Protein AF-A0A7C4C307-F1 (afdb_monomer)

Foldseek 3Di:
DDKAKFKFQLAQQLLQQLLVQLVLVQQCVQDDLVCLQQWKWFDPDRIIIIIHDPPTFGDLVVLLVVLVVLVVVCCVQPVPDVQQCLVPQQVPPDVVSSVVLVVQLPVVPTSSVVGHPVVCVVVPPPDRPQDDDPQKTFDTPPSQAEADPDDDPVCVPPPSHDHPDRRIDGSSSSSSSSSSQSQFWQWAWADDPQKIKIKIKGKDQNGMDTSSLSVLNRVLSVVLSVLRSPDDNAHDADPLLVLCSSHLLRQLVNLVVNLVRQMKMWMWMWMPDPSHIHTPDIDIARCSLVSNLSNQLCVQPVCVSQQVSLCSNVCVQNSQLSNLVSCCRRVLNVVSVVVSLVSQVVCVVVVRPGDRDDPRSVVSNVVSSVVD

Nearest PDB structures (foldseek):
  7tra-assembly1_B  TM=5.850E-01  e=1.003E-10  Pyrococcus furiosus DSM 3638
  5dmu-assembly1_A  TM=3.427E-01  e=9.813E+00  Methanocella paludicola SANAE

Radius of gyration: 21.36 Å; Cα contacts (8 Å, |Δi|>4): 622; chains: 1; bounding box: 49×49×64 Å

Mean predicted aligned error: 10.07 Å

Secondary structure (DSSP, 8-state):
--EEEEE-----HHHHHHHHHHHHHHHHHTS-GGGGGG-EEEE-SSSEEEEEETT----HHHHHHHHHHHHHHHHHHH---TTT-TTGGGT-SSHHHHHHHHHHHHHS--HHHHSSGGGSTTS-S-------STTEEEEPTTTS--B-TT--TTTTT-TTS--SS-EEEEHHHHHHHHHHHHHH-EEEEEE-SS-EEEEEEEEE-SS-EEHHHHHHHHHHHHHHHHHHHTT--B----GGGHHHHHHTT--HHHHHHHHTT--EEEEEEEE--SSS-EEEEEEEEE-HHHHHHHHHHHHH-TTHHHHHHHHHHTHHHHHHHHHHHHHHHHHT-HHHHHHHHHHHHHHHHTT---PPPPHHHHHHHHHHHTT-

Sequence (372 aa):
MSMRKIYTPRHPLILENYIMYGIVSALSRGLKPDKQYRIKVTPKGEFYEISYPEELRIDCSSIYNDVVRAHDELIEIEKFPRRIGLLGSLGFQNEENIFKFISETTEVENINGIYSGESLELSERGSPCELHGKHVKTAQIPLAPTLGKYYSKHISDDVSLPKPRQYSICSLCLLLALEGLLKYSTIFLIRGERYTAWIFSQLKPNTTCTADNLNYLIVQNQLSKRAIARKNYMNEVPEIVVPLLVFYIADSHVAMELSKLTPELISYKLEGVGKAPAIRSYNTYNITSLLEFISTVKGVKPEFEYTIDALRRHVDKCVDALTFLSLSILAGNIDNFYDFLRLCSAYYGQGINIRIPNEEEIRAAIQWFYRG

pLDDT: mean 75.18, std 18.14, range [31.05, 97.56]

Structure (mmCIF, N/CA/C/O backbone):
data_AF-A0A7C4C307-F1
#
_entry.id   AF-A0A7C4C307-F1
#
loop_
_atom_site.group_PDB
_atom_site.id
_atom_site.type_symbol
_atom_site.label_atom_id
_atom_site.label_alt_id
_atom_site.label_comp_id
_atom_site.label_asym_id
_atom_site.label_entity_id
_atom_site.label_seq_id
_atom_site.pdbx_PDB_ins_code
_atom_site.Cartn_x
_atom_site.Cartn_y
_atom_site.Cartn_z
_atom_site.occupancy
_atom_site.B_iso_or_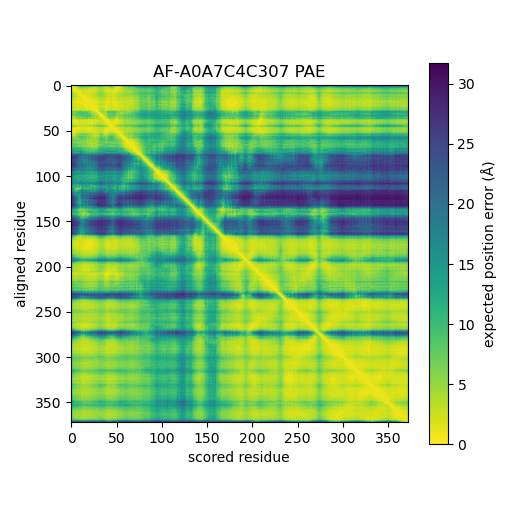equiv
_atom_site.auth_seq_id
_atom_site.auth_comp_id
_atom_site.auth_asym_id
_atom_site.auth_atom_id
_atom_site.pdbx_PDB_model_num
ATOM 1 N N . MET A 1 1 ? 16.818 22.119 -18.947 1.00 63.25 1 MET A N 1
ATO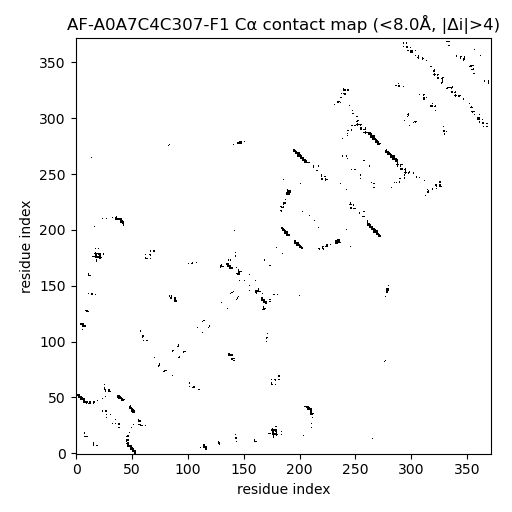M 2 C CA . MET A 1 1 ? 17.429 20.772 -18.911 1.00 63.25 1 MET A CA 1
ATOM 3 C C . MET A 1 1 ? 16.581 19.870 -19.779 1.00 63.25 1 MET A C 1
ATOM 5 O O . MET A 1 1 ? 15.363 19.969 -19.687 1.00 63.25 1 MET A O 1
ATOM 9 N N . SER A 1 2 ? 17.209 19.078 -20.643 1.00 81.75 2 SER A N 1
ATOM 10 C CA . SER A 1 2 ? 16.505 18.112 -21.487 1.00 81.75 2 SER A CA 1
ATOM 11 C C . SER A 1 2 ? 15.965 16.969 -20.624 1.00 81.75 2 SER A C 1
ATOM 13 O O . SER A 1 2 ? 16.632 16.525 -19.686 1.00 81.75 2 SER A O 1
ATOM 15 N N . MET A 1 3 ? 14.736 16.545 -20.906 1.00 85.44 3 MET A N 1
ATOM 16 C CA . MET A 1 3 ? 14.049 15.468 -20.199 1.00 85.44 3 MET A CA 1
ATOM 17 C C . MET A 1 3 ? 13.839 14.318 -21.174 1.00 85.44 3 MET A C 1
ATOM 19 O O . MET A 1 3 ? 13.297 14.521 -22.259 1.00 85.44 3 MET A O 1
ATOM 23 N N . ARG A 1 4 ? 14.226 13.112 -20.768 1.00 84.88 4 ARG A N 1
ATOM 24 C CA . ARG A 1 4 ? 13.885 11.877 -21.471 1.00 84.88 4 ARG A CA 1
ATOM 25 C C . ARG A 1 4 ? 12.580 11.314 -20.943 1.00 84.88 4 ARG A C 1
ATOM 27 O O . ARG A 1 4 ? 12.187 11.582 -19.806 1.00 84.88 4 ARG A O 1
ATOM 34 N N . LYS A 1 5 ? 11.920 10.531 -21.788 1.00 87.25 5 LYS A N 1
ATOM 35 C CA . LYS A 1 5 ? 10.704 9.797 -21.459 1.00 87.25 5 LYS A CA 1
ATOM 36 C C . LYS A 1 5 ? 10.914 8.327 -21.764 1.00 87.25 5 LYS A C 1
ATOM 38 O O . LYS A 1 5 ? 11.447 7.996 -22.819 1.00 87.25 5 LYS A O 1
ATOM 43 N N . ILE A 1 6 ? 10.457 7.484 -20.852 1.00 86.44 6 ILE A N 1
ATOM 44 C CA . ILE A 1 6 ? 10.299 6.049 -21.071 1.00 86.44 6 ILE A CA 1
ATOM 45 C C . ILE A 1 6 ? 8.880 5.641 -20.704 1.00 86.44 6 ILE A C 1
ATOM 47 O O . ILE A 1 6 ? 8.251 6.256 -19.840 1.00 86.44 6 ILE A O 1
ATOM 51 N N . TYR A 1 7 ? 8.390 4.602 -21.359 1.00 85.69 7 TYR A N 1
ATOM 52 C CA . TYR A 1 7 ? 7.062 4.053 -21.125 1.00 85.69 7 TYR A CA 1
ATOM 53 C C . TYR A 1 7 ? 7.180 2.625 -20.625 1.00 85.69 7 TYR A C 1
ATOM 55 O O . TYR A 1 7 ? 8.029 1.878 -21.097 1.00 85.69 7 TYR A O 1
ATOM 63 N N . THR A 1 8 ? 6.345 2.231 -19.673 1.00 86.38 8 THR A N 1
ATOM 64 C CA . THR A 1 8 ? 6.308 0.838 -19.221 1.00 86.38 8 THR A CA 1
ATOM 65 C C . THR A 1 8 ? 5.651 -0.068 -20.291 1.00 86.38 8 THR A C 1
ATOM 67 O O . THR A 1 8 ? 4.916 0.423 -21.154 1.00 86.38 8 THR A O 1
ATOM 70 N N . PRO A 1 9 ? 5.966 -1.379 -20.312 1.00 79.06 9 PRO A N 1
ATOM 71 C CA . PRO A 1 9 ? 5.705 -2.288 -21.445 1.00 79.06 9 PRO A CA 1
ATOM 72 C C . PRO A 1 9 ? 4.253 -2.771 -21.616 1.00 79.06 9 PRO A C 1
ATOM 74 O O . PRO A 1 9 ? 4.009 -3.595 -22.500 1.00 79.06 9 PRO A O 1
ATOM 77 N N . ARG A 1 10 ? 3.296 -2.294 -20.810 1.00 82.94 10 ARG A N 1
ATOM 78 C CA . ARG A 1 10 ? 1.872 -2.687 -20.832 1.00 82.94 10 ARG A CA 1
ATOM 79 C C . ARG A 1 10 ? 1.628 -4.157 -20.461 1.00 82.94 10 ARG A C 1
ATOM 81 O O . ARG A 1 10 ? 0.857 -4.865 -21.111 1.00 82.94 10 ARG A O 1
ATOM 88 N N . HIS A 1 11 ? 2.293 -4.639 -19.417 1.00 80.12 11 HIS A N 1
ATOM 89 C CA . HIS A 1 11 ? 1.959 -5.911 -18.774 1.00 80.12 11 HIS A CA 1
ATOM 90 C C . HIS A 1 11 ? 0.663 -5.801 -17.936 1.00 80.12 11 HIS A C 1
ATOM 92 O O . HIS A 1 11 ? 0.162 -4.699 -17.716 1.00 80.12 11 HIS A O 1
ATOM 98 N N . PRO A 1 12 ? 0.095 -6.921 -17.436 1.00 80.81 12 PRO A N 1
ATOM 99 C CA . PRO A 1 12 ? -1.012 -6.870 -16.483 1.00 80.81 12 PRO A CA 1
ATOM 100 C C . PRO A 1 12 ? -0.702 -5.964 -15.287 1.00 80.81 12 PRO A C 1
ATOM 102 O O . PRO A 1 12 ? 0.431 -5.944 -14.804 1.00 80.81 12 PRO A O 1
ATOM 105 N N . LEU A 1 13 ? -1.720 -5.267 -14.776 1.00 82.31 13 LEU A N 1
ATOM 106 C CA . LEU A 1 13 ? -1.575 -4.126 -13.863 1.00 82.31 13 LEU A CA 1
ATOM 107 C C . LEU A 1 13 ? -0.613 -4.358 -12.687 1.00 82.31 13 LEU A C 1
ATOM 109 O O . LEU A 1 13 ? 0.214 -3.503 -12.388 1.00 82.31 13 LEU A O 1
ATOM 113 N N . ILE A 1 14 ? -0.699 -5.516 -12.026 1.00 83.88 14 ILE A N 1
ATOM 114 C CA . ILE A 1 14 ? 0.164 -5.860 -10.883 1.00 83.88 14 ILE A CA 1
ATOM 115 C C . ILE A 1 14 ? 1.637 -5.890 -11.290 1.00 83.88 14 ILE A C 1
ATOM 117 O O . ILE A 1 14 ? 2.479 -5.310 -10.606 1.00 83.88 14 ILE A O 1
ATOM 121 N N . LEU A 1 15 ? 1.931 -6.565 -12.400 1.00 84.62 15 LEU A N 1
ATOM 122 C CA . LEU A 1 15 ? 3.276 -6.716 -12.934 1.00 84.62 15 LEU A CA 1
ATOM 123 C C . LEU A 1 15 ? 3.805 -5.374 -13.444 1.00 84.62 15 LEU A C 1
ATOM 125 O O . LEU A 1 15 ? 4.941 -5.003 -13.157 1.00 84.62 15 LEU A O 1
ATOM 129 N N . GLU A 1 16 ? 2.957 -4.628 -14.145 1.00 86.94 16 GLU A N 1
ATOM 130 C CA . GLU A 1 16 ? 3.286 -3.311 -14.679 1.00 86.94 16 GLU A CA 1
ATOM 131 C C . GLU A 1 16 ? 3.650 -2.317 -13.575 1.00 86.94 16 GLU A C 1
ATOM 133 O O . GLU A 1 16 ? 4.631 -1.580 -13.680 1.00 86.94 16 GLU A O 1
ATOM 138 N N . ASN A 1 17 ? 2.892 -2.333 -12.481 1.00 89.94 17 ASN A N 1
ATOM 139 C CA . ASN A 1 17 ? 3.129 -1.460 -11.345 1.00 89.94 17 ASN A CA 1
ATOM 140 C C . ASN A 1 17 ? 4.455 -1.790 -10.639 1.00 89.94 17 ASN A C 1
ATOM 142 O O . ASN A 1 17 ? 5.226 -0.888 -10.314 1.00 89.94 17 ASN A O 1
ATOM 146 N N . TYR A 1 18 ? 4.793 -3.076 -10.489 1.00 89.94 18 TYR A N 1
ATOM 147 C CA . TYR A 1 18 ? 6.110 -3.465 -9.984 1.00 89.94 18 TYR A CA 1
ATOM 148 C C . TYR A 1 18 ? 7.251 -3.057 -10.925 1.00 89.94 18 TYR A C 1
ATOM 150 O O . TYR A 1 18 ? 8.294 -2.609 -10.452 1.00 89.94 18 TYR A O 1
ATOM 158 N N . ILE A 1 19 ? 7.068 -3.153 -12.243 1.00 88.50 19 ILE A N 1
ATOM 159 C CA . ILE A 1 19 ? 8.080 -2.713 -13.216 1.00 88.50 19 ILE A CA 1
ATOM 160 C C . ILE A 1 19 ? 8.293 -1.205 -13.141 1.00 88.50 19 ILE A C 1
ATOM 162 O O . ILE A 1 19 ? 9.441 -0.762 -13.101 1.00 88.50 19 ILE A O 1
ATOM 166 N N . MET A 1 20 ? 7.213 -0.423 -13.060 1.00 92.00 20 MET A N 1
ATOM 167 C CA . MET A 1 20 ? 7.283 1.023 -12.839 1.00 92.00 20 MET A CA 1
ATOM 168 C C . MET A 1 20 ? 8.139 1.340 -11.610 1.00 92.00 20 MET A C 1
ATOM 170 O O . MET A 1 20 ? 9.079 2.133 -11.697 1.00 92.00 20 MET A O 1
ATOM 174 N N . TYR A 1 21 ? 7.889 0.653 -10.496 1.00 90.75 21 TYR A N 1
ATOM 175 C CA . TYR A 1 21 ? 8.672 0.822 -9.278 1.00 90.75 21 TYR A CA 1
ATOM 176 C C . TYR A 1 21 ? 10.136 0.404 -9.422 1.00 90.75 21 TYR A C 1
ATOM 178 O O . TYR A 1 21 ? 11.021 1.108 -8.932 1.00 90.75 21 TYR A O 1
ATOM 186 N N . GLY A 1 22 ? 10.416 -0.690 -10.132 1.00 88.25 22 GLY A N 1
ATOM 187 C CA . GLY A 1 22 ? 11.780 -1.102 -10.459 1.00 88.25 22 GLY A CA 1
ATOM 188 C C . GLY A 1 22 ? 12.536 -0.034 -11.249 1.00 88.25 22 GLY A C 1
ATOM 189 O O . GLY A 1 22 ? 13.675 0.296 -10.915 1.00 88.25 22 GLY A O 1
ATOM 190 N N . ILE A 1 23 ? 11.886 0.566 -12.249 1.00 87.88 23 ILE A N 1
ATOM 191 C CA . ILE A 1 23 ? 12.465 1.635 -13.072 1.00 87.88 23 ILE A CA 1
ATOM 192 C C . ILE A 1 23 ? 12.721 2.893 -12.237 1.00 87.88 23 ILE A C 1
ATOM 194 O O . ILE A 1 23 ? 13.815 3.457 -12.292 1.00 87.88 23 ILE A O 1
ATOM 198 N N . VAL A 1 24 ? 11.742 3.328 -11.436 1.00 89.75 24 VAL A N 1
ATOM 199 C CA . VAL A 1 24 ? 11.888 4.493 -10.547 1.00 89.75 24 VAL A CA 1
ATOM 200 C C . VAL A 1 24 ? 13.012 4.272 -9.540 1.00 89.75 24 VAL A C 1
ATOM 202 O O . VAL A 1 24 ? 13.833 5.171 -9.345 1.00 89.75 24 VAL A O 1
ATOM 205 N N . SER A 1 25 ? 13.088 3.079 -8.942 1.00 86.81 25 SER A N 1
ATOM 206 C CA . SER A 1 25 ? 14.174 2.690 -8.036 1.00 86.81 25 SER A CA 1
ATOM 207 C C . SER A 1 25 ? 15.527 2.829 -8.721 1.00 86.81 25 SER A C 1
ATOM 209 O O . SER A 1 25 ? 16.434 3.464 -8.188 1.00 86.81 25 SER A O 1
ATOM 211 N N . ALA A 1 26 ? 15.647 2.291 -9.935 1.00 83.12 26 ALA A N 1
ATOM 212 C CA . ALA A 1 26 ? 16.885 2.310 -10.694 1.00 83.12 26 ALA A CA 1
ATOM 213 C C . ALA A 1 26 ? 17.331 3.731 -11.067 1.00 83.12 26 ALA A C 1
ATOM 215 O O . ALA A 1 26 ? 18.491 4.088 -10.867 1.00 83.12 26 ALA A O 1
ATOM 216 N N . LEU A 1 27 ? 16.404 4.563 -11.549 1.00 84.56 27 LEU A N 1
ATOM 217 C CA . LEU A 1 27 ? 16.673 5.963 -11.890 1.00 84.56 27 LEU A CA 1
ATOM 218 C C . LEU A 1 27 ? 17.033 6.802 -10.657 1.00 84.56 27 LEU A C 1
ATOM 220 O O . LEU A 1 27 ? 17.924 7.650 -10.720 1.00 84.56 27 LEU A O 1
ATOM 224 N N . SER A 1 28 ? 16.375 6.553 -9.522 1.00 84.94 28 SER A N 1
ATOM 225 C CA . SER A 1 28 ? 16.577 7.324 -8.288 1.00 84.94 28 SER A CA 1
ATOM 226 C C . SER A 1 28 ? 17.970 7.143 -7.682 1.00 84.94 28 SER A C 1
ATOM 228 O O . SER A 1 28 ? 18.422 8.023 -6.955 1.00 84.94 28 SER A O 1
ATOM 230 N N . ARG A 1 29 ? 18.679 6.050 -8.000 1.00 79.19 29 ARG A N 1
ATOM 231 C CA . ARG A 1 29 ? 20.057 5.795 -7.534 1.00 79.19 29 ARG A CA 1
ATOM 232 C C . ARG A 1 29 ? 21.082 6.746 -8.142 1.00 79.19 29 ARG A C 1
ATOM 234 O O . ARG A 1 29 ? 22.066 7.081 -7.492 1.00 79.19 29 ARG A O 1
ATOM 241 N N . GLY A 1 30 ? 20.850 7.193 -9.376 1.00 71.19 30 GLY A N 1
ATOM 242 C CA . GLY A 1 30 ? 21.712 8.163 -10.056 1.00 71.19 30 GLY A CA 1
ATOM 243 C C . GLY A 1 30 ? 21.537 9.598 -9.549 1.00 71.19 30 GLY A C 1
ATOM 244 O O . GLY A 1 30 ? 22.243 10.501 -9.997 1.00 71.19 30 GLY A O 1
ATOM 245 N N . LEU A 1 31 ? 20.595 9.829 -8.629 1.00 74.69 31 LEU A N 1
ATOM 246 C CA . LEU A 1 31 ? 20.264 11.143 -8.098 1.00 74.69 31 LEU A CA 1
ATOM 247 C C . LEU A 1 31 ? 20.596 11.244 -6.613 1.00 74.69 31 LEU A C 1
ATOM 249 O O . LEU A 1 31 ? 20.374 10.327 -5.827 1.00 74.69 31 LEU A O 1
ATOM 253 N N . LYS A 1 32 ? 21.053 12.431 -6.208 1.00 75.62 32 LYS A N 1
ATOM 254 C CA . LYS A 1 32 ? 21.015 12.810 -4.796 1.00 75.62 32 LYS A CA 1
ATOM 255 C C . LYS A 1 32 ? 19.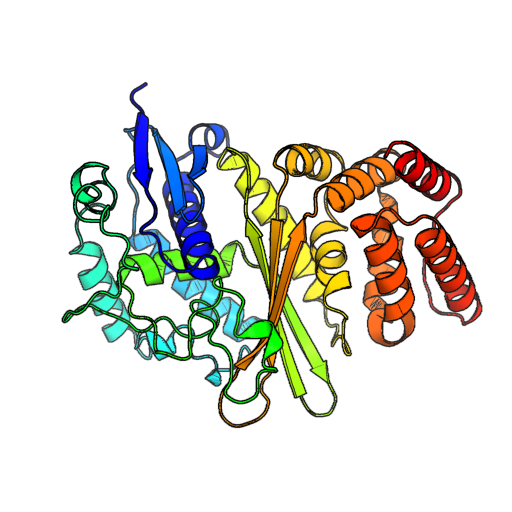548 12.871 -4.325 1.00 75.62 32 LYS A C 1
ATOM 257 O O . LYS A 1 32 ? 18.694 13.231 -5.143 1.00 75.62 32 LYS A O 1
ATOM 262 N N . PRO A 1 33 ? 19.246 12.572 -3.045 1.00 73.69 33 PRO A N 1
ATOM 263 C CA . PRO A 1 33 ? 17.873 12.575 -2.527 1.00 73.69 33 PRO A CA 1
ATOM 264 C C . PRO A 1 33 ? 17.112 13.871 -2.833 1.00 73.69 33 PRO A C 1
ATOM 266 O O . PRO A 1 33 ? 15.991 13.836 -3.325 1.00 73.69 33 PRO A O 1
ATOM 269 N N . ASP A 1 34 ? 17.782 15.019 -2.700 1.00 73.88 34 ASP A N 1
ATOM 270 C CA . ASP A 1 34 ? 17.238 16.350 -2.981 1.00 73.88 34 ASP A CA 1
ATOM 271 C C . ASP A 1 34 ? 16.906 16.596 -4.458 1.00 73.88 34 ASP A C 1
ATOM 273 O O . ASP A 1 34 ? 16.411 17.663 -4.781 1.00 73.88 34 ASP A O 1
ATOM 277 N N . LYS A 1 35 ? 17.177 15.660 -5.374 1.00 80.31 35 LYS A N 1
ATOM 278 C CA . LYS A 1 35 ? 16.910 15.798 -6.816 1.00 80.31 35 LYS A CA 1
ATOM 279 C C . LYS A 1 35 ? 15.909 14.782 -7.356 1.00 80.31 35 LYS A C 1
ATOM 281 O O . LYS A 1 35 ? 15.594 14.837 -8.546 1.00 80.31 35 LYS A O 1
ATOM 286 N N . GLN A 1 36 ? 15.384 13.887 -6.520 1.00 77.94 36 GLN A N 1
ATOM 287 C CA . GLN A 1 36 ? 14.444 12.839 -6.939 1.00 77.94 36 GLN A CA 1
ATOM 288 C C . GLN A 1 36 ? 13.114 13.401 -7.464 1.00 77.94 36 GLN A C 1
ATOM 290 O O . GLN A 1 36 ? 12.498 12.789 -8.335 1.00 77.94 36 GLN A O 1
ATOM 295 N N . TYR A 1 37 ? 12.739 14.626 -7.072 1.00 76.38 37 TYR A N 1
ATOM 296 C CA . TYR A 1 37 ? 11.591 15.363 -7.627 1.00 76.38 37 TYR A CA 1
ATOM 297 C C . TYR A 1 37 ? 11.628 15.529 -9.160 1.00 76.38 37 TYR A C 1
ATOM 299 O O . TYR A 1 37 ? 10.620 15.859 -9.788 1.00 76.38 37 TYR A O 1
ATOM 307 N N . ARG A 1 38 ? 12.802 15.346 -9.780 1.00 84.69 38 ARG A N 1
ATOM 308 C CA . ARG A 1 38 ? 12.997 15.457 -11.231 1.00 84.69 38 ARG A CA 1
ATOM 309 C C . ARG A 1 38 ? 12.502 14.240 -12.001 1.00 84.69 38 ARG A C 1
ATOM 311 O O . ARG A 1 38 ? 12.277 14.364 -13.199 1.00 84.69 38 ARG A O 1
ATOM 318 N N . ILE A 1 39 ? 12.335 13.094 -11.345 1.00 90.38 39 ILE A N 1
ATOM 319 C CA . ILE A 1 39 ? 11.705 11.922 -11.950 1.00 90.38 39 ILE A CA 1
ATOM 320 C C . ILE A 1 39 ? 10.202 12.050 -11.719 1.00 90.38 39 ILE A C 1
ATOM 322 O O . ILE A 1 39 ? 9.759 12.157 -10.575 1.00 90.38 39 ILE A O 1
ATOM 326 N N . LYS A 1 40 ? 9.418 12.046 -12.796 1.00 93.69 40 LYS A N 1
ATOM 327 C CA . LYS A 1 40 ? 7.956 12.130 -12.750 1.00 93.69 40 LYS A CA 1
ATOM 328 C C . LYS A 1 40 ? 7.346 10.884 -13.360 1.00 93.69 40 LYS A C 1
ATOM 330 O O . LYS A 1 40 ? 7.687 10.536 -14.484 1.00 93.69 40 LYS A O 1
ATOM 335 N N . VAL A 1 41 ? 6.417 10.268 -12.647 1.00 93.75 41 VAL A N 1
ATOM 336 C CA . VAL A 1 41 ? 5.610 9.144 -13.116 1.00 93.75 41 VAL A CA 1
ATOM 337 C C . VAL A 1 41 ? 4.218 9.667 -13.416 1.00 93.75 41 VAL A C 1
ATOM 339 O O . VAL A 1 41 ? 3.601 10.306 -12.572 1.00 93.75 41 VAL A O 1
ATOM 342 N N . THR A 1 42 ? 3.731 9.430 -14.627 1.00 94.06 42 THR A N 1
ATOM 343 C CA . THR A 1 42 ? 2.386 9.808 -15.064 1.00 94.06 42 THR A CA 1
ATOM 344 C C . THR A 1 42 ? 1.630 8.552 -15.479 1.00 94.06 42 THR A C 1
ATOM 346 O O . THR A 1 42 ? 2.047 7.912 -16.446 1.00 94.06 42 THR A O 1
ATOM 349 N N . PRO A 1 43 ? 0.530 8.192 -14.798 1.00 91.62 43 PRO A N 1
ATOM 350 C CA . PRO A 1 43 ? -0.310 7.082 -15.228 1.00 91.62 43 PRO A CA 1
ATOM 351 C C . PRO A 1 43 ? -0.977 7.404 -16.574 1.00 91.62 43 PRO A C 1
ATOM 353 O O . PRO A 1 43 ? -1.417 8.528 -16.828 1.00 91.62 43 PRO A O 1
ATOM 356 N N . LYS A 1 44 ? -1.030 6.409 -17.459 1.00 88.88 44 LYS A N 1
ATOM 357 C CA . LYS A 1 44 ? -1.592 6.467 -18.818 1.00 88.88 44 LYS A CA 1
ATOM 358 C C . LYS A 1 44 ? -2.620 5.345 -19.014 1.00 88.88 44 LYS A C 1
ATOM 360 O O . LYS A 1 44 ? -2.580 4.609 -19.995 1.00 88.88 44 LYS A O 1
ATOM 365 N N . GLY A 1 45 ? -3.529 5.195 -18.052 1.00 82.81 45 GLY A N 1
ATOM 366 C CA . GLY A 1 45 ? -4.460 4.068 -18.000 1.00 82.81 45 GLY A CA 1
ATOM 367 C C . GLY A 1 45 ? -3.768 2.826 -17.444 1.00 82.81 45 GLY A C 1
ATOM 368 O O . GLY A 1 45 ? -3.521 2.754 -16.244 1.00 82.81 45 GLY A O 1
ATOM 369 N N . GLU A 1 46 ? -3.442 1.868 -18.309 1.00 77.00 46 GLU A N 1
ATOM 370 C CA . GLU A 1 46 ? -2.877 0.565 -17.913 1.00 77.00 46 GLU A CA 1
ATOM 371 C C . GLU A 1 46 ? -1.344 0.544 -17.816 1.00 77.00 46 GLU A C 1
ATOM 373 O O . GLU A 1 46 ? -0.770 -0.469 -17.437 1.00 77.00 46 GLU A O 1
ATOM 378 N N . PHE A 1 47 ? -0.672 1.648 -18.153 1.00 86.75 47 PHE A N 1
ATOM 379 C CA . PHE A 1 47 ? 0.788 1.776 -18.135 1.00 86.75 47 PHE A CA 1
ATOM 380 C C . PHE A 1 47 ? 1.218 3.163 -17.647 1.00 86.75 47 PHE A C 1
ATOM 382 O O . PHE A 1 47 ? 0.383 4.025 -17.363 1.00 86.75 47 PHE A O 1
ATOM 389 N N . TYR A 1 48 ? 2.525 3.396 -17.558 1.00 91.56 48 TYR A N 1
ATOM 390 C CA . TYR A 1 48 ? 3.114 4.607 -16.999 1.00 91.56 48 TYR A CA 1
ATOM 391 C C . TYR A 1 48 ? 4.079 5.270 -17.982 1.00 91.56 48 TYR A C 1
ATOM 393 O O . TYR A 1 48 ? 4.881 4.612 -18.641 1.00 91.56 48 TYR A O 1
ATOM 401 N N . GLU A 1 49 ? 4.026 6.599 -18.039 1.00 92.94 49 GLU A N 1
ATOM 402 C CA . GLU A 1 49 ? 5.063 7.447 -18.628 1.00 92.94 49 GLU A CA 1
ATOM 403 C C . GLU A 1 49 ? 5.992 7.931 -17.509 1.00 92.94 49 GLU A C 1
ATOM 405 O O . GLU A 1 49 ? 5.537 8.547 -16.544 1.00 92.94 49 GLU A O 1
ATOM 410 N N . ILE A 1 50 ? 7.294 7.694 -17.644 1.00 92.62 50 ILE A N 1
ATOM 411 C CA . ILE A 1 50 ? 8.312 8.116 -16.681 1.00 92.62 50 ILE A CA 1
ATOM 412 C C . ILE A 1 50 ? 9.215 9.144 -17.360 1.00 92.62 50 ILE A C 1
ATOM 414 O O . ILE A 1 50 ? 9.946 8.832 -18.299 1.00 92.62 50 ILE A O 1
ATOM 418 N N . SER A 1 51 ? 9.157 10.388 -16.888 1.00 92.19 51 SER A N 1
ATOM 419 C CA . SER A 1 51 ? 10.003 11.492 -17.350 1.00 92.19 51 SER A CA 1
ATOM 420 C C . SER A 1 51 ? 11.169 11.709 -16.391 1.00 92.19 51 SER A C 1
ATOM 422 O O . SER A 1 51 ? 10.946 11.813 -15.187 1.00 92.19 51 SER A O 1
ATOM 424 N N . TYR A 1 52 ? 12.397 11.822 -16.896 1.00 89.38 52 TYR A N 1
ATOM 425 C CA . TYR A 1 52 ? 13.607 11.963 -16.074 1.00 89.38 52 TYR A CA 1
ATOM 426 C C . TYR A 1 52 ? 14.705 12.783 -16.783 1.00 89.38 52 TYR A C 1
ATOM 428 O O . TYR A 1 52 ? 14.666 12.924 -18.006 1.00 89.38 52 TYR A O 1
ATOM 436 N N . PRO A 1 53 ? 15.679 13.351 -16.046 1.00 87.25 53 PRO A N 1
ATOM 437 C CA . PRO A 1 53 ? 16.792 14.092 -16.641 1.00 87.25 53 PRO A CA 1
ATOM 438 C C . PRO A 1 53 ? 17.659 13.235 -17.571 1.00 87.25 53 PRO A C 1
ATOM 440 O O . PRO A 1 53 ? 18.015 12.107 -17.232 1.00 87.25 53 PRO A O 1
ATOM 443 N N . GLU A 1 54 ? 18.029 13.787 -18.726 1.00 82.19 54 GLU A N 1
ATOM 444 C CA . GLU A 1 54 ? 18.801 13.095 -19.767 1.00 82.19 54 GLU A CA 1
ATOM 445 C C . GLU A 1 54 ? 20.179 12.591 -19.304 1.00 82.19 54 GLU A C 1
ATOM 447 O O . GLU A 1 54 ? 20.670 11.577 -19.801 1.00 82.19 54 GLU A O 1
ATOM 452 N N . GLU A 1 55 ? 20.794 13.257 -18.329 1.00 81.06 55 GLU A N 1
ATOM 453 C CA . GLU A 1 55 ? 22.082 12.849 -17.770 1.00 81.06 55 GLU A CA 1
ATOM 454 C C . GLU A 1 55 ? 22.033 11.536 -16.968 1.00 81.06 55 GLU A C 1
ATOM 456 O O . GLU A 1 55 ? 23.083 10.952 -16.688 1.00 81.06 55 GLU A O 1
ATOM 461 N N . LEU A 1 56 ? 20.842 11.061 -16.590 1.00 77.50 56 LEU A N 1
ATOM 462 C CA . LEU A 1 56 ? 20.707 9.824 -15.831 1.00 77.50 56 LEU A CA 1
ATOM 463 C C . LEU A 1 56 ? 20.860 8.600 -16.722 1.00 77.50 56 LEU A C 1
ATOM 465 O O . LEU A 1 56 ? 20.265 8.477 -17.795 1.00 77.50 56 LEU A O 1
ATOM 469 N N . ARG A 1 57 ? 21.634 7.644 -16.214 1.00 70.19 57 ARG A N 1
ATOM 470 C CA . ARG A 1 57 ? 21.775 6.308 -16.783 1.00 70.19 57 ARG A CA 1
ATOM 471 C C . ARG A 1 57 ? 21.246 5.293 -15.787 1.00 70.19 57 ARG A C 1
ATOM 473 O O . ARG A 1 57 ? 21.473 5.431 -14.587 1.00 70.19 57 ARG A O 1
ATOM 480 N N . ILE A 1 58 ? 20.551 4.282 -16.295 1.00 67.81 58 ILE A N 1
ATOM 481 C CA . ILE A 1 58 ? 20.096 3.161 -15.479 1.00 67.81 58 ILE A CA 1
ATOM 482 C C . ILE A 1 58 ? 21.207 2.112 -15.442 1.00 67.81 58 ILE A C 1
ATOM 484 O O . ILE A 1 58 ? 21.651 1.644 -16.487 1.00 67.81 58 ILE A O 1
ATOM 488 N N . ASP A 1 59 ? 21.646 1.751 -14.238 1.00 69.31 59 ASP A N 1
ATOM 489 C CA . ASP A 1 59 ? 22.612 0.677 -14.011 1.00 69.31 59 ASP A CA 1
ATOM 490 C C . ASP A 1 59 ? 21.895 -0.618 -13.600 1.00 69.31 59 ASP A C 1
ATOM 492 O O . ASP A 1 59 ? 21.582 -0.826 -12.424 1.00 69.31 59 ASP A O 1
ATOM 496 N N . CYS A 1 60 ? 21.655 -1.501 -14.572 1.00 64.19 60 CYS A N 1
ATOM 497 C CA . CYS A 1 60 ? 21.011 -2.799 -14.358 1.00 64.19 60 CYS A CA 1
ATOM 498 C C . CYS A 1 60 ? 21.792 -3.717 -13.400 1.00 64.19 60 CYS A C 1
ATOM 500 O O . CYS A 1 60 ? 21.178 -4.509 -12.684 1.00 64.19 60 CYS A O 1
ATOM 502 N N . SER A 1 61 ? 23.122 -3.594 -13.336 1.00 66.50 61 SER A N 1
ATOM 503 C CA . SER A 1 61 ? 23.972 -4.455 -12.498 1.00 66.50 61 SER A CA 1
ATOM 504 C C . SER A 1 61 ? 23.722 -4.197 -11.013 1.00 66.50 61 SER A C 1
ATOM 506 O O . SER A 1 61 ? 23.633 -5.125 -10.211 1.00 66.50 61 SER A O 1
ATOM 508 N N . SER A 1 62 ? 23.526 -2.930 -10.640 1.00 70.44 62 SER A N 1
ATOM 509 C CA . SER A 1 62 ? 23.144 -2.574 -9.271 1.00 70.44 62 SER A CA 1
ATOM 510 C C . SER A 1 62 ? 21.747 -3.090 -8.895 1.00 70.44 62 SER A C 1
ATOM 512 O O . SER A 1 62 ? 21.521 -3.463 -7.748 1.00 70.44 62 SER A O 1
ATOM 514 N N . ILE A 1 63 ? 20.792 -3.131 -9.840 1.00 70.06 63 ILE A N 1
ATOM 515 C CA . ILE A 1 63 ? 19.427 -3.654 -9.596 1.00 70.06 63 ILE A CA 1
ATOM 516 C C . ILE A 1 63 ? 19.501 -5.135 -9.269 1.00 70.06 63 ILE A C 1
ATOM 518 O O . ILE A 1 63 ? 18.893 -5.592 -8.308 1.00 70.06 63 ILE A O 1
ATOM 522 N N . TYR A 1 64 ? 20.304 -5.858 -10.038 1.00 68.38 64 TYR A N 1
ATOM 523 C CA . TYR A 1 64 ? 20.535 -7.269 -9.821 1.00 68.38 64 TYR A CA 1
ATOM 524 C C . TYR A 1 64 ? 21.041 -7.581 -8.403 1.00 68.38 64 TYR A C 1
ATOM 526 O O . TYR A 1 64 ? 20.435 -8.385 -7.695 1.00 68.38 64 TYR A O 1
ATOM 534 N N . ASN A 1 65 ? 22.102 -6.901 -7.962 1.00 70.38 65 ASN A N 1
ATOM 535 C CA . ASN A 1 65 ? 22.692 -7.129 -6.638 1.00 70.38 65 ASN A CA 1
ATOM 536 C C . ASN A 1 65 ? 21.710 -6.847 -5.487 1.00 70.38 65 ASN A C 1
ATOM 538 O O . ASN A 1 65 ? 21.740 -7.538 -4.468 1.00 70.38 65 ASN A O 1
ATOM 542 N N . ASP A 1 66 ? 20.835 -5.853 -5.650 1.00 70.56 66 ASP A N 1
ATOM 543 C CA . ASP A 1 66 ? 19.787 -5.543 -4.675 1.00 70.56 66 ASP A CA 1
ATOM 544 C C . ASP A 1 66 ? 18.714 -6.636 -4.625 1.00 70.56 66 ASP A C 1
ATOM 546 O O . ASP A 1 66 ? 18.312 -7.039 -3.535 1.00 70.56 66 ASP A O 1
ATOM 550 N N . VAL A 1 67 ? 18.285 -7.152 -5.783 1.00 68.69 67 VAL A N 1
ATOM 551 C CA . VAL A 1 67 ? 17.300 -8.242 -5.864 1.00 68.69 67 VAL A CA 1
ATOM 552 C C . VAL A 1 67 ? 17.828 -9.514 -5.204 1.00 68.69 67 VAL A C 1
ATOM 554 O O . VAL A 1 67 ? 17.085 -10.157 -4.464 1.00 68.69 67 VAL A O 1
ATOM 557 N N . VAL A 1 68 ? 19.103 -9.859 -5.418 1.00 67.00 68 VAL A N 1
ATOM 558 C CA . VAL A 1 68 ? 19.739 -11.012 -4.757 1.00 67.00 68 VAL A CA 1
ATOM 559 C C . VAL A 1 68 ? 19.776 -10.815 -3.244 1.00 67.00 68 VAL A C 1
ATOM 561 O O . VAL A 1 68 ? 19.249 -11.645 -2.509 1.00 67.00 68 VAL A O 1
ATOM 564 N N . ARG A 1 69 ? 20.302 -9.678 -2.774 1.00 68.81 69 ARG A N 1
ATOM 565 C CA . ARG A 1 69 ? 20.404 -9.393 -1.336 1.00 68.81 69 ARG A CA 1
ATOM 566 C C . ARG A 1 69 ? 19.042 -9.402 -0.645 1.00 68.81 69 ARG A C 1
ATOM 568 O O . ARG A 1 69 ? 18.879 -10.030 0.395 1.00 68.81 69 ARG A O 1
ATOM 575 N N . ALA A 1 70 ? 18.054 -8.728 -1.228 1.00 65.00 70 ALA A N 1
ATOM 576 C CA . ALA A 1 70 ? 16.710 -8.668 -0.666 1.00 65.00 70 ALA A CA 1
ATOM 577 C C . ALA A 1 70 ? 16.002 -10.033 -0.709 1.00 65.00 70 ALA A C 1
ATOM 579 O O . ALA A 1 70 ? 15.164 -10.316 0.148 1.00 65.00 70 ALA A O 1
ATOM 580 N N . HIS A 1 71 ? 16.333 -10.900 -1.671 1.00 62.47 71 HIS A N 1
ATOM 581 C CA . HIS A 1 71 ? 15.842 -12.273 -1.667 1.00 62.47 71 HIS A CA 1
ATOM 582 C C . HIS A 1 71 ? 16.408 -13.086 -0.502 1.00 62.47 71 HIS A C 1
ATOM 584 O O . HIS A 1 71 ? 15.638 -13.759 0.187 1.00 62.47 71 HIS A O 1
ATOM 590 N N . ASP A 1 72 ? 17.717 -12.993 -0.269 1.00 63.22 72 ASP A N 1
ATOM 591 C CA . ASP A 1 72 ? 18.379 -13.674 0.844 1.00 63.22 72 ASP A CA 1
ATOM 592 C C . ASP A 1 72 ? 17.796 -13.201 2.186 1.00 63.22 72 ASP A C 1
ATOM 594 O O . ASP A 1 72 ? 17.390 -14.023 3.010 1.00 63.22 72 ASP A O 1
ATOM 598 N N . GLU A 1 73 ? 17.601 -11.888 2.352 1.00 59.06 73 GLU A N 1
ATOM 599 C CA . GLU A 1 73 ? 16.944 -11.306 3.530 1.00 59.06 73 GLU A CA 1
ATOM 600 C C . GLU A 1 73 ? 15.503 -11.824 3.724 1.00 59.06 73 GLU A C 1
ATOM 602 O O . GLU A 1 73 ? 15.105 -12.149 4.843 1.00 59.06 73 GLU A O 1
ATOM 607 N N . LEU A 1 74 ? 14.700 -11.958 2.659 1.00 55.22 74 LEU A N 1
ATOM 608 C CA . LEU A 1 74 ? 13.333 -12.498 2.762 1.00 55.22 74 LEU A CA 1
ATOM 609 C C . LEU A 1 74 ? 13.292 -13.994 3.096 1.00 55.22 74 LEU A C 1
ATOM 611 O O . LEU A 1 74 ? 12.384 -14.444 3.807 1.00 55.22 74 LEU A O 1
ATOM 615 N N . ILE A 1 75 ? 14.254 -14.776 2.599 1.00 57.78 75 ILE A N 1
ATOM 616 C CA . ILE A 1 75 ? 14.401 -16.186 2.980 1.00 57.78 75 ILE A CA 1
ATOM 617 C C . ILE A 1 75 ? 14.692 -16.289 4.480 1.00 57.78 75 ILE A C 1
ATOM 619 O O . ILE A 1 75 ? 14.077 -17.119 5.162 1.00 57.78 75 ILE A O 1
ATOM 623 N N . GLU A 1 76 ? 15.595 -15.448 4.986 1.00 50.81 76 GLU A N 1
ATOM 624 C CA . GLU A 1 76 ? 16.004 -15.443 6.391 1.00 50.81 76 GLU A CA 1
ATOM 625 C C . GLU A 1 76 ? 14.900 -14.945 7.335 1.00 50.81 76 GLU A C 1
ATOM 627 O O . GLU A 1 76 ? 14.668 -15.557 8.382 1.00 50.81 76 GLU A O 1
ATOM 632 N N . ILE A 1 77 ? 14.181 -13.878 6.966 1.00 47.16 77 ILE A N 1
ATOM 633 C CA . ILE A 1 77 ? 13.218 -13.205 7.853 1.00 47.16 77 ILE A CA 1
ATOM 634 C C . ILE A 1 77 ? 11.874 -13.949 7.943 1.00 47.16 77 ILE A C 1
ATOM 636 O O . ILE A 1 77 ? 11.278 -13.989 9.021 1.00 47.16 77 ILE A O 1
ATOM 640 N N . GLU A 1 78 ? 11.375 -14.570 6.866 1.00 48.50 78 GLU A N 1
ATOM 641 C CA . GLU A 1 78 ? 9.958 -14.988 6.823 1.00 48.50 78 GLU A CA 1
ATOM 642 C C . GLU A 1 78 ? 9.693 -16.495 6.693 1.00 48.50 78 GLU A C 1
ATOM 644 O O . GLU A 1 78 ? 8.531 -16.916 6.718 1.00 48.50 78 GLU A O 1
ATOM 649 N N . LYS A 1 79 ? 10.724 -17.347 6.552 1.00 47.28 79 LYS A N 1
ATOM 650 C CA . LYS A 1 79 ? 10.538 -18.710 6.000 1.00 47.28 79 LYS A CA 1
ATOM 651 C C . LYS A 1 79 ? 9.639 -18.660 4.755 1.00 47.28 79 LYS A C 1
ATOM 653 O O . LYS A 1 79 ? 8.758 -19.512 4.585 1.00 47.28 79 LYS A O 1
ATOM 658 N N . PHE A 1 80 ? 9.829 -17.633 3.922 1.00 49.47 80 PHE A N 1
ATOM 659 C CA . PHE A 1 80 ? 9.126 -17.484 2.658 1.00 49.47 80 PHE A CA 1
ATOM 660 C C . PHE A 1 80 ? 9.244 -18.824 1.921 1.00 49.47 80 PHE A C 1
ATOM 662 O O . PHE A 1 80 ? 10.353 -19.367 1.843 1.00 49.47 80 PHE A O 1
ATOM 669 N N . PRO A 1 81 ? 8.147 -19.467 1.484 1.00 45.47 81 PRO A N 1
ATOM 670 C CA . PRO A 1 81 ? 8.252 -20.842 1.044 1.00 45.47 81 PRO A CA 1
ATOM 671 C C . PRO A 1 81 ? 9.232 -20.922 -0.119 1.00 45.47 81 PRO A C 1
ATOM 673 O O . PRO A 1 81 ? 9.002 -20.317 -1.166 1.00 45.47 81 PRO A O 1
ATOM 676 N N . ARG A 1 82 ? 10.234 -21.803 0.001 1.00 45.84 82 ARG A N 1
ATOM 677 C CA . ARG A 1 82 ? 10.989 -22.331 -1.151 1.00 45.84 82 ARG A CA 1
ATOM 678 C C . ARG A 1 82 ? 10.053 -22.770 -2.298 1.00 45.84 82 ARG A C 1
ATOM 680 O O . ARG A 1 82 ? 10.471 -22.829 -3.444 1.00 45.84 82 ARG A O 1
ATOM 687 N N . ARG A 1 83 ? 8.774 -23.045 -1.988 1.00 40.91 83 ARG A N 1
ATOM 688 C CA . ARG A 1 83 ? 7.686 -23.404 -2.911 1.00 40.91 83 ARG A CA 1
ATOM 689 C C . ARG A 1 83 ? 7.061 -22.251 -3.711 1.00 40.91 83 ARG A C 1
ATOM 691 O O . ARG A 1 83 ? 6.416 -22.557 -4.704 1.00 40.91 83 ARG A O 1
ATOM 698 N N . ILE A 1 84 ? 7.201 -20.979 -3.312 1.00 45.59 84 ILE A N 1
ATOM 699 C CA . ILE A 1 84 ? 6.743 -19.842 -4.144 1.00 45.59 84 ILE A CA 1
ATOM 700 C C . ILE A 1 84 ? 7.762 -19.563 -5.259 1.00 45.59 84 ILE A C 1
ATOM 702 O O . ILE A 1 84 ? 7.411 -18.996 -6.282 1.00 45.59 84 ILE A O 1
ATOM 706 N N . GLY A 1 85 ? 9.008 -20.034 -5.115 1.00 47.78 85 GLY A N 1
ATOM 707 C CA . GLY A 1 85 ? 9.944 -20.103 -6.236 1.00 47.78 85 GLY A CA 1
ATOM 708 C C . GLY A 1 85 ? 10.259 -18.749 -6.875 1.00 47.78 85 GLY A C 1
ATOM 709 O O . GLY A 1 85 ? 10.600 -18.730 -8.052 1.00 47.78 85 GLY A O 1
ATOM 710 N N . LEU A 1 86 ? 10.182 -17.639 -6.125 1.00 50.62 86 LEU A N 1
ATOM 711 C CA . LEU A 1 86 ? 10.456 -16.283 -6.631 1.00 50.62 86 LEU A CA 1
ATOM 712 C C . LEU A 1 86 ? 11.732 -16.232 -7.489 1.00 50.62 86 LEU A C 1
ATOM 714 O O . LEU A 1 86 ? 11.679 -15.746 -8.611 1.00 50.62 86 LEU A O 1
ATOM 718 N N . LEU A 1 87 ? 12.830 -16.844 -7.023 1.00 44.94 87 LEU A N 1
ATOM 719 C CA . LEU A 1 87 ? 14.061 -17.021 -7.808 1.00 44.94 87 LEU A CA 1
ATOM 720 C C . LEU A 1 87 ? 14.220 -18.413 -8.452 1.00 44.94 87 LEU A C 1
ATOM 722 O O . LEU A 1 87 ? 14.949 -18.567 -9.432 1.00 44.94 87 LEU A O 1
ATOM 726 N N . GLY A 1 88 ? 13.507 -19.432 -7.962 1.00 43.72 88 GLY A N 1
ATOM 727 C CA . GLY A 1 88 ? 13.467 -20.758 -8.597 1.00 43.72 88 GLY A CA 1
ATOM 728 C C . GLY A 1 88 ? 12.875 -20.723 -10.013 1.00 43.72 88 GLY A C 1
ATOM 729 O O . GLY A 1 88 ? 13.294 -21.492 -10.873 1.00 43.72 88 GLY A O 1
ATOM 730 N N . SER A 1 89 ? 11.961 -19.782 -10.268 1.00 43.59 89 SER A N 1
ATOM 731 C CA . SER A 1 89 ? 11.347 -19.480 -11.568 1.00 43.59 89 SER A CA 1
ATOM 732 C C . SER A 1 89 ? 12.304 -18.844 -12.583 1.00 43.59 89 SER A C 1
ATOM 734 O O . SER A 1 89 ? 12.087 -18.940 -13.789 1.00 43.59 89 SER A O 1
ATOM 736 N N . LEU A 1 90 ? 13.391 -18.243 -12.097 1.00 43.22 90 LEU A N 1
ATOM 737 C CA . LEU A 1 90 ? 14.446 -17.626 -12.897 1.00 43.22 90 LEU A CA 1
ATOM 738 C C . LEU A 1 90 ? 15.618 -18.567 -13.192 1.00 43.22 90 LEU A C 1
ATOM 740 O O . LEU A 1 90 ? 16.455 -18.255 -14.039 1.00 43.22 90 LEU A O 1
ATOM 744 N N . GLY A 1 91 ? 15.672 -19.720 -12.519 1.00 41.88 91 GLY A N 1
ATOM 745 C CA . GLY A 1 91 ? 16.795 -20.652 -12.600 1.00 41.88 91 GLY A CA 1
ATOM 746 C C . GLY A 1 91 ? 17.981 -20.290 -11.700 1.00 41.88 91 GLY A C 1
ATOM 747 O O . GLY A 1 91 ? 19.033 -20.905 -11.834 1.00 41.88 91 GLY A O 1
ATOM 748 N N . PHE A 1 92 ? 17.842 -19.356 -10.753 1.00 47.75 92 PHE A N 1
ATOM 749 C CA . PHE A 1 92 ? 18.919 -18.934 -9.839 1.00 47.75 92 PHE A CA 1
ATOM 750 C C . PHE A 1 92 ? 19.177 -19.930 -8.701 1.00 47.75 92 PHE A C 1
ATOM 752 O O . PHE A 1 92 ? 19.150 -19.591 -7.522 1.00 47.75 92 PHE A O 1
ATOM 759 N N . GLN A 1 93 ? 19.384 -21.197 -9.047 1.00 46.00 93 GLN A N 1
ATOM 760 C CA . GLN A 1 93 ? 19.769 -22.223 -8.081 1.00 46.00 93 GLN A CA 1
ATOM 761 C C . GLN A 1 93 ? 21.282 -22.203 -7.789 1.00 46.00 93 GLN A C 1
ATOM 763 O O . GLN A 1 93 ? 21.711 -22.839 -6.831 1.00 46.00 93 GLN A O 1
ATOM 768 N N . ASN A 1 94 ? 22.082 -21.483 -8.592 1.00 45.78 94 ASN A N 1
ATOM 769 C CA . ASN A 1 94 ? 23.531 -21.324 -8.437 1.00 45.78 94 ASN A CA 1
ATOM 770 C C . ASN A 1 94 ? 24.053 -20.000 -9.056 1.00 45.78 94 ASN A C 1
ATOM 772 O O . ASN A 1 94 ? 23.377 -19.390 -9.887 1.00 45.78 94 ASN A O 1
ATOM 776 N N . GLU A 1 95 ? 25.265 -19.579 -8.665 1.00 42.47 95 GLU A N 1
ATOM 777 C CA . GLU A 1 95 ? 25.952 -18.362 -9.154 1.00 42.47 95 GLU A CA 1
ATOM 778 C C . GLU A 1 95 ? 26.171 -18.340 -10.679 1.00 42.47 95 GLU A C 1
ATOM 780 O O . GLU A 1 95 ? 26.195 -17.284 -11.302 1.00 42.47 95 GLU A O 1
ATOM 785 N N . GLU A 1 96 ? 26.285 -19.496 -11.324 1.00 47.69 96 GLU A N 1
ATOM 786 C CA . GLU A 1 96 ? 26.543 -19.577 -12.766 1.00 47.69 96 GLU A CA 1
ATOM 787 C C . GLU A 1 96 ? 25.319 -19.151 -13.601 1.00 47.69 96 GLU A C 1
ATOM 789 O O . GLU A 1 96 ? 25.436 -18.387 -14.563 1.00 47.69 96 GLU A O 1
ATOM 794 N N . ASN A 1 97 ? 24.112 -19.548 -13.180 1.00 53.03 97 ASN A N 1
ATOM 795 C CA . ASN A 1 97 ? 22.860 -19.084 -13.788 1.00 53.03 97 ASN A CA 1
ATOM 796 C C . ASN A 1 97 ? 22.596 -17.595 -13.515 1.00 53.03 97 ASN A C 1
ATOM 798 O O . ASN A 1 97 ? 21.932 -16.924 -14.306 1.00 53.03 97 ASN A O 1
ATOM 802 N N . ILE A 1 98 ? 23.137 -17.085 -12.408 1.00 50.66 98 ILE A N 1
ATOM 803 C CA . ILE A 1 98 ? 23.130 -15.670 -12.038 1.00 50.66 98 ILE A CA 1
ATOM 804 C C . ILE A 1 98 ? 23.974 -14.859 -13.026 1.00 50.66 98 ILE A C 1
ATOM 806 O O . ILE A 1 98 ? 23.449 -13.939 -13.652 1.00 50.66 98 ILE A O 1
ATOM 810 N N . PHE A 1 99 ? 25.238 -15.232 -13.243 1.00 53.25 99 PHE A N 1
ATOM 811 C CA . PHE A 1 99 ? 26.113 -14.531 -14.188 1.00 53.25 99 PHE A CA 1
ATOM 812 C C . PHE A 1 99 ? 25.571 -14.561 -15.616 1.00 53.25 99 PHE A C 1
ATOM 814 O O . PHE A 1 99 ? 25.597 -13.537 -16.295 1.00 53.25 99 PHE A O 1
ATOM 821 N N . LYS A 1 100 ? 25.004 -15.695 -16.040 1.00 59.25 100 LYS A N 1
ATOM 822 C CA . LYS A 1 100 ? 24.352 -15.821 -17.347 1.00 59.25 100 LYS A CA 1
ATOM 823 C C . LYS A 1 100 ? 23.131 -14.907 -17.490 1.00 59.25 100 LYS A C 1
ATOM 825 O O . LYS A 1 100 ? 22.916 -14.314 -18.540 1.00 59.25 100 LYS A O 1
ATOM 830 N N . PHE A 1 101 ? 22.321 -14.770 -16.444 1.00 58.06 101 PHE A N 1
ATOM 831 C CA . PHE A 1 101 ? 21.184 -13.852 -16.470 1.00 58.06 101 PHE A CA 1
ATOM 832 C C . PHE A 1 101 ? 21.635 -12.393 -16.509 1.00 58.06 101 PHE A C 1
ATOM 834 O O . PHE A 1 101 ? 21.061 -11.605 -17.256 1.00 58.06 101 PHE A O 1
ATOM 841 N N . ILE A 1 102 ? 22.658 -12.028 -15.728 1.00 57.06 102 ILE A N 1
ATOM 842 C CA . ILE A 1 102 ? 23.237 -10.682 -15.769 1.00 57.06 102 ILE A CA 1
ATOM 843 C C . ILE A 1 102 ? 23.739 -10.402 -17.178 1.00 57.06 102 ILE A C 1
ATOM 845 O O . ILE A 1 102 ? 23.320 -9.399 -17.741 1.00 57.06 102 ILE A O 1
ATOM 849 N N . SER A 1 103 ? 24.540 -11.301 -17.765 1.00 57.84 103 SER A N 1
ATOM 850 C CA . SER A 1 103 ? 25.075 -11.121 -19.116 1.00 57.84 103 SER A CA 1
ATOM 851 C C . SER A 1 103 ? 23.954 -10.951 -20.142 1.00 57.84 103 SER A C 1
ATOM 853 O O . SER A 1 103 ? 23.962 -9.970 -20.877 1.00 57.84 103 SER A O 1
ATOM 855 N N . GLU A 1 104 ? 22.927 -11.810 -20.106 1.00 60.84 104 GLU A N 1
ATOM 856 C CA . GLU A 1 104 ? 21.738 -11.707 -20.968 1.00 60.84 104 GLU A CA 1
ATOM 857 C C . GLU A 1 104 ? 20.972 -10.386 -20.765 1.00 60.84 104 GLU A C 1
ATOM 859 O O . GLU A 1 104 ? 20.421 -9.841 -21.715 1.00 60.84 104 GLU A O 1
ATOM 864 N N . THR A 1 105 ? 20.924 -9.848 -19.543 1.00 55.72 105 THR A N 1
ATOM 865 C CA . THR A 1 105 ? 20.195 -8.604 -19.229 1.00 55.72 105 THR A CA 1
ATOM 866 C C . THR A 1 105 ? 21.028 -7.352 -19.517 1.00 55.72 105 THR A C 1
ATOM 868 O O . THR A 1 105 ? 20.466 -6.296 -19.787 1.00 55.72 105 THR A O 1
ATOM 871 N N . THR A 1 106 ? 22.359 -7.452 -19.476 1.00 52.34 106 THR A N 1
ATOM 872 C CA . THR A 1 106 ? 23.288 -6.383 -19.877 1.00 52.34 106 THR A CA 1
ATOM 873 C C . THR A 1 106 ? 23.506 -6.323 -21.388 1.00 52.34 106 THR A C 1
ATOM 875 O O . THR A 1 106 ? 23.780 -5.244 -21.904 1.00 52.34 106 THR A O 1
ATOM 878 N N . GLU A 1 107 ? 23.365 -7.450 -22.098 1.00 48.84 107 GLU A N 1
ATOM 879 C CA . GLU A 1 107 ? 23.359 -7.513 -23.571 1.00 48.84 107 GLU A CA 1
ATOM 880 C C . GLU A 1 107 ? 22.082 -6.909 -24.172 1.00 48.84 107 GLU A C 1
ATOM 882 O O . GLU A 1 107 ? 22.088 -6.428 -25.303 1.00 48.84 107 GLU A O 1
ATOM 887 N N . VAL A 1 108 ? 20.991 -6.886 -23.402 1.00 50.12 108 VAL A N 1
ATOM 888 C CA . VAL A 1 108 ? 19.773 -6.130 -23.702 1.00 50.12 108 VAL A CA 1
ATOM 889 C C . VAL A 1 108 ? 20.097 -4.639 -23.512 1.00 50.12 108 VAL A C 1
ATOM 891 O O . VAL A 1 108 ? 19.994 -4.089 -22.418 1.00 50.12 108 VAL A O 1
ATOM 894 N N . GLU A 1 109 ? 20.603 -4.021 -24.584 1.00 46.81 109 GLU A N 1
ATOM 895 C CA . GLU A 1 109 ? 21.125 -2.651 -24.640 1.00 46.81 109 GLU A CA 1
ATOM 896 C C . GLU A 1 109 ? 20.279 -1.631 -23.855 1.00 46.81 109 GLU A C 1
ATOM 898 O O . GLU A 1 109 ? 19.055 -1.625 -23.931 1.00 46.81 109 GLU A O 1
ATOM 903 N N . ASN A 1 110 ? 20.974 -0.749 -23.119 1.00 53.78 110 ASN A N 1
ATOM 904 C CA . ASN A 1 110 ? 20.541 0.538 -22.555 1.00 53.78 110 ASN A CA 1
ATOM 905 C C . ASN A 1 110 ? 19.008 0.732 -22.518 1.00 53.78 110 ASN A C 1
ATOM 907 O O . ASN A 1 110 ? 18.437 1.132 -23.525 1.00 53.78 110 ASN A O 1
ATOM 911 N N . ILE A 1 111 ? 18.355 0.518 -21.364 1.00 55.44 111 ILE A N 1
ATOM 912 C CA . ILE A 1 111 ? 16.887 0.621 -21.128 1.00 55.44 111 ILE A CA 1
ATOM 913 C C . ILE A 1 111 ? 16.198 1.744 -21.932 1.00 55.44 111 ILE A C 1
ATOM 915 O O . ILE A 1 111 ? 15.087 1.575 -22.433 1.00 55.44 111 ILE A O 1
ATOM 919 N N . ASN A 1 112 ? 16.884 2.876 -22.094 1.00 55.53 112 ASN A N 1
ATOM 920 C CA . ASN A 1 112 ? 16.474 4.011 -22.918 1.00 55.53 112 ASN A CA 1
ATOM 921 C C . ASN A 1 112 ? 16.070 3.650 -24.364 1.00 55.53 112 ASN A C 1
ATOM 923 O O . ASN A 1 112 ? 15.192 4.313 -24.892 1.00 55.53 112 ASN A O 1
ATOM 927 N N . GLY A 1 113 ? 16.701 2.662 -25.007 1.00 55.03 113 GLY A N 1
ATOM 928 C CA . GLY A 1 113 ? 16.395 2.221 -26.374 1.00 55.03 113 GLY A CA 1
ATOM 929 C C . GLY A 1 113 ? 15.257 1.200 -26.465 1.00 55.03 113 GLY A C 1
ATOM 930 O O . GLY A 1 113 ? 14.622 1.087 -27.505 1.00 55.03 113 GLY A O 1
ATOM 931 N N . ILE A 1 114 ? 14.963 0.483 -25.376 1.00 57.53 114 ILE A N 1
ATOM 932 C CA . ILE A 1 114 ? 13.873 -0.508 -25.322 1.00 57.53 114 ILE A CA 1
ATOM 933 C C . ILE A 1 114 ? 12.536 0.184 -25.063 1.00 57.53 114 ILE A C 1
ATOM 935 O O . ILE A 1 114 ? 11.522 -0.176 -25.657 1.00 57.53 114 ILE A O 1
ATOM 939 N N . TYR A 1 115 ? 12.550 1.194 -24.192 1.00 58.16 115 TYR A N 1
ATOM 940 C CA . TYR A 1 115 ? 11.360 1.912 -23.739 1.00 58.16 115 TYR A CA 1
ATOM 941 C C . TYR A 1 115 ? 11.251 3.341 -24.302 1.00 58.16 115 TYR A C 1
ATOM 943 O O . TYR A 1 115 ? 10.461 4.137 -23.783 1.00 58.16 115 TYR A O 1
ATOM 951 N N . SER A 1 116 ? 12.036 3.693 -25.331 1.00 54.75 116 SER A N 1
ATOM 952 C CA . SER A 1 116 ? 11.871 4.947 -26.080 1.00 54.75 116 SER A CA 1
ATOM 953 C C . SER A 1 116 ? 10.559 4.938 -26.872 1.00 54.75 116 SER A C 1
ATOM 955 O O . SER A 1 116 ? 10.073 3.897 -27.296 1.00 54.75 116 SER A O 1
ATOM 957 N N . GLY A 1 117 ? 9.971 6.116 -27.101 1.00 45.91 117 GLY A N 1
ATOM 958 C CA . GLY A 1 117 ? 8.679 6.240 -27.792 1.00 45.91 117 GLY A CA 1
ATOM 959 C C . GLY A 1 117 ? 8.629 5.654 -29.214 1.00 45.91 117 GLY A C 1
ATOM 960 O O . GLY A 1 117 ? 7.544 5.328 -29.680 1.00 45.91 117 GLY A O 1
ATOM 961 N N . GLU A 1 118 ? 9.772 5.465 -29.882 1.00 42.88 118 GLU A N 1
ATOM 962 C CA . GLU A 1 118 ? 9.849 4.928 -31.252 1.00 42.88 118 GLU A CA 1
ATOM 963 C C . GLU A 1 118 ? 9.555 3.417 -31.335 1.00 42.88 118 GLU A C 1
ATOM 965 O O . GLU A 1 118 ? 9.082 2.942 -32.364 1.00 42.88 118 GLU A O 1
ATOM 970 N N . SER A 1 119 ? 9.752 2.645 -30.257 1.00 42.44 119 SER A N 1
ATOM 971 C CA . SER A 1 119 ? 9.423 1.209 -30.228 1.00 42.44 119 SER A CA 1
ATOM 972 C C . SER A 1 119 ? 7.934 0.923 -29.955 1.00 42.44 119 SER A C 1
ATOM 974 O O . SER A 1 119 ? 7.488 -0.218 -30.103 1.00 42.44 119 SER A O 1
ATOM 976 N N . LEU A 1 120 ? 7.136 1.944 -29.603 1.00 41.78 120 LEU A N 1
ATOM 977 C CA . LEU A 1 120 ? 5.716 1.811 -29.241 1.00 41.78 120 LEU A CA 1
ATOM 978 C C . LEU A 1 120 ? 4.728 1.924 -30.407 1.00 41.78 120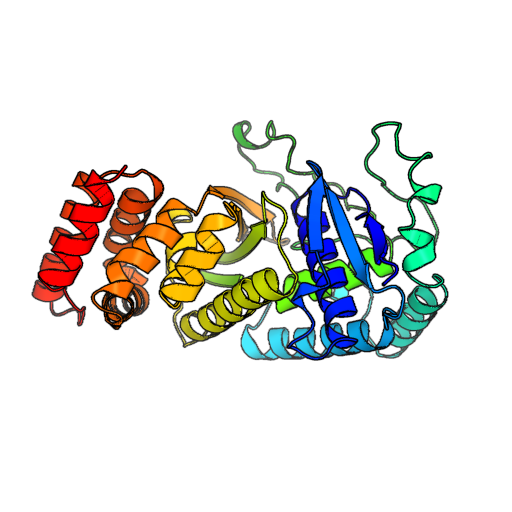 LEU A C 1
ATOM 980 O O . LEU A 1 120 ? 3.612 1.417 -30.256 1.00 41.78 120 LEU A O 1
ATOM 984 N N . GLU A 1 121 ? 5.110 2.482 -31.562 1.00 38.84 121 GLU A N 1
ATOM 985 C CA . GLU A 1 121 ? 4.234 2.526 -32.753 1.00 38.84 121 GLU A CA 1
ATOM 986 C C . GLU A 1 121 ? 3.844 1.113 -33.242 1.00 38.84 121 GLU A C 1
ATOM 988 O O . GLU A 1 121 ? 2.787 0.912 -33.838 1.00 38.84 121 GLU A O 1
ATOM 993 N N . LEU A 1 122 ? 4.628 0.084 -32.901 1.00 36.94 122 LEU A N 1
ATOM 994 C CA . LEU A 1 122 ? 4.311 -1.321 -33.194 1.00 36.94 122 LEU A CA 1
ATOM 995 C C . LEU A 1 122 ? 3.269 -1.941 -32.238 1.00 36.94 122 LEU A C 1
ATOM 997 O O . LEU A 1 122 ? 2.705 -2.991 -32.548 1.00 36.94 122 LEU A O 1
ATOM 1001 N N . SER A 1 123 ? 2.980 -1.302 -31.098 1.00 37.22 123 SER A N 1
ATOM 1002 C CA . SER A 1 123 ? 2.105 -1.826 -30.031 1.00 37.22 123 SER A CA 1
ATOM 1003 C C . SER A 1 123 ? 0.697 -1.216 -29.996 1.00 37.22 123 SER A C 1
ATOM 1005 O O . SER A 1 123 ? -0.139 -1.639 -29.197 1.00 37.22 123 SER A O 1
ATOM 1007 N N . GLU A 1 124 ? 0.385 -0.260 -30.880 1.00 33.97 124 GLU A N 1
ATOM 1008 C CA . GLU A 1 124 ? -0.968 0.314 -31.001 1.00 33.97 124 GLU A CA 1
ATOM 1009 C C . GLU A 1 124 ? -2.027 -0.718 -31.441 1.00 33.97 124 GLU A C 1
ATOM 1011 O O . GLU A 1 124 ? -3.227 -0.472 -31.342 1.00 33.97 124 GLU A O 1
ATOM 1016 N N . ARG A 1 125 ? -1.612 -1.931 -31.834 1.00 31.81 125 ARG A N 1
ATOM 1017 C CA . ARG A 1 125 ? -2.501 -3.070 -32.114 1.00 31.81 125 ARG A CA 1
ATOM 1018 C C . ARG A 1 125 ? -2.769 -3.938 -30.877 1.00 31.81 125 ARG A C 1
ATOM 1020 O O . ARG A 1 125 ? -2.570 -5.148 -30.916 1.00 31.81 125 ARG A O 1
ATOM 1027 N N . GLY A 1 126 ? -3.225 -3.316 -29.789 1.00 31.05 126 GLY A N 1
ATOM 1028 C CA . GLY A 1 126 ? -4.130 -3.891 -28.774 1.00 31.05 126 GLY A CA 1
ATOM 1029 C C . GLY A 1 126 ? -3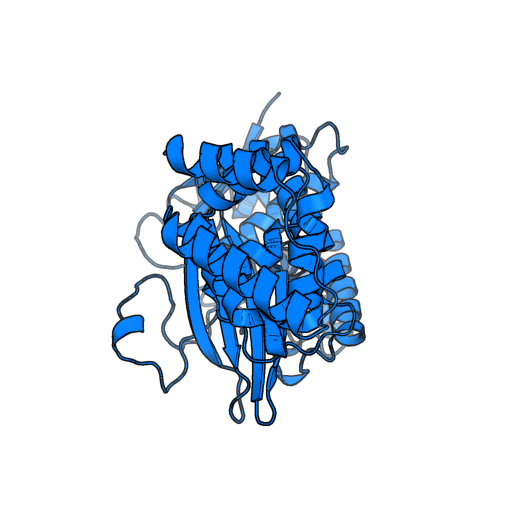.879 -5.304 -28.222 1.00 31.05 126 GLY A C 1
ATOM 1030 O O . GLY A 1 126 ? -4.836 -5.938 -27.788 1.00 31.05 126 GLY A O 1
ATOM 1031 N N . SER A 1 127 ? -2.651 -5.825 -28.234 1.00 33.69 127 SER A N 1
ATOM 1032 C CA . SER A 1 127 ? -2.353 -7.177 -27.748 1.00 33.69 127 SER A CA 1
ATOM 1033 C C . SER A 1 127 ? -1.367 -7.095 -26.583 1.00 33.69 127 SER A C 1
ATOM 1035 O O . SER A 1 127 ? -0.328 -6.451 -26.746 1.00 33.69 127 SER A O 1
ATOM 1037 N N . PRO A 1 128 ? -1.640 -7.725 -25.423 1.00 43.22 128 PRO A N 1
ATOM 1038 C CA . PRO A 1 128 ? -0.645 -7.834 -24.363 1.00 43.22 128 PRO A CA 1
ATOM 1039 C C . PRO A 1 128 ? 0.606 -8.507 -24.933 1.00 43.22 128 PRO A C 1
ATOM 1041 O O . PRO A 1 128 ? 0.505 -9.532 -25.609 1.00 43.22 128 PRO A O 1
ATOM 1044 N N . CYS A 1 129 ? 1.776 -7.916 -24.686 1.00 46.25 129 CYS A N 1
ATOM 1045 C CA . CYS A 1 129 ? 3.070 -8.400 -25.165 1.00 46.25 129 CYS A CA 1
ATOM 1046 C C . CYS A 1 129 ? 3.455 -9.739 -24.502 1.00 46.25 129 CYS A C 1
ATOM 1048 O O . CYS A 1 129 ? 4.366 -9.798 -23.679 1.00 46.25 129 CYS A O 1
ATOM 1050 N N . GLU A 1 130 ? 2.778 -10.835 -24.854 1.00 43.09 130 GLU A N 1
ATOM 1051 C CA . GLU A 1 130 ? 3.279 -12.192 -24.635 1.00 43.09 130 GLU A CA 1
ATOM 1052 C C . GLU A 1 130 ? 4.434 -12.428 -25.617 1.00 43.09 130 GLU A C 1
ATOM 1054 O O . GLU A 1 130 ? 4.253 -12.851 -26.763 1.00 43.09 130 GLU A O 1
ATOM 1059 N N . LEU A 1 131 ? 5.651 -12.106 -25.177 1.00 47.34 131 LEU A N 1
ATOM 1060 C CA . LEU A 1 131 ? 6.857 -12.349 -25.962 1.00 47.34 131 LEU A CA 1
ATOM 1061 C C . LEU A 1 131 ? 7.012 -13.856 -26.220 1.00 47.34 131 LEU A C 1
ATOM 1063 O O . LEU A 1 131 ? 6.971 -14.666 -25.295 1.00 47.34 131 LEU A O 1
ATOM 1067 N N . HIS A 1 132 ? 7.226 -14.224 -27.483 1.00 34.12 132 HIS A N 1
ATOM 1068 C CA . HIS A 1 132 ? 7.608 -15.571 -27.907 1.00 34.12 132 HIS A CA 1
ATOM 1069 C C . HIS A 1 132 ? 9.067 -15.519 -28.395 1.00 34.12 132 HIS A C 1
ATOM 1071 O O . HIS A 1 132 ? 9.362 -14.848 -29.381 1.00 34.12 132 HIS A O 1
ATOM 1077 N N . GLY A 1 133 ? 10.001 -16.184 -27.701 1.00 37.81 133 GLY A N 1
ATOM 1078 C CA . GLY A 1 133 ? 11.430 -16.153 -28.047 1.00 37.81 133 GLY A CA 1
ATOM 1079 C C . GLY A 1 133 ? 12.353 -16.869 -27.048 1.00 37.81 133 GLY A C 1
ATOM 1080 O O . GLY A 1 133 ? 11.936 -17.236 -25.953 1.00 37.81 133 GLY A O 1
ATOM 1081 N N . LYS A 1 134 ? 13.631 -17.060 -27.420 1.00 40.06 134 LYS A N 1
ATOM 1082 C CA . LYS A 1 134 ? 14.659 -17.796 -26.641 1.00 40.06 134 LYS A CA 1
ATOM 1083 C C . LYS A 1 134 ? 15.036 -17.166 -25.283 1.00 40.06 134 LYS A C 1
ATOM 1085 O O . LYS A 1 134 ? 15.608 -17.868 -24.456 1.00 40.06 134 LYS A O 1
ATOM 1090 N N . HIS A 1 135 ? 14.700 -15.895 -25.041 1.00 53.34 135 HIS A N 1
ATOM 1091 C CA . HIS A 1 135 ? 15.036 -15.137 -23.816 1.00 53.34 135 HIS A CA 1
ATOM 1092 C C . HIS A 1 135 ? 13.816 -14.830 -22.930 1.00 53.34 135 HIS A C 1
ATOM 1094 O O . HIS A 1 135 ? 13.830 -13.910 -22.112 1.00 53.34 135 HIS A O 1
ATOM 1100 N N . VAL A 1 136 ? 12.728 -15.574 -23.119 1.00 58.31 136 VAL A N 1
ATOM 1101 C CA . VAL A 1 136 ? 11.474 -15.387 -22.392 1.00 58.31 136 VAL A CA 1
ATOM 1102 C C . VAL A 1 136 ? 11.496 -16.215 -21.108 1.00 58.31 136 VAL A C 1
ATOM 1104 O O . VAL A 1 136 ? 11.792 -17.411 -21.126 1.00 58.31 136 VAL A O 1
ATOM 1107 N N . LYS A 1 137 ? 11.188 -15.573 -19.983 1.00 65.06 137 LYS A N 1
ATOM 1108 C CA . LYS A 1 137 ? 11.030 -16.195 -18.665 1.00 65.06 137 LYS A CA 1
ATOM 1109 C C . LYS A 1 137 ? 9.552 -16.238 -18.298 1.00 65.06 137 LYS A C 1
ATOM 1111 O O . LYS A 1 137 ? 8.757 -15.438 -18.779 1.00 65.06 137 LYS A O 1
ATOM 1116 N N . THR A 1 138 ? 9.175 -17.157 -17.419 1.00 65.12 138 THR A N 1
ATOM 1117 C CA . THR A 1 138 ? 7.815 -17.203 -16.880 1.00 65.12 138 THR A CA 1
ATOM 1118 C C . THR A 1 138 ? 7.745 -16.368 -15.608 1.00 65.12 138 THR A C 1
ATOM 1120 O O . THR A 1 138 ? 8.367 -16.722 -14.608 1.00 65.12 138 THR A O 1
ATOM 1123 N N . ALA A 1 139 ? 6.950 -15.299 -15.616 1.00 64.88 139 ALA A N 1
ATOM 1124 C CA . ALA A 1 139 ? 6.559 -14.619 -14.391 1.00 64.88 139 ALA A CA 1
ATOM 1125 C C . ALA A 1 139 ? 5.678 -15.569 -13.570 1.00 64.88 139 ALA A C 1
ATOM 1127 O O . ALA A 1 139 ? 4.620 -16.016 -14.020 1.00 64.88 139 ALA A O 1
ATOM 1128 N N . GLN A 1 140 ? 6.142 -15.916 -12.373 1.00 67.12 140 GLN A N 1
ATOM 1129 C CA . GLN A 1 140 ? 5.382 -16.719 -11.422 1.00 67.12 140 GLN A CA 1
ATOM 1130 C C . GLN A 1 140 ? 4.702 -15.827 -10.383 1.00 67.12 140 GLN A C 1
ATOM 1132 O O . GLN A 1 140 ? 4.987 -14.635 -10.254 1.00 67.12 140 GLN A O 1
ATOM 1137 N N . ILE A 1 141 ? 3.787 -16.424 -9.627 1.00 61.19 141 ILE A N 1
ATOM 1138 C CA . ILE A 1 141 ? 3.228 -15.829 -8.415 1.00 61.19 141 ILE A CA 1
ATOM 1139 C C . ILE A 1 141 ? 4.393 -15.406 -7.496 1.00 61.19 141 ILE A C 1
ATOM 1141 O O . ILE A 1 141 ? 5.315 -16.201 -7.307 1.00 61.19 141 ILE A O 1
ATOM 1145 N N . PRO A 1 142 ? 4.383 -14.195 -6.910 1.00 66.62 142 PRO A N 1
ATOM 1146 C CA . PRO A 1 142 ? 3.298 -13.211 -6.845 1.00 66.62 142 PRO A CA 1
ATOM 1147 C C . PRO A 1 142 ? 3.275 -12.171 -7.987 1.00 66.62 142 PRO A C 1
ATOM 1149 O O . PRO A 1 142 ? 2.338 -11.386 -8.054 1.00 66.62 142 PRO A O 1
ATOM 1152 N N . LEU A 1 143 ? 4.258 -12.163 -8.895 1.00 68.19 143 LEU A N 1
ATOM 1153 C CA . LEU A 1 143 ? 4.410 -11.131 -9.936 1.00 68.19 143 LEU A CA 1
ATOM 1154 C C . LEU A 1 143 ? 3.348 -11.200 -11.036 1.00 68.19 143 LEU A C 1
ATOM 1156 O O . LEU A 1 143 ? 2.854 -10.172 -11.487 1.00 68.19 143 LEU A O 1
ATOM 1160 N N . ALA A 1 144 ? 2.998 -12.412 -11.462 1.00 67.06 144 ALA A N 1
ATOM 1161 C CA . ALA A 1 144 ? 1.878 -12.671 -12.362 1.00 67.06 144 ALA A CA 1
ATOM 1162 C C . ALA A 1 144 ? 0.890 -13.578 -11.630 1.00 67.06 144 ALA A C 1
ATOM 1164 O O . ALA A 1 144 ? 0.931 -14.808 -11.768 1.00 67.06 144 ALA A O 1
ATOM 1165 N N . PRO A 1 145 ? 0.060 -13.002 -10.753 1.00 60.19 145 PRO A N 1
ATOM 1166 C CA . PRO A 1 145 ? -0.814 -13.806 -9.942 1.00 60.19 145 PRO A CA 1
ATOM 1167 C C . PRO A 1 145 ? -1.909 -14.368 -10.863 1.00 60.19 145 PRO A C 1
ATOM 1169 O O . PRO A 1 145 ? -2.544 -13.645 -11.626 1.00 60.19 145 PRO A O 1
ATOM 1172 N N . THR A 1 146 ? -2.109 -15.687 -10.811 1.00 58.25 146 THR A N 1
ATOM 1173 C CA . THR A 1 146 ? -3.113 -16.396 -11.618 1.00 58.25 146 THR A CA 1
ATOM 1174 C C . THR A 1 146 ? -4.275 -16.863 -10.749 1.00 58.25 146 THR A C 1
ATOM 1176 O O . THR A 1 146 ? -4.087 -17.347 -9.628 1.00 58.25 146 THR A O 1
ATOM 1179 N N . LEU A 1 147 ? -5.498 -16.746 -11.272 1.00 54.88 147 LEU A N 1
ATOM 1180 C CA . LEU A 1 147 ? -6.687 -17.276 -10.608 1.00 54.88 147 LEU A CA 1
ATOM 1181 C C . LEU A 1 147 ? -6.579 -18.809 -10.495 1.00 54.88 147 LEU A C 1
ATOM 1183 O O . LEU A 1 147 ? -6.404 -19.515 -11.489 1.00 54.88 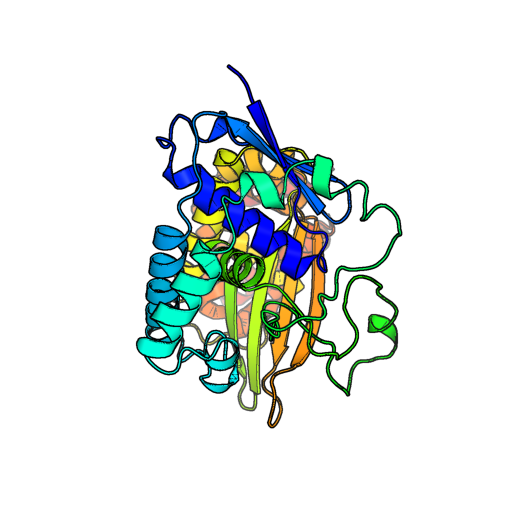147 LEU A O 1
ATOM 1187 N N . GLY A 1 148 ? -6.672 -19.341 -9.273 1.00 50.25 148 GLY A N 1
ATOM 1188 C CA . GLY A 1 148 ? -6.673 -20.782 -9.027 1.00 50.25 148 GLY A CA 1
ATOM 1189 C C . GLY A 1 148 ? -7.883 -21.501 -9.643 1.00 50.25 148 GLY A C 1
ATOM 1190 O O . GLY A 1 148 ? -8.941 -20.918 -9.856 1.00 50.25 148 GLY A O 1
ATOM 1191 N N . LYS A 1 149 ? -7.760 -22.820 -9.851 1.00 42.88 149 LYS A N 1
ATOM 1192 C CA . LYS A 1 149 ? -8.781 -23.703 -10.466 1.00 42.88 149 LYS A CA 1
ATOM 1193 C C . LYS A 1 149 ? -10.166 -23.699 -9.776 1.00 42.88 149 LYS A C 1
ATOM 1195 O O . LYS A 1 149 ? -11.116 -24.231 -10.336 1.00 42.88 149 LYS A O 1
ATOM 1200 N N . TYR A 1 150 ? -10.287 -23.118 -8.581 1.00 48.12 150 TYR A N 1
ATOM 1201 C CA . TYR A 1 150 ? -11.493 -23.147 -7.741 1.00 48.12 150 TYR A CA 1
ATOM 1202 C C . TYR A 1 150 ? -12.044 -21.751 -7.411 1.00 48.12 150 TYR A C 1
ATOM 1204 O O . TYR A 1 150 ? -12.598 -21.553 -6.333 1.00 48.12 150 TYR A O 1
ATOM 1212 N N . TYR A 1 151 ? -11.865 -20.770 -8.296 1.00 52.44 151 TYR A N 1
ATOM 1213 C CA . TYR A 1 151 ? -12.490 -19.459 -8.116 1.00 52.44 151 TYR A CA 1
ATOM 1214 C C . TYR A 1 151 ? -14.002 -19.489 -8.360 1.00 52.44 151 TYR A C 1
ATOM 1216 O O . TYR A 1 151 ? -14.492 -20.218 -9.226 1.00 52.44 151 TYR A O 1
ATOM 1224 N N . SER A 1 152 ? -14.740 -18.672 -7.604 1.00 45.38 152 SER A N 1
ATOM 1225 C CA . SER A 1 152 ? -16.148 -18.387 -7.874 1.00 45.38 152 SER A CA 1
ATOM 1226 C C . SER A 1 152 ? -16.272 -17.614 -9.194 1.00 45.38 152 SER A C 1
ATOM 1228 O O . SER A 1 152 ? -15.453 -16.746 -9.499 1.00 45.38 152 SER A O 1
ATOM 1230 N N . LYS A 1 153 ? -17.306 -17.921 -9.989 1.00 44.69 153 LYS A N 1
ATOM 1231 C CA . LYS A 1 153 ? -17.568 -17.299 -11.306 1.00 44.69 153 LYS A CA 1
ATOM 1232 C C . LYS A 1 153 ? -17.622 -15.760 -11.287 1.00 44.69 153 LYS A C 1
ATOM 1234 O O . LYS A 1 153 ? -17.477 -15.150 -12.329 1.00 44.69 153 LYS A O 1
ATOM 1239 N N . HIS A 1 154 ? -17.810 -15.133 -10.126 1.00 45.78 154 HIS A N 1
ATOM 1240 C CA . HIS A 1 154 ? -17.942 -13.679 -10.002 1.00 45.78 154 HIS A CA 1
ATOM 1241 C C . HIS A 1 154 ? -16.620 -12.904 -10.146 1.00 45.78 154 HIS A C 1
ATOM 1243 O O . HIS A 1 154 ? -16.661 -11.713 -10.416 1.00 45.78 154 HIS A O 1
ATOM 1249 N N . ILE A 1 155 ? -15.461 -13.558 -9.988 1.00 45.28 155 ILE A N 1
ATOM 1250 C CA . ILE A 1 155 ? -14.131 -12.920 -10.115 1.00 45.28 155 ILE A CA 1
ATOM 1251 C C . ILE A 1 155 ? -13.505 -13.192 -11.494 1.00 45.28 155 ILE A C 1
ATOM 1253 O O . ILE A 1 155 ? -12.647 -12.445 -11.946 1.00 45.28 155 ILE A O 1
ATOM 1257 N N . SER A 1 156 ? -13.950 -14.234 -12.208 1.00 46.19 156 SER A N 1
ATOM 1258 C CA . SER A 1 156 ? -13.439 -14.554 -13.551 1.00 46.19 156 SER A CA 1
ATOM 1259 C C . SER A 1 156 ? -13.823 -13.543 -14.636 1.00 46.19 156 SER A C 1
ATOM 1261 O O . SER A 1 156 ? -13.262 -13.611 -15.728 1.00 46.19 156 SER A O 1
ATOM 1263 N N . ASP A 1 157 ? -14.767 -12.648 -14.337 1.00 44.94 157 ASP A N 1
ATOM 1264 C CA . ASP A 1 157 ? -15.260 -11.616 -15.254 1.00 44.94 157 ASP A CA 1
ATOM 1265 C C . ASP A 1 157 ? -14.544 -10.262 -15.058 1.00 44.94 157 ASP A C 1
ATOM 1267 O O . ASP A 1 157 ? -14.735 -9.348 -15.859 1.00 44.94 157 ASP A O 1
ATOM 1271 N N . ASP A 1 158 ? -13.687 -10.132 -14.035 1.00 48.41 158 ASP A N 1
ATOM 1272 C CA . ASP A 1 158 ? -12.826 -8.962 -13.859 1.00 48.41 158 ASP A CA 1
ATOM 1273 C C . ASP A 1 158 ? -11.619 -9.064 -14.812 1.00 48.41 158 ASP A C 1
ATOM 1275 O O . ASP A 1 158 ? -10.731 -9.907 -14.659 1.00 48.41 158 ASP A O 1
ATOM 1279 N N . VAL A 1 159 ? -11.614 -8.207 -15.838 1.00 46.47 159 VAL A N 1
ATOM 1280 C CA . VAL A 1 159 ? -10.637 -8.171 -16.946 1.00 46.47 159 VAL A CA 1
ATOM 1281 C C . VAL A 1 159 ? -9.205 -7.913 -16.452 1.00 46.47 159 VAL A C 1
ATOM 1283 O O . VAL A 1 159 ? -8.241 -8.198 -17.163 1.00 46.47 159 VAL A O 1
ATOM 1286 N N . SER A 1 160 ? -9.049 -7.419 -15.221 1.00 49.97 160 SER A N 1
ATOM 1287 C CA . SER A 1 160 ? -7.756 -7.061 -14.633 1.00 49.97 160 SER A CA 1
ATOM 1288 C C . SER A 1 160 ? -6.876 -8.257 -14.232 1.00 49.97 160 SER A C 1
ATOM 1290 O O . SER A 1 160 ? -5.670 -8.078 -14.029 1.00 49.97 160 SER A O 1
ATOM 1292 N N . LEU A 1 161 ? -7.428 -9.477 -14.148 1.00 51.19 161 LEU A N 1
ATOM 1293 C CA . LEU A 1 161 ? -6.685 -10.668 -13.724 1.00 51.19 161 LEU A CA 1
ATOM 1294 C C . LEU A 1 161 ? -6.454 -11.656 -14.880 1.00 51.19 161 LEU A C 1
ATOM 1296 O O . LEU A 1 161 ? -7.407 -12.189 -15.454 1.00 51.19 161 LEU A O 1
ATOM 1300 N N . PRO A 1 162 ? -5.189 -11.972 -15.222 1.00 48.09 162 PRO A N 1
ATOM 1301 C CA . PRO A 1 162 ? -4.899 -12.907 -16.298 1.00 48.09 162 PRO A CA 1
ATOM 1302 C C . PRO A 1 162 ? -5.395 -14.323 -15.960 1.00 48.09 162 PRO A C 1
ATOM 1304 O O . PRO A 1 162 ? -5.252 -14.830 -14.842 1.00 48.09 162 PRO A O 1
ATOM 1307 N N . LYS A 1 163 ? -5.960 -14.995 -16.973 1.00 49.69 163 LYS A N 1
ATOM 1308 C CA . LYS A 1 163 ? -6.318 -16.425 -16.923 1.00 49.69 163 LYS A CA 1
ATOM 1309 C C . LYS A 1 163 ? -5.097 -17.267 -16.519 1.00 49.69 163 LYS A C 1
ATOM 1311 O O . LYS A 1 163 ? -3.973 -16.840 -16.773 1.00 49.69 163 LYS A O 1
ATOM 1316 N N . PRO A 1 164 ? -5.281 -18.474 -15.944 1.00 46.97 164 PRO A N 1
ATOM 1317 C CA . PRO A 1 164 ? -4.189 -19.345 -15.507 1.00 46.97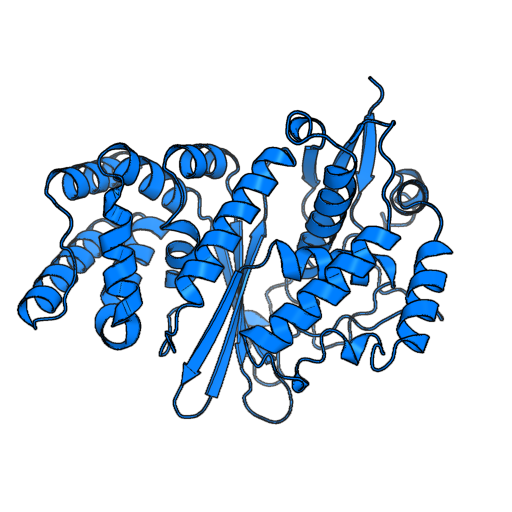 164 PRO A CA 1
ATOM 1318 C C . PRO A 1 164 ? -3.352 -19.835 -16.696 1.00 46.97 164 PRO A C 1
ATOM 1320 O O . PRO A 1 164 ? -3.531 -20.935 -17.215 1.00 46.97 164 PRO A O 1
ATOM 1323 N N . ARG A 1 165 ? -2.434 -18.988 -17.147 1.00 50.66 165 ARG A N 1
ATOM 1324 C CA . ARG A 1 165 ? -1.364 -19.285 -18.087 1.00 50.66 165 ARG A CA 1
ATOM 1325 C C . ARG A 1 165 ? -0.082 -18.718 -17.500 1.00 50.66 165 ARG A C 1
ATOM 1327 O O . ARG A 1 165 ? -0.084 -17.681 -16.845 1.00 50.66 165 ARG A O 1
ATOM 1334 N N . GLN A 1 166 ? 1.001 -19.453 -17.695 1.00 59.44 166 GLN A N 1
ATOM 1335 C CA . GLN A 1 166 ? 2.349 -18.992 -17.397 1.00 59.44 166 GLN A CA 1
ATOM 1336 C C . GLN A 1 166 ? 2.599 -17.715 -18.209 1.00 59.44 166 GLN A C 1
ATOM 1338 O O . GLN A 1 166 ? 2.630 -17.782 -19.433 1.00 59.44 166 GLN A O 1
ATOM 1343 N N . TYR A 1 167 ? 2.696 -16.560 -17.541 1.00 66.69 167 TYR A N 1
ATOM 1344 C CA . TYR A 1 167 ? 2.878 -15.283 -18.228 1.00 66.69 167 TYR A CA 1
ATOM 1345 C C . TYR A 1 167 ? 4.337 -15.131 -18.657 1.00 66.69 167 TYR A C 1
ATOM 1347 O O . TYR A 1 167 ? 5.247 -15.194 -17.830 1.00 66.69 167 TYR A O 1
ATOM 1355 N N . SER A 1 168 ? 4.553 -14.955 -19.953 1.00 71.31 168 SER A N 1
ATOM 1356 C CA . SER A 1 168 ? 5.870 -14.807 -20.565 1.00 71.31 168 SER A CA 1
ATOM 1357 C C . SER A 1 168 ? 6.366 -13.365 -20.468 1.00 71.31 168 SER A C 1
ATOM 1359 O O . SER A 1 168 ? 5.678 -12.443 -20.892 1.00 71.31 168 SER A O 1
ATOM 1361 N N . ILE A 1 169 ? 7.571 -13.166 -19.938 1.00 73.25 169 ILE A N 1
ATOM 1362 C CA . ILE A 1 169 ? 8.177 -11.853 -19.693 1.00 73.25 169 ILE A CA 1
ATOM 1363 C C . ILE A 1 169 ? 9.670 -11.863 -20.055 1.00 73.25 169 ILE A C 1
ATOM 1365 O O . ILE A 1 169 ? 10.328 -12.899 -19.950 1.00 73.25 169 ILE A O 1
ATOM 1369 N N . CYS A 1 170 ? 10.237 -10.732 -20.488 1.00 73.75 170 CYS A N 1
ATOM 1370 C CA . CYS A 1 170 ? 11.684 -10.646 -20.715 1.00 73.75 170 CYS A CA 1
ATOM 1371 C C . CYS A 1 170 ? 12.462 -10.573 -19.387 1.00 73.75 170 CYS A C 1
ATOM 1373 O O . CYS A 1 170 ? 11.926 -10.150 -18.359 1.00 73.75 170 CYS A O 1
ATOM 1375 N N . SER A 1 171 ? 13.744 -10.952 -19.412 1.00 72.38 171 SER A N 1
ATOM 1376 C CA . SER A 1 171 ? 14.623 -10.933 -18.231 1.00 72.38 171 SER A CA 1
ATOM 1377 C C . SER A 1 171 ? 14.680 -9.562 -17.545 1.00 72.38 171 SER A C 1
ATOM 1379 O O . SER A 1 171 ? 14.593 -9.489 -16.321 1.00 72.38 171 SER A O 1
ATOM 1381 N N . LEU A 1 172 ? 14.738 -8.471 -18.319 1.00 74.75 172 LEU A N 1
ATOM 1382 C CA . LEU A 1 172 ? 14.780 -7.111 -17.778 1.00 74.75 172 LEU A CA 1
ATOM 1383 C C . LEU A 1 172 ? 13.485 -6.732 -17.044 1.00 74.75 172 LEU A C 1
ATOM 1385 O O . LEU A 1 172 ? 13.542 -6.298 -15.896 1.00 74.75 172 LEU A O 1
ATOM 1389 N N . CYS A 1 173 ? 12.319 -6.929 -17.668 1.00 78.38 173 CYS A N 1
ATOM 1390 C CA . CYS A 1 173 ? 11.025 -6.676 -17.029 1.00 78.38 173 CYS A CA 1
ATOM 1391 C C . CYS A 1 173 ? 10.864 -7.513 -15.755 1.00 78.38 173 CYS A C 1
ATOM 1393 O O . CYS A 1 173 ? 10.373 -7.015 -14.748 1.00 78.38 173 CYS A O 1
ATOM 1395 N N . LEU A 1 174 ? 11.309 -8.773 -15.771 1.00 76.38 174 LEU A N 1
ATOM 1396 C CA . LEU A 1 174 ? 11.244 -9.642 -14.599 1.00 76.38 174 LEU A CA 1
ATOM 1397 C C . LEU A 1 174 ? 12.148 -9.145 -13.464 1.00 76.38 174 LEU A C 1
ATOM 1399 O O . LEU A 1 174 ? 11.722 -9.118 -12.312 1.00 76.38 174 LEU A O 1
ATOM 1403 N N . LEU A 1 175 ? 13.365 -8.698 -13.787 1.00 77.00 175 LEU A N 1
ATOM 1404 C CA . LEU A 1 175 ? 14.285 -8.114 -12.813 1.00 77.00 175 LEU A CA 1
ATOM 1405 C C . LEU A 1 175 ? 13.717 -6.829 -12.191 1.00 77.00 175 LEU A C 1
ATOM 1407 O O . LEU A 1 175 ? 13.735 -6.673 -10.971 1.00 77.00 175 LEU A O 1
ATOM 1411 N N . LEU A 1 176 ? 13.173 -5.932 -13.018 1.00 83.31 176 LEU A N 1
ATOM 1412 C CA . LEU A 1 176 ? 12.539 -4.691 -12.562 1.00 83.31 176 LEU A CA 1
ATOM 1413 C C . LEU A 1 176 ? 11.297 -4.974 -11.707 1.00 83.31 176 LEU A C 1
ATOM 1415 O O . LEU A 1 176 ? 11.109 -4.344 -10.670 1.00 83.31 176 LEU A O 1
ATOM 1419 N N . ALA A 1 177 ? 10.480 -5.953 -12.098 1.00 84.69 177 ALA A N 1
ATOM 1420 C CA . ALA A 1 177 ? 9.317 -6.369 -11.325 1.00 84.69 177 ALA A CA 1
ATOM 1421 C C . ALA A 1 177 ? 9.706 -6.932 -9.949 1.00 84.69 177 ALA A C 1
ATOM 1423 O O . ALA A 1 177 ? 9.050 -6.645 -8.951 1.00 84.69 177 ALA A O 1
ATOM 1424 N N . LEU A 1 178 ? 10.785 -7.714 -9.869 1.00 78.88 178 LEU A N 1
ATOM 1425 C CA . LEU A 1 178 ? 11.291 -8.213 -8.590 1.00 78.88 178 LEU A CA 1
ATOM 1426 C C . LEU A 1 178 ? 11.791 -7.087 -7.695 1.00 78.88 178 LEU A C 1
ATOM 1428 O O . LEU A 1 178 ? 11.414 -7.032 -6.529 1.00 78.88 178 LEU A O 1
ATOM 1432 N N . GLU A 1 179 ? 12.586 -6.169 -8.237 1.00 82.69 179 GLU A N 1
ATOM 1433 C CA . GLU A 1 179 ? 13.033 -4.975 -7.516 1.00 82.69 179 GLU A CA 1
ATOM 1434 C C . GLU A 1 179 ? 11.835 -4.190 -6.951 1.00 82.69 179 GLU A C 1
ATOM 1436 O O . GLU A 1 179 ? 11.815 -3.837 -5.767 1.00 82.69 179 GLU A O 1
ATOM 1441 N N . GLY A 1 180 ? 10.802 -3.980 -7.775 1.00 86.81 180 GLY A N 1
ATOM 1442 C CA . GLY A 1 180 ? 9.547 -3.354 -7.369 1.00 86.81 180 GLY A CA 1
ATOM 1443 C C . GLY A 1 180 ? 8.839 -4.116 -6.250 1.00 86.81 180 GLY A C 1
ATOM 1444 O O . GLY A 1 180 ? 8.523 -3.536 -5.214 1.00 86.81 180 GLY A O 1
ATOM 1445 N N . LEU A 1 181 ? 8.630 -5.423 -6.408 1.00 83.38 181 LEU A N 1
ATOM 1446 C CA . LEU A 1 181 ? 7.994 -6.271 -5.397 1.00 83.38 181 LEU A CA 1
ATOM 1447 C C . LEU A 1 181 ? 8.723 -6.188 -4.050 1.00 83.38 181 LEU A C 1
ATOM 1449 O O . LEU A 1 181 ? 8.101 -5.938 -3.016 1.00 83.38 181 LEU A O 1
ATOM 1453 N N . LEU A 1 182 ? 10.042 -6.377 -4.062 1.00 78.31 182 LEU A N 1
ATOM 1454 C CA . LEU A 1 182 ? 10.861 -6.468 -2.855 1.00 78.31 182 LEU A CA 1
ATOM 1455 C C . LEU A 1 182 ? 10.879 -5.140 -2.090 1.00 78.31 182 LEU A C 1
ATOM 1457 O O . LEU A 1 182 ? 10.687 -5.117 -0.867 1.00 78.31 182 LEU A O 1
ATOM 1461 N N . LYS A 1 183 ? 11.036 -4.018 -2.802 1.00 79.81 183 LYS A N 1
ATOM 1462 C CA . LYS A 1 183 ? 11.143 -2.697 -2.169 1.00 79.81 183 LYS A CA 1
ATOM 1463 C C . LYS A 1 183 ? 9.798 -2.030 -1.889 1.00 79.81 183 LYS A C 1
ATOM 1465 O O . LYS A 1 183 ? 9.675 -1.386 -0.849 1.00 79.81 183 LYS A O 1
ATOM 1470 N N . TYR A 1 184 ? 8.795 -2.215 -2.748 1.00 84.12 184 TYR A N 1
ATOM 1471 C CA . TYR A 1 184 ? 7.570 -1.401 -2.749 1.00 84.12 184 TYR A CA 1
ATOM 1472 C C . TYR A 1 184 ? 6.303 -2.149 -2.312 1.00 84.12 184 TYR A C 1
ATOM 1474 O O . TYR A 1 184 ? 5.307 -1.494 -2.009 1.00 84.12 184 TYR A O 1
ATOM 1482 N N . SER A 1 185 ? 6.312 -3.484 -2.218 1.00 83.38 185 SER A N 1
ATOM 1483 C CA . SER A 1 185 ? 5.145 -4.250 -1.746 1.00 83.38 185 SER A CA 1
ATOM 1484 C C . SER A 1 185 ? 5.191 -4.468 -0.243 1.00 83.38 185 SER A C 1
ATOM 1486 O O . SER A 1 185 ? 6.186 -5.003 0.226 1.00 83.38 185 SER A O 1
ATOM 1488 N N . THR A 1 186 ? 4.127 -4.185 0.507 1.00 82.31 186 THR A N 1
ATOM 1489 C CA . THR A 1 186 ? 3.942 -4.713 1.873 1.00 82.31 186 THR A CA 1
ATOM 1490 C C . THR A 1 186 ? 3.477 -6.167 1.792 1.00 82.31 186 THR A C 1
ATOM 1492 O O . THR A 1 186 ? 2.680 -6.507 0.917 1.00 82.31 186 THR A O 1
ATOM 1495 N N . ILE A 1 187 ? 4.005 -7.033 2.660 1.00 78.69 187 ILE A N 1
ATOM 1496 C CA . ILE A 1 187 ? 3.676 -8.462 2.698 1.00 78.69 187 ILE A CA 1
ATOM 1497 C C . ILE A 1 187 ? 3.227 -8.801 4.118 1.00 78.69 187 ILE A C 1
ATOM 1499 O O . ILE A 1 187 ? 3.914 -8.468 5.082 1.00 78.69 187 ILE A O 1
ATOM 1503 N N . PHE A 1 188 ? 2.070 -9.444 4.241 1.00 76.31 188 PHE A N 1
ATOM 1504 C CA . PHE A 1 188 ? 1.543 -9.955 5.502 1.00 76.31 188 PHE A CA 1
ATOM 1505 C C . PHE A 1 188 ? 1.528 -11.471 5.470 1.00 76.31 188 PHE A C 1
ATOM 1507 O O . PHE A 1 188 ? 1.050 -12.066 4.504 1.00 76.31 188 PHE A O 1
ATOM 1514 N N . LEU A 1 189 ? 1.972 -12.091 6.558 1.00 73.12 189 LEU A N 1
ATOM 1515 C CA . LEU A 1 189 ? 1.878 -13.528 6.756 1.00 73.12 189 LEU A CA 1
ATOM 1516 C C . LEU A 1 189 ? 0.746 -13.852 7.732 1.00 73.12 189 LEU A C 1
ATOM 1518 O O . LEU A 1 189 ? 0.818 -13.521 8.913 1.00 73.12 189 LEU A O 1
ATOM 1522 N N . ILE A 1 190 ? -0.266 -14.561 7.244 1.00 73.62 190 ILE A N 1
ATOM 1523 C CA . ILE A 1 190 ? -1.368 -15.093 8.046 1.00 73.62 190 ILE A CA 1
ATOM 1524 C C . ILE A 1 190 ? -1.128 -16.588 8.228 1.00 73.62 190 ILE A C 1
ATOM 1526 O O . ILE A 1 190 ? -0.930 -17.326 7.257 1.00 73.62 190 ILE A O 1
ATOM 1530 N N . ARG A 1 191 ? -1.143 -17.054 9.477 1.00 68.00 191 ARG A N 1
ATOM 1531 C CA . ARG A 1 191 ? -1.050 -18.482 9.800 1.00 68.00 191 ARG A CA 1
ATOM 1532 C C . ARG A 1 191 ? -2.285 -18.881 10.584 1.00 68.00 191 ARG A C 1
ATOM 1534 O O . ARG A 1 191 ? -2.389 -18.561 11.758 1.00 68.00 191 ARG A O 1
ATOM 1541 N N . GLY A 1 192 ? -3.190 -19.594 9.926 1.00 65.81 192 GLY A N 1
ATOM 1542 C CA . GLY A 1 192 ? -4.263 -20.305 10.607 1.00 65.81 192 GLY A CA 1
ATOM 1543 C C . GLY A 1 192 ? -3.802 -21.694 11.050 1.00 65.81 192 GLY A C 1
ATOM 1544 O O . GLY A 1 192 ? -2.754 -22.184 10.626 1.00 65.81 192 GLY A O 1
ATOM 1545 N N . GLU A 1 193 ? -4.627 -22.379 11.841 1.00 66.81 193 GLU A N 1
ATOM 1546 C CA . GLU A 1 193 ? -4.340 -23.747 12.307 1.00 66.81 193 GLU A CA 1
ATOM 1547 C C . GLU A 1 193 ? -4.088 -24.743 11.162 1.00 66.81 193 GLU A C 1
ATOM 1549 O O . GLU A 1 193 ? -3.341 -25.707 11.319 1.00 66.81 193 GLU A O 1
ATOM 1554 N N . ARG A 1 194 ? -4.720 -24.529 10.000 1.00 65.38 194 ARG A N 1
ATOM 1555 C CA . ARG A 1 194 ? -4.690 -25.462 8.859 1.00 65.38 194 ARG A CA 1
ATOM 1556 C C . ARG A 1 194 ? -4.243 -24.835 7.542 1.00 65.38 194 ARG A C 1
ATOM 1558 O O . ARG A 1 194 ? -4.255 -25.517 6.518 1.00 65.38 194 ARG A O 1
ATOM 1565 N N . TYR A 1 195 ? -3.866 -23.559 7.537 1.00 67.81 195 TYR A N 1
ATOM 1566 C CA . TYR A 1 195 ? -3.463 -22.873 6.314 1.00 67.81 195 TYR A CA 1
ATOM 1567 C C . TYR A 1 195 ? -2.434 -21.776 6.580 1.00 67.81 195 TYR A C 1
ATOM 1569 O O . TYR A 1 195 ? -2.321 -21.226 7.672 1.00 67.81 195 TYR A O 1
ATOM 1577 N N . THR A 1 196 ? -1.672 -21.446 5.543 1.00 71.38 196 THR A N 1
ATOM 1578 C CA . THR A 1 196 ? -0.809 -20.266 5.512 1.00 71.38 196 THR A CA 1
ATOM 1579 C C . THR A 1 196 ? -1.226 -19.419 4.325 1.00 71.38 196 THR A C 1
ATOM 1581 O O . THR A 1 196 ? -1.375 -19.945 3.217 1.00 71.38 196 THR A O 1
ATOM 1584 N N . ALA A 1 197 ? -1.429 -18.130 4.572 1.00 74.88 197 ALA A N 1
ATOM 1585 C CA . ALA A 1 197 ? -1.751 -17.159 3.549 1.00 74.88 197 ALA A CA 1
ATOM 1586 C C . ALA A 1 197 ? -0.761 -15.994 3.570 1.00 74.88 197 ALA A C 1
ATOM 1588 O O . ALA A 1 197 ? -0.249 -15.619 4.623 1.00 74.88 197 ALA A O 1
ATOM 1589 N N . TRP A 1 198 ? -0.525 -15.415 2.403 1.00 78.56 198 TRP A N 1
ATOM 1590 C CA . TRP A 1 198 ? 0.277 -14.217 2.218 1.00 78.56 198 TRP A CA 1
ATOM 1591 C C . TRP A 1 198 ? -0.601 -13.148 1.595 1.00 78.56 198 TRP A C 1
ATOM 1593 O O . TRP A 1 198 ? -1.165 -13.388 0.532 1.00 78.56 198 TRP A O 1
ATOM 1603 N N . ILE A 1 199 ? -0.712 -11.985 2.223 1.00 80.69 199 ILE A N 1
ATOM 1604 C CA . ILE A 1 199 ? -1.348 -10.826 1.597 1.00 80.69 199 ILE A CA 1
ATOM 1605 C C . ILE A 1 199 ? -0.243 -9.933 1.061 1.00 80.69 199 ILE A C 1
ATOM 1607 O O . ILE A 1 199 ? 0.634 -9.512 1.811 1.00 80.69 199 ILE A O 1
ATOM 1611 N N . PHE A 1 200 ? -0.288 -9.653 -0.231 1.00 83.69 200 PHE A N 1
ATOM 1612 C CA . PHE A 1 200 ? 0.589 -8.698 -0.887 1.00 83.69 200 PHE A CA 1
ATOM 1613 C C . PHE A 1 200 ? -0.197 -7.427 -1.126 1.00 83.69 200 PHE A C 1
ATOM 1615 O O . PHE A 1 200 ? -1.316 -7.484 -1.630 1.00 83.69 200 PHE A O 1
ATOM 1622 N N . SER A 1 201 ? 0.396 -6.289 -0.794 1.00 87.31 201 SER A N 1
ATOM 1623 C CA . SER A 1 201 ? -0.220 -4.990 -1.018 1.00 87.31 201 SER A CA 1
ATOM 1624 C C . SER A 1 201 ? 0.774 -4.034 -1.650 1.00 87.31 201 SER A C 1
ATOM 1626 O O . SER A 1 201 ? 1.902 -3.900 -1.178 1.00 87.31 201 SER A O 1
ATOM 1628 N N . GLN A 1 202 ? 0.351 -3.359 -2.708 1.00 88.44 202 GLN A N 1
ATOM 1629 C CA . GLN A 1 202 ? 1.140 -2.356 -3.410 1.00 88.44 202 GLN A CA 1
ATOM 1630 C C . GLN A 1 202 ? 0.275 -1.148 -3.732 1.00 88.44 202 GLN A C 1
ATOM 1632 O O . GLN A 1 202 ? -0.929 -1.269 -3.954 1.00 88.44 202 GLN A O 1
ATOM 1637 N N . LEU A 1 203 ? 0.898 0.020 -3.761 1.00 88.94 203 LEU A N 1
ATOM 1638 C CA . LEU A 1 203 ? 0.209 1.249 -4.113 1.00 88.94 203 LEU A CA 1
ATOM 1639 C C . LEU A 1 203 ? 0.259 1.483 -5.609 1.00 88.94 203 LEU A C 1
ATOM 1641 O O . LEU A 1 203 ? 1.222 1.112 -6.262 1.00 88.94 203 LEU A O 1
ATOM 1645 N N . LYS A 1 204 ? -0.774 2.114 -6.139 1.00 89.94 204 LYS A N 1
ATOM 1646 C CA . LYS A 1 204 ? -0.882 2.549 -7.520 1.00 89.94 204 LYS A CA 1
ATOM 1647 C C . LYS A 1 204 ? -1.200 4.047 -7.506 1.00 89.94 204 LYS A C 1
ATOM 1649 O O . LYS A 1 204 ? -2.243 4.438 -6.975 1.00 89.94 204 LYS A O 1
ATOM 1654 N N . PRO A 1 205 ? -0.318 4.904 -8.046 1.00 88.06 205 PRO A N 1
ATOM 1655 C CA . PRO A 1 205 ? -0.630 6.317 -8.201 1.00 88.06 205 PRO A CA 1
ATOM 1656 C C . PRO A 1 205 ? -1.637 6.504 -9.345 1.00 88.06 205 PRO A C 1
ATOM 1658 O O . PRO A 1 205 ? -1.420 6.011 -10.452 1.00 88.06 205 PRO A O 1
ATOM 1661 N N . ASN A 1 206 ? -2.716 7.245 -9.090 1.00 88.12 206 ASN A N 1
ATOM 1662 C CA . ASN A 1 206 ? -3.721 7.582 -10.109 1.00 88.12 206 ASN A CA 1
ATOM 1663 C C . ASN A 1 206 ? -3.503 8.962 -10.742 1.00 88.12 206 ASN A C 1
ATOM 1665 O O . ASN A 1 206 ? -4.089 9.272 -11.778 1.00 88.12 206 ASN A O 1
ATOM 1669 N N . THR A 1 207 ? -2.627 9.780 -10.163 1.00 91.12 207 THR A N 1
ATOM 1670 C CA . THR A 1 207 ? -2.218 11.073 -10.716 1.00 91.12 207 THR A CA 1
ATOM 1671 C C . THR A 1 207 ? -0.712 11.120 -10.938 1.00 91.12 207 THR A C 1
ATOM 1673 O O . THR A 1 207 ? 0.039 10.257 -10.480 1.00 91.12 207 THR A O 1
ATOM 1676 N N . THR A 1 208 ? -0.256 12.126 -11.688 1.00 92.50 208 THR A N 1
ATOM 1677 C CA . THR A 1 208 ? 1.176 12.352 -11.878 1.00 92.50 208 THR A CA 1
ATOM 1678 C C . THR A 1 208 ? 1.847 12.630 -10.537 1.00 92.50 208 THR A C 1
ATOM 1680 O O . THR A 1 208 ? 1.493 13.582 -9.846 1.00 92.50 208 THR A O 1
ATOM 1683 N N . CYS A 1 209 ? 2.871 11.848 -10.211 1.00 91.62 209 CYS A N 1
ATOM 1684 C CA . CYS A 1 209 ? 3.637 11.975 -8.978 1.00 91.62 209 CYS A CA 1
ATOM 1685 C C . CYS A 1 209 ? 5.140 12.040 -9.268 1.00 91.62 209 CYS A C 1
ATOM 1687 O O . CYS A 1 209 ? 5.607 11.666 -10.347 1.00 91.62 209 CYS A O 1
ATOM 1689 N N . THR A 1 210 ? 5.922 12.525 -8.308 1.00 92.00 210 THR A N 1
ATOM 1690 C CA . THR A 1 210 ? 7.387 12.493 -8.402 1.00 92.00 210 THR A CA 1
ATOM 1691 C C . THR A 1 210 ? 7.956 11.228 -7.760 1.00 92.00 210 THR A C 1
ATOM 1693 O O . THR A 1 210 ? 7.285 10.590 -6.948 1.00 92.00 210 THR A O 1
ATOM 1696 N N . ALA A 1 211 ? 9.202 10.864 -8.076 1.00 87.50 211 ALA A N 1
ATOM 1697 C CA . ALA A 1 211 ? 9.870 9.763 -7.380 1.00 87.50 211 ALA A CA 1
ATOM 1698 C C . ALA A 1 211 ? 10.016 10.029 -5.874 1.00 87.50 211 ALA A C 1
ATOM 1700 O O . ALA A 1 211 ? 9.967 9.086 -5.097 1.00 87.50 211 ALA A O 1
ATOM 1701 N N . ASP A 1 212 ? 10.115 11.292 -5.454 1.00 86.31 212 ASP A N 1
ATOM 1702 C CA . ASP A 1 212 ? 10.136 11.660 -4.034 1.00 86.31 212 ASP A CA 1
ATOM 1703 C C . ASP A 1 212 ? 8.809 11.300 -3.340 1.00 86.31 212 ASP A C 1
ATOM 1705 O O . ASP A 1 212 ? 8.794 10.638 -2.302 1.00 86.31 212 ASP A O 1
ATOM 1709 N N . ASN A 1 213 ? 7.674 11.592 -3.991 1.00 87.19 213 ASN A N 1
ATOM 1710 C CA . ASN A 1 213 ? 6.367 11.143 -3.506 1.00 87.19 213 ASN A CA 1
ATOM 1711 C C . ASN A 1 213 ? 6.285 9.612 -3.403 1.00 87.19 213 ASN A C 1
ATOM 1713 O O . ASN A 1 213 ? 5.771 9.085 -2.417 1.00 87.19 213 ASN A O 1
ATOM 1717 N N . LEU A 1 214 ? 6.806 8.894 -4.403 1.00 84.44 214 LEU A N 1
ATOM 1718 C CA . LEU A 1 214 ? 6.857 7.431 -4.374 1.00 84.44 214 LEU A CA 1
ATOM 1719 C C . LEU A 1 214 ? 7.791 6.914 -3.272 1.00 84.44 214 LEU A C 1
ATOM 1721 O O . LEU A 1 214 ? 7.491 5.899 -2.654 1.00 84.44 214 LEU A O 1
ATOM 1725 N N . ASN A 1 215 ? 8.874 7.619 -2.958 1.00 83.00 215 ASN A N 1
ATOM 1726 C CA . ASN A 1 215 ? 9.776 7.241 -1.876 1.00 83.00 215 ASN A CA 1
ATOM 1727 C C . ASN A 1 215 ? 9.132 7.413 -0.497 1.00 83.00 215 ASN A C 1
ATOM 1729 O O . ASN A 1 215 ? 9.343 6.558 0.364 1.00 83.00 215 ASN A O 1
ATOM 1733 N N . TYR A 1 216 ? 8.273 8.417 -0.291 1.00 82.62 216 TYR A N 1
ATOM 1734 C CA . TYR A 1 216 ? 7.450 8.474 0.924 1.00 82.62 216 TYR A CA 1
ATOM 1735 C C . TYR A 1 216 ? 6.555 7.240 1.066 1.00 82.62 216 TYR A C 1
ATOM 1737 O O . TYR A 1 216 ? 6.486 6.657 2.150 1.00 82.62 216 TYR A O 1
ATOM 1745 N N . LEU A 1 217 ? 5.938 6.790 -0.034 1.00 75.88 217 LEU A N 1
ATOM 1746 C CA . LEU A 1 217 ? 5.157 5.547 -0.055 1.00 75.88 217 LEU A CA 1
ATOM 1747 C C . LEU A 1 217 ? 6.002 4.327 0.333 1.00 75.88 217 LEU A C 1
ATOM 1749 O O . LEU A 1 217 ? 5.546 3.486 1.107 1.00 75.88 217 LEU A O 1
ATOM 1753 N N . ILE A 1 218 ? 7.245 4.243 -0.158 1.00 73.31 218 ILE A N 1
ATOM 1754 C CA . ILE A 1 218 ? 8.179 3.163 0.201 1.00 73.31 218 ILE A CA 1
ATOM 1755 C C . ILE A 1 218 ? 8.486 3.182 1.686 1.00 73.31 218 ILE A C 1
ATOM 1757 O O . ILE A 1 218 ? 8.375 2.147 2.341 1.00 73.31 218 ILE A O 1
ATOM 1761 N N . VAL A 1 219 ? 8.919 4.332 2.209 1.00 78.88 219 VAL A N 1
ATOM 1762 C CA . VAL A 1 219 ? 9.327 4.457 3.611 1.00 78.88 219 VAL A CA 1
ATOM 1763 C C . VAL A 1 219 ? 8.162 4.047 4.502 1.00 78.88 219 VAL A C 1
ATOM 1765 O O . VAL A 1 219 ? 8.344 3.245 5.416 1.00 78.88 219 VAL A O 1
ATOM 1768 N N . GLN A 1 220 ? 6.952 4.489 4.165 1.00 78.25 220 GLN A N 1
ATOM 1769 C CA . GLN A 1 220 ? 5.742 4.109 4.877 1.00 78.25 220 GLN A CA 1
ATOM 1770 C C . GLN A 1 220 ? 5.466 2.599 4.834 1.00 78.25 220 GLN A C 1
ATOM 1772 O O . GLN A 1 220 ? 5.227 1.974 5.873 1.00 78.25 220 GLN A O 1
ATOM 1777 N N . ASN A 1 221 ? 5.559 1.984 3.654 1.00 75.44 221 ASN A N 1
ATOM 1778 C CA . ASN A 1 221 ? 5.408 0.537 3.502 1.00 75.44 221 ASN A CA 1
ATOM 1779 C C . ASN A 1 221 ? 6.485 -0.231 4.289 1.00 75.44 221 ASN A C 1
ATOM 1781 O O . ASN A 1 221 ? 6.179 -1.219 4.953 1.00 75.44 221 ASN A O 1
ATOM 1785 N N . GLN A 1 222 ? 7.741 0.225 4.282 1.00 74.88 222 GLN A N 1
ATOM 1786 C CA . GLN A 1 222 ? 8.848 -0.404 5.014 1.00 74.88 222 GLN A CA 1
ATOM 1787 C C . GLN A 1 222 ? 8.697 -0.298 6.530 1.00 74.88 222 GLN A C 1
ATOM 1789 O O . GLN A 1 222 ? 8.943 -1.272 7.249 1.00 74.88 222 GLN A O 1
ATOM 1794 N N . LEU A 1 223 ? 8.288 0.866 7.032 1.00 75.69 223 LEU A N 1
ATOM 1795 C CA . LEU A 1 223 ? 7.979 1.037 8.447 1.00 75.69 223 LEU A CA 1
ATOM 1796 C C . LEU A 1 223 ? 6.843 0.087 8.854 1.00 75.69 223 LEU A C 1
ATOM 1798 O O . LEU A 1 223 ? 6.918 -0.546 9.909 1.00 75.69 223 LEU A O 1
ATOM 1802 N N . SER A 1 224 ? 5.854 -0.097 7.977 1.00 73.75 224 SER A N 1
ATOM 1803 C CA . SER A 1 224 ? 4.698 -0.956 8.241 1.00 73.75 224 SER A CA 1
ATOM 1804 C C . SER A 1 224 ? 5.104 -2.416 8.261 1.00 73.75 224 SER A C 1
ATOM 1806 O O . SER A 1 224 ? 4.822 -3.109 9.238 1.00 73.75 224 SER A O 1
ATOM 1808 N N . LYS A 1 225 ? 5.895 -2.861 7.273 1.00 72.62 225 LYS A N 1
ATOM 1809 C CA . LYS A 1 225 ? 6.542 -4.183 7.286 1.00 72.62 225 LYS A CA 1
ATOM 1810 C C . LYS A 1 225 ? 7.237 -4.450 8.617 1.00 72.62 225 LYS A C 1
ATOM 1812 O O . LYS A 1 225 ? 7.024 -5.499 9.212 1.00 72.62 225 LYS A O 1
ATOM 1817 N N . ARG A 1 226 ? 8.035 -3.503 9.123 1.00 70.75 226 ARG A N 1
ATOM 1818 C CA . ARG A 1 226 ? 8.748 -3.660 10.405 1.00 70.75 226 ARG A CA 1
ATOM 1819 C C . ARG A 1 226 ? 7.804 -3.727 11.602 1.00 70.75 226 ARG A C 1
ATOM 1821 O O . ARG A 1 226 ? 8.056 -4.505 12.522 1.00 70.75 226 ARG A O 1
ATOM 1828 N N . ALA A 1 227 ? 6.741 -2.926 11.610 1.00 68.19 227 ALA A N 1
ATOM 1829 C CA . ALA A 1 227 ? 5.737 -2.963 12.668 1.00 68.19 227 ALA A CA 1
ATOM 1830 C C . ALA A 1 227 ? 5.019 -4.323 12.705 1.00 68.19 227 ALA A C 1
ATOM 1832 O O . ALA A 1 227 ? 4.823 -4.896 13.781 1.00 68.19 227 ALA A O 1
ATOM 1833 N N . ILE A 1 228 ? 4.708 -4.872 11.529 1.00 66.75 228 ILE A N 1
ATOM 1834 C CA . ILE A 1 228 ? 3.989 -6.137 11.343 1.00 66.75 228 ILE A CA 1
ATOM 1835 C C . ILE A 1 228 ? 4.892 -7.354 11.604 1.00 66.75 228 ILE A C 1
ATOM 1837 O O . ILE A 1 228 ? 4.481 -8.264 12.321 1.00 66.75 228 ILE A O 1
ATOM 1841 N N . ALA A 1 229 ? 6.141 -7.347 11.123 1.00 58.53 229 ALA A N 1
ATOM 1842 C CA . ALA A 1 229 ? 7.100 -8.454 11.239 1.00 58.53 229 ALA A CA 1
ATOM 1843 C C . ALA A 1 229 ? 7.499 -8.798 12.688 1.00 58.53 229 ALA A C 1
ATOM 1845 O O . ALA A 1 229 ? 8.036 -9.875 12.960 1.00 58.53 229 ALA A O 1
ATOM 1846 N N . ARG A 1 230 ? 7.230 -7.911 13.654 1.00 56.56 230 ARG A N 1
ATOM 1847 C CA . ARG A 1 230 ? 7.454 -8.174 15.082 1.00 56.56 230 ARG A CA 1
ATOM 1848 C C . ARG A 1 230 ? 6.434 -9.198 15.609 1.00 56.56 230 ARG A C 1
ATOM 1850 O O . ARG A 1 230 ? 5.430 -8.835 16.207 1.00 56.56 230 ARG A O 1
ATOM 1857 N N . LYS A 1 231 ? 6.752 -10.485 15.415 1.00 47.12 231 LYS A N 1
ATOM 1858 C CA . LYS A 1 231 ? 6.270 -11.677 16.153 1.00 47.12 231 LYS A CA 1
ATOM 1859 C C . LYS A 1 231 ? 4.768 -12.005 16.170 1.00 47.12 231 LYS A C 1
ATOM 1861 O O . LYS A 1 231 ? 4.400 -12.939 16.879 1.00 47.12 231 LYS A O 1
ATOM 1866 N N . ASN A 1 232 ? 3.921 -11.359 15.377 1.00 48.34 232 ASN A N 1
ATOM 1867 C CA . ASN A 1 232 ? 2.489 -11.653 15.424 1.00 48.34 232 ASN A CA 1
ATOM 1868 C C . ASN A 1 232 ? 2.076 -12.547 14.259 1.00 48.34 232 ASN A C 1
ATOM 1870 O O . ASN A 1 232 ? 1.904 -12.099 13.129 1.00 48.34 232 ASN A O 1
ATOM 1874 N N . TYR A 1 233 ? 1.908 -13.831 14.568 1.00 56.28 233 TYR A N 1
ATOM 1875 C CA . TYR A 1 233 ? 0.979 -14.674 13.832 1.00 56.28 233 TYR A CA 1
ATOM 1876 C C . TYR A 1 233 ? -0.376 -13.982 13.901 1.00 56.28 233 TYR A C 1
ATOM 1878 O O . TYR A 1 233 ? -0.920 -13.823 14.987 1.00 56.28 233 TYR A O 1
ATOM 1886 N N . MET A 1 234 ? -0.863 -13.481 12.773 1.00 59.72 234 MET A N 1
ATOM 1887 C CA . MET A 1 234 ? -2.215 -12.952 12.725 1.00 59.72 234 MET A CA 1
ATOM 1888 C C . MET A 1 234 ? -3.136 -14.125 12.401 1.00 59.72 234 MET A C 1
ATOM 1890 O O . MET A 1 234 ? -2.928 -14.790 11.376 1.00 59.72 234 MET A O 1
ATOM 1894 N N . ASN A 1 235 ? -4.131 -14.382 13.255 1.00 60.75 235 ASN A N 1
ATOM 1895 C CA . ASN A 1 235 ? -5.319 -15.109 12.818 1.00 60.75 235 ASN A CA 1
ATOM 1896 C C . ASN A 1 235 ? -6.005 -14.320 11.689 1.00 60.75 235 ASN A C 1
ATOM 1898 O O . ASN A 1 235 ? -5.625 -13.191 11.382 1.00 60.75 235 ASN A O 1
ATOM 1902 N N . GLU A 1 236 ? -6.969 -14.946 11.020 1.00 71.25 236 GLU A N 1
ATOM 1903 C CA . GLU A 1 236 ? -7.629 -14.430 9.818 1.00 71.25 236 GLU A CA 1
ATOM 1904 C C . GLU A 1 236 ? -7.942 -12.920 9.890 1.00 71.25 236 GLU A C 1
ATOM 1906 O O . GLU A 1 236 ? -8.797 -12.482 10.656 1.00 71.25 236 GLU A O 1
ATOM 1911 N N . VAL A 1 237 ? -7.214 -12.118 9.102 1.00 78.00 237 VAL A N 1
ATOM 1912 C CA . VAL A 1 237 ? -7.410 -10.665 8.993 1.00 78.00 237 VAL A CA 1
ATOM 1913 C C . VAL A 1 237 ? -8.290 -10.395 7.778 1.00 78.00 237 VAL A C 1
ATOM 1915 O O . VAL A 1 237 ? -7.885 -10.745 6.664 1.00 78.00 237 VAL A O 1
ATOM 1918 N N . PRO A 1 238 ? -9.458 -9.756 7.946 1.00 85.38 238 PRO A N 1
ATOM 1919 C CA . PRO A 1 238 ? -10.260 -9.299 6.825 1.00 85.38 238 PRO A CA 1
ATOM 1920 C C . PRO A 1 238 ? -9.461 -8.338 5.944 1.00 85.38 238 PRO A C 1
ATOM 1922 O O . PRO A 1 238 ? -8.806 -7.420 6.434 1.00 85.38 238 PRO A O 1
ATOM 1925 N N . GLU A 1 239 ? -9.535 -8.502 4.627 1.00 83.94 239 GLU A N 1
ATOM 1926 C CA . GLU A 1 239 ? -8.731 -7.696 3.698 1.00 83.94 239 GLU A CA 1
ATOM 1927 C C . GLU A 1 239 ? -9.046 -6.204 3.734 1.00 83.94 239 GLU A C 1
ATOM 1929 O O . GLU A 1 239 ? -8.166 -5.394 3.451 1.00 83.94 239 GLU A O 1
ATOM 1934 N N . ILE A 1 240 ? -10.258 -5.838 4.153 1.00 89.81 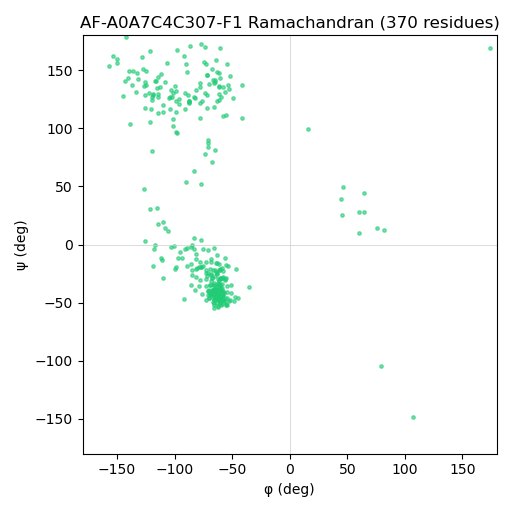240 ILE A N 1
ATOM 1935 C CA . ILE A 1 240 ? -10.659 -4.444 4.363 1.00 89.81 240 ILE A CA 1
ATOM 1936 C C . ILE A 1 240 ? -9.809 -3.742 5.435 1.00 89.81 240 ILE A C 1
ATOM 1938 O O . ILE A 1 240 ? -9.692 -2.522 5.423 1.00 89.81 240 ILE A O 1
ATOM 1942 N N . VAL A 1 241 ? -9.176 -4.501 6.338 1.00 91.19 241 VAL A N 1
ATOM 1943 C CA . VAL A 1 241 ? -8.294 -3.986 7.400 1.00 91.19 241 VAL A CA 1
ATOM 1944 C C . VAL A 1 241 ? -6.880 -3.700 6.887 1.00 91.19 241 VAL A C 1
ATOM 1946 O O . VAL A 1 241 ? -6.139 -2.917 7.481 1.00 91.19 241 VAL A O 1
ATOM 1949 N N . VAL A 1 242 ? -6.488 -4.307 5.765 1.00 89.19 242 VAL A N 1
ATOM 1950 C CA . VAL A 1 242 ? -5.126 -4.215 5.228 1.00 89.19 242 VAL A CA 1
ATOM 1951 C C . VAL A 1 242 ? -4.703 -2.767 4.952 1.00 89.19 242 VAL A C 1
ATOM 1953 O O . VAL A 1 242 ? -3.635 -2.397 5.441 1.00 89.19 242 VAL A O 1
ATOM 1956 N N . PRO A 1 243 ? -5.502 -1.910 4.277 1.00 92.06 243 PRO A N 1
ATOM 1957 C CA . PRO A 1 243 ? -5.152 -0.501 4.109 1.00 92.06 243 PRO A CA 1
ATOM 1958 C C . PRO A 1 243 ? -4.803 0.199 5.425 1.00 92.06 243 PRO A C 1
ATOM 1960 O O . PRO A 1 243 ? -3.752 0.831 5.528 1.00 92.06 243 PRO A O 1
ATOM 1963 N N . LEU A 1 244 ? -5.630 0.030 6.460 1.00 93.31 244 LEU A N 1
ATOM 1964 C CA . LEU A 1 244 ? -5.395 0.636 7.770 1.00 93.31 244 LEU A CA 1
ATOM 1965 C C . LEU A 1 244 ? -4.051 0.183 8.356 1.00 93.31 244 LEU A C 1
ATOM 1967 O O . LEU A 1 244 ? -3.263 1.012 8.805 1.00 93.31 244 LEU A O 1
ATOM 1971 N N . LEU A 1 245 ? -3.751 -1.117 8.295 1.00 89.38 245 LEU A N 1
ATOM 1972 C CA . LEU A 1 245 ? -2.496 -1.669 8.816 1.00 89.38 245 LEU A CA 1
ATOM 1973 C C . LEU A 1 245 ? -1.253 -1.238 8.024 1.00 89.38 245 LEU A C 1
ATOM 1975 O O . LEU A 1 245 ? -0.162 -1.215 8.591 1.00 89.38 245 LEU A O 1
ATOM 1979 N N . VAL A 1 246 ? -1.397 -0.888 6.744 1.00 88.00 246 VAL A N 1
ATOM 1980 C CA . VAL A 1 246 ? -0.301 -0.334 5.930 1.00 88.00 246 VAL A CA 1
ATOM 1981 C C . VAL A 1 246 ? -0.057 1.151 6.236 1.00 88.00 246 VAL A C 1
ATOM 1983 O O . VAL A 1 246 ? 1.071 1.627 6.125 1.00 88.00 246 VAL A O 1
ATOM 1986 N N . PHE A 1 247 ? -1.079 1.918 6.624 1.00 90.62 247 PHE A N 1
ATOM 1987 C CA . PHE A 1 247 ? -0.941 3.378 6.732 1.00 90.62 247 PHE A CA 1
ATOM 1988 C C . PHE A 1 247 ? -1.000 3.946 8.147 1.00 90.62 247 PHE A C 1
ATOM 1990 O O . PHE A 1 247 ? -0.606 5.092 8.323 1.00 90.62 247 PHE A O 1
ATOM 1997 N N . TYR A 1 248 ? -1.400 3.193 9.175 1.00 90.31 248 TYR A N 1
ATOM 1998 C CA . TYR A 1 248 ? -1.625 3.770 10.513 1.00 90.31 248 TYR A CA 1
ATOM 1999 C C . TYR A 1 248 ? -0.403 4.466 11.146 1.00 90.31 248 TYR A C 1
ATOM 2001 O O . TYR A 1 248 ? -0.551 5.418 11.915 1.00 90.31 248 TYR A O 1
ATOM 2009 N N . ILE A 1 249 ? 0.810 4.028 10.807 1.00 88.94 249 ILE A N 1
ATOM 2010 C CA . ILE A 1 249 ? 2.060 4.639 11.290 1.00 88.94 249 ILE A CA 1
ATOM 2011 C C . ILE A 1 249 ? 2.522 5.836 10.445 1.00 88.94 249 ILE A C 1
ATOM 2013 O O . ILE A 1 249 ? 3.558 6.420 10.744 1.00 88.94 249 ILE A O 1
ATOM 2017 N N . ALA A 1 250 ? 1.789 6.201 9.389 1.00 86.81 250 ALA A N 1
ATOM 2018 C CA . ALA A 1 250 ? 2.146 7.330 8.539 1.00 86.81 250 ALA A CA 1
ATOM 2019 C C . ALA A 1 250 ? 2.156 8.625 9.337 1.00 86.81 250 ALA A C 1
ATOM 2021 O O . ALA A 1 250 ? 1.248 8.891 10.128 1.00 86.81 250 ALA A O 1
ATOM 2022 N N . ASP A 1 251 ? 3.193 9.427 9.128 1.00 88.31 251 ASP A N 1
ATOM 2023 C CA . ASP A 1 251 ? 3.231 10.793 9.629 1.00 88.31 251 ASP A CA 1
ATOM 2024 C C . ASP A 1 251 ? 2.080 11.614 9.020 1.00 88.31 251 ASP A C 1
ATOM 2026 O O . ASP A 1 251 ? 1.671 11.370 7.881 1.00 88.31 251 ASP A O 1
ATOM 2030 N N . SER A 1 252 ? 1.541 12.578 9.769 1.00 89.62 252 SER A N 1
ATOM 2031 C CA . SER A 1 252 ? 0.372 13.356 9.341 1.00 89.62 252 SER A CA 1
ATOM 2032 C C . SER A 1 252 ? 0.637 14.186 8.082 1.00 89.62 252 SER A C 1
ATOM 2034 O O . SER A 1 252 ? -0.249 14.283 7.226 1.00 89.62 252 SER A O 1
ATOM 2036 N N . HIS A 1 253 ? 1.850 14.731 7.926 1.00 89.25 253 HIS A N 1
ATOM 2037 C CA . HIS A 1 253 ? 2.257 15.467 6.730 1.00 89.25 253 HIS A CA 1
ATOM 2038 C C . HIS A 1 253 ? 2.423 14.519 5.543 1.00 89.25 253 HIS A C 1
ATOM 2040 O O . HIS A 1 253 ? 1.952 14.804 4.444 1.00 89.25 253 HIS A O 1
ATOM 2046 N N . VAL A 1 254 ? 3.054 13.362 5.764 1.00 88.50 254 VAL A N 1
ATOM 2047 C CA . VAL A 1 254 ? 3.200 12.340 4.719 1.00 88.50 254 VAL A CA 1
ATOM 2048 C C . VAL A 1 254 ? 1.825 11.875 4.244 1.00 88.50 254 VAL A C 1
ATOM 2050 O O . VAL A 1 254 ? 1.560 11.902 3.049 1.00 88.50 254 VAL A O 1
ATOM 2053 N N . ALA A 1 255 ? 0.913 11.531 5.154 1.00 89.62 255 ALA A N 1
ATOM 2054 C CA . ALA A 1 255 ? -0.442 11.115 4.801 1.00 89.62 255 ALA A CA 1
ATOM 2055 C C . ALA A 1 255 ? -1.191 12.189 3.984 1.00 89.62 255 ALA A C 1
ATOM 2057 O O . ALA A 1 255 ? -1.831 11.855 2.988 1.00 89.62 255 ALA A O 1
ATOM 2058 N N . MET A 1 256 ? -1.042 13.472 4.335 1.00 91.31 256 MET A N 1
ATOM 2059 C CA . MET A 1 256 ? -1.625 14.589 3.581 1.00 91.31 256 MET A CA 1
ATOM 2060 C C . MET A 1 256 ? -1.064 14.711 2.160 1.00 91.31 256 MET A C 1
ATOM 2062 O O . MET A 1 256 ? -1.812 14.923 1.211 1.00 91.31 256 MET A O 1
ATOM 2066 N N . GLU A 1 257 ? 0.254 14.607 1.982 1.00 89.88 257 GLU A N 1
ATOM 2067 C CA . GLU A 1 257 ? 0.851 14.693 0.643 1.00 89.88 257 GLU A CA 1
ATOM 2068 C C . GLU A 1 257 ? 0.451 13.505 -0.229 1.00 89.88 257 GLU A C 1
ATOM 2070 O O . GLU A 1 257 ? 0.227 13.651 -1.430 1.00 89.88 257 GLU A O 1
ATOM 2075 N N . LEU A 1 258 ? 0.310 12.329 0.379 1.00 88.94 258 LEU A N 1
ATOM 2076 C CA . LEU A 1 258 ? -0.111 11.128 -0.325 1.00 88.94 258 LEU A CA 1
ATOM 2077 C C . LEU A 1 258 ? -1.590 11.158 -0.705 1.00 88.94 258 LEU A C 1
ATOM 2079 O O . LEU A 1 258 ? -1.926 10.675 -1.784 1.00 88.94 258 LEU A O 1
ATOM 2083 N N . SER A 1 259 ? -2.471 11.738 0.116 1.00 90.44 259 SER A N 1
ATOM 2084 C CA . SER A 1 259 ? -3.904 11.803 -0.205 1.00 90.44 259 SER A CA 1
ATOM 2085 C C . SER A 1 259 ? -4.177 12.604 -1.483 1.00 90.44 259 SER A C 1
ATOM 2087 O O . SER A 1 259 ? -5.034 12.219 -2.281 1.00 90.44 259 SER A O 1
ATOM 2089 N N . LYS A 1 260 ? -3.367 13.638 -1.753 1.00 90.00 260 LYS A N 1
ATOM 2090 C CA . LYS A 1 260 ? -3.413 14.445 -2.989 1.00 90.00 260 LYS A CA 1
ATOM 2091 C C . LYS A 1 260 ? -3.146 13.631 -4.259 1.00 90.00 260 LYS A C 1
ATOM 2093 O O . LYS A 1 260 ? -3.520 14.060 -5.349 1.00 90.00 260 LYS A O 1
ATOM 2098 N N . LEU A 1 261 ? -2.502 12.468 -4.141 1.00 88.50 261 LEU A N 1
ATOM 2099 C CA . LEU A 1 261 ? -2.202 11.591 -5.278 1.00 88.50 261 LEU A CA 1
ATOM 2100 C C . LEU A 1 261 ? -3.371 10.676 -5.658 1.00 88.50 261 LEU A C 1
ATOM 2102 O O . LEU A 1 261 ? -3.285 9.921 -6.629 1.00 88.50 261 LEU A O 1
ATOM 2106 N N . THR A 1 262 ? -4.459 10.716 -4.886 1.00 89.69 262 THR A N 1
ATOM 2107 C CA . THR A 1 262 ? -5.608 9.812 -5.010 1.00 89.69 262 THR A CA 1
ATOM 2108 C C . THR A 1 262 ? -5.220 8.332 -5.149 1.00 89.69 262 THR A C 1
ATOM 2110 O O . THR A 1 262 ? -5.630 7.677 -6.110 1.00 89.69 262 THR A O 1
ATOM 2113 N N . PRO A 1 263 ? -4.344 7.808 -4.271 1.00 90.06 263 PRO A N 1
ATOM 2114 C CA . PRO A 1 263 ? -3.721 6.518 -4.503 1.00 90.06 263 PRO A CA 1
ATOM 2115 C C . PRO A 1 263 ? -4.711 5.366 -4.315 1.00 90.06 263 PRO A C 1
ATOM 2117 O O . PRO A 1 263 ? -5.577 5.378 -3.436 1.00 90.06 263 PRO A O 1
ATOM 2120 N N . GLU A 1 264 ? -4.515 4.329 -5.119 1.00 91.62 264 GLU A N 1
ATOM 2121 C CA . GLU A 1 264 ? -5.166 3.035 -4.963 1.00 91.62 264 GLU A CA 1
ATOM 2122 C C . GLU A 1 264 ? -4.219 2.055 -4.271 1.00 91.62 264 GLU A C 1
ATOM 2124 O O . GLU A 1 264 ? -3.043 1.968 -4.615 1.00 91.62 264 GLU A O 1
ATOM 2129 N N . LEU A 1 265 ? -4.718 1.278 -3.314 1.00 91.31 265 LEU A N 1
ATOM 2130 C CA . LEU A 1 265 ? -4.012 0.126 -2.767 1.00 91.31 265 LEU A CA 1
ATOM 2131 C C . LEU A 1 265 ? -4.542 -1.144 -3.427 1.00 91.31 265 LEU A C 1
ATOM 2133 O O . LEU A 1 265 ? -5.685 -1.538 -3.202 1.00 91.31 265 LEU A O 1
ATOM 2137 N N . ILE A 1 266 ? -3.691 -1.805 -4.202 1.00 89.75 266 ILE A N 1
ATOM 2138 C CA . ILE A 1 266 ? -3.958 -3.125 -4.765 1.00 89.75 266 ILE A CA 1
ATOM 2139 C C . ILE A 1 266 ? -3.505 -4.160 -3.740 1.00 89.75 266 ILE A C 1
ATOM 2141 O O . ILE A 1 266 ? -2.332 -4.181 -3.366 1.00 89.75 266 ILE A O 1
ATOM 2145 N N . SER A 1 267 ? -4.417 -5.023 -3.302 1.00 87.62 267 SER A N 1
ATOM 2146 C CA . SER A 1 267 ? -4.160 -6.088 -2.337 1.00 87.62 267 SER A CA 1
ATOM 2147 C C . SER A 1 267 ? -4.620 -7.437 -2.878 1.00 87.62 267 SER A C 1
ATOM 2149 O O . SER A 1 267 ? -5.705 -7.541 -3.444 1.00 87.62 267 SER A O 1
ATOM 2151 N N . TYR A 1 268 ? -3.816 -8.482 -2.708 1.00 82.94 268 TYR A N 1
ATOM 2152 C CA . TYR A 1 268 ? -4.196 -9.840 -3.089 1.00 82.94 268 TYR A CA 1
ATOM 2153 C C . TYR A 1 268 ? -3.666 -10.871 -2.103 1.00 82.94 268 TYR A C 1
ATOM 2155 O O . TYR A 1 268 ? -2.533 -10.783 -1.625 1.00 82.94 268 TYR A O 1
ATOM 2163 N N . LYS A 1 269 ? -4.492 -11.877 -1.813 1.00 80.25 269 LYS A N 1
ATOM 2164 C CA . LYS A 1 269 ? -4.169 -12.960 -0.883 1.00 80.25 269 LYS A CA 1
ATOM 2165 C C . LYS A 1 269 ? -3.798 -14.212 -1.653 1.00 80.25 269 LYS A C 1
ATOM 2167 O O . LYS A 1 269 ? -4.570 -14.699 -2.477 1.00 80.25 269 LYS A O 1
ATOM 2172 N N . LEU A 1 270 ? -2.644 -14.778 -1.338 1.00 76.94 270 LEU A N 1
ATOM 2173 C CA . LEU A 1 270 ? -2.231 -16.106 -1.763 1.00 76.94 270 LEU A CA 1
ATOM 2174 C C . LEU A 1 270 ? -2.432 -17.085 -0.620 1.00 76.94 270 LEU A C 1
ATOM 2176 O O . LEU A 1 270 ? -1.923 -16.848 0.467 1.00 76.94 270 LEU A O 1
ATOM 2180 N N . GLU A 1 271 ? -3.084 -18.215 -0.860 1.00 72.62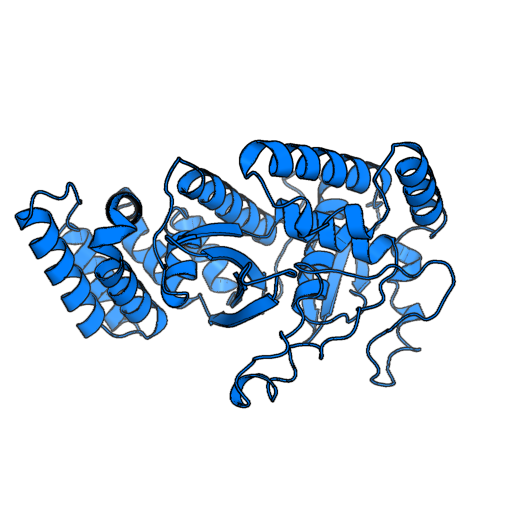 271 GLU A N 1
ATOM 2181 C CA . GLU A 1 271 ? -3.180 -19.282 0.139 1.00 72.62 271 GLU A CA 1
ATOM 2182 C C . GLU A 1 271 ? -2.466 -20.550 -0.320 1.00 72.62 271 GLU A C 1
ATOM 2184 O O . GLU A 1 271 ? -2.654 -21.035 -1.441 1.00 72.62 271 GLU A O 1
ATOM 2189 N N . GLY A 1 272 ? -1.686 -21.137 0.586 1.00 63.28 272 GLY A N 1
ATOM 2190 C CA . GLY A 1 272 ? -1.050 -22.437 0.409 1.00 63.28 272 GLY A CA 1
ATOM 2191 C C . GLY A 1 272 ? -1.985 -23.596 0.755 1.00 63.28 272 GLY A C 1
ATOM 2192 O O . GLY A 1 272 ? -1.696 -24.346 1.683 1.00 63.28 272 GLY A O 1
ATOM 2193 N N . VAL A 1 273 ? -3.096 -23.766 0.032 1.00 50.91 273 VAL A N 1
ATOM 2194 C CA . VAL A 1 273 ? -3.976 -24.943 0.188 1.00 50.91 273 VAL A CA 1
ATOM 2195 C C . VAL A 1 273 ? -3.632 -25.974 -0.895 1.00 50.91 273 VAL A C 1
ATOM 2197 O O . VAL A 1 273 ? -4.100 -25.876 -2.028 1.00 50.91 273 VAL A O 1
ATOM 2200 N N . GLY A 1 274 ? -2.791 -26.961 -0.561 1.00 52.16 274 GLY A N 1
ATOM 2201 C CA . GLY A 1 274 ? -2.379 -28.048 -1.466 1.00 52.16 274 GLY A CA 1
ATOM 2202 C C . GLY A 1 274 ? -0.935 -27.942 -1.988 1.00 52.16 274 GLY A C 1
ATOM 2203 O O . GLY A 1 274 ? -0.038 -27.487 -1.280 1.00 52.16 274 GLY A O 1
ATOM 2204 N N . LYS A 1 275 ? -0.680 -28.432 -3.217 1.00 48.16 275 LYS A N 1
ATOM 2205 C CA . LYS A 1 275 ? 0.677 -28.509 -3.811 1.00 48.16 275 LYS A CA 1
ATOM 2206 C C . LYS A 1 275 ? 1.184 -27.190 -4.420 1.00 48.16 275 LYS A C 1
ATOM 2208 O O . LYS A 1 275 ? 2.395 -27.058 -4.565 1.00 48.16 275 LYS A O 1
ATOM 2213 N N . ALA A 1 276 ? 0.308 -26.239 -4.752 1.00 56.25 276 ALA A N 1
ATOM 2214 C CA . ALA A 1 276 ? 0.683 -24.963 -5.367 1.00 56.25 276 ALA A CA 1
ATOM 2215 C C . ALA A 1 276 ? -0.088 -23.790 -4.728 1.00 56.25 276 ALA A C 1
ATOM 2217 O O . ALA A 1 276 ? -1.287 -23.941 -4.483 1.00 56.25 276 ALA A O 1
ATOM 2218 N N . PRO A 1 277 ? 0.571 -22.648 -4.450 1.00 60.88 277 PRO A N 1
ATOM 2219 C CA . PRO A 1 277 ? -0.104 -21.444 -3.976 1.00 60.88 277 PRO A CA 1
ATOM 2220 C C . PRO A 1 277 ? -1.042 -20.906 -5.062 1.00 60.88 277 PRO A C 1
ATOM 2222 O O . PRO A 1 277 ? -0.712 -20.937 -6.246 1.00 60.88 277 PRO A O 1
ATOM 2225 N N . ALA A 1 278 ? -2.206 -20.407 -4.659 1.00 64.88 278 ALA A N 1
ATOM 2226 C CA . ALA A 1 278 ? -3.165 -19.769 -5.555 1.00 64.88 278 ALA A CA 1
ATOM 2227 C C . ALA A 1 278 ? -3.644 -18.457 -4.942 1.00 64.88 278 ALA A C 1
ATOM 2229 O O . ALA A 1 278 ? -3.772 -18.371 -3.717 1.00 64.88 278 ALA A O 1
ATOM 2230 N N . ILE A 1 279 ? -3.955 -17.466 -5.782 1.00 71.88 279 ILE A N 1
ATOM 2231 C CA . ILE A 1 279 ? -4.710 -16.307 -5.303 1.00 71.88 279 ILE A CA 1
ATOM 2232 C C . ILE A 1 279 ? -6.058 -16.807 -4.778 1.00 71.88 279 ILE A C 1
ATOM 2234 O O . ILE A 1 279 ? -6.640 -17.717 -5.369 1.00 71.88 279 ILE A O 1
ATOM 2238 N N . ARG A 1 280 ? -6.569 -16.212 -3.706 1.00 72.94 280 ARG A N 1
ATOM 2239 C CA . ARG A 1 280 ? -7.929 -16.446 -3.194 1.00 72.94 280 ARG A CA 1
ATOM 2240 C C . ARG A 1 280 ? -8.801 -15.205 -3.177 1.00 72.94 280 ARG A C 1
ATOM 2242 O O . ARG A 1 280 ? -10.020 -15.329 -3.151 1.00 72.94 280 ARG A O 1
ATOM 2249 N N . SER A 1 281 ? -8.177 -14.044 -3.245 1.00 78.25 281 SER A N 1
ATOM 2250 C CA . SER A 1 281 ? -8.842 -12.758 -3.307 1.00 78.25 281 SER A CA 1
ATOM 2251 C C . SER A 1 281 ? -7.925 -11.718 -3.932 1.00 78.25 281 SER A C 1
ATOM 2253 O O . SER A 1 281 ? -6.692 -11.811 -3.886 1.00 78.25 281 SER A O 1
ATOM 2255 N N . TYR A 1 282 ? -8.567 -10.726 -4.524 1.00 82.94 282 TYR A N 1
ATOM 2256 C CA . TYR A 1 282 ? -7.956 -9.567 -5.133 1.00 82.94 282 TYR A CA 1
ATOM 2257 C C . TYR A 1 282 ? -8.898 -8.396 -4.885 1.00 82.94 282 TYR A C 1
ATOM 2259 O O . TYR A 1 282 ? -10.091 -8.506 -5.158 1.00 82.94 282 TYR A O 1
ATOM 2267 N N . ASN A 1 283 ? -8.371 -7.309 -4.338 1.00 85.62 283 ASN A N 1
ATOM 2268 C CA . ASN A 1 283 ? -9.129 -6.119 -3.997 1.00 85.62 283 ASN A CA 1
ATOM 2269 C C . ASN A 1 283 ? -8.311 -4.871 -4.325 1.00 85.62 283 ASN A C 1
ATOM 2271 O O . ASN A 1 283 ? -7.095 -4.829 -4.134 1.00 85.62 283 ASN A O 1
ATOM 2275 N N . THR A 1 284 ? -8.986 -3.830 -4.797 1.00 89.25 284 THR A N 1
ATOM 2276 C CA . THR A 1 284 ? -8.402 -2.501 -4.979 1.00 89.25 284 THR A CA 1
ATOM 2277 C C . THR A 1 284 ? -9.177 -1.512 -4.123 1.00 89.25 284 THR A C 1
ATOM 2279 O O . THR A 1 284 ? -10.400 -1.448 -4.203 1.00 89.25 284 THR A O 1
ATOM 2282 N N . TYR A 1 285 ? -8.464 -0.758 -3.290 1.00 91.00 285 TYR A N 1
ATOM 2283 C CA . TYR A 1 285 ? -9.045 0.225 -2.380 1.00 91.00 285 TYR A CA 1
ATOM 2284 C C . TYR A 1 285 ? -8.596 1.622 -2.784 1.00 91.00 285 TYR A C 1
ATOM 2286 O O . TYR A 1 285 ? -7.396 1.872 -2.852 1.00 91.00 285 TYR A O 1
ATOM 2294 N N . ASN A 1 286 ? -9.526 2.553 -2.985 1.00 91.88 286 ASN A N 1
ATOM 2295 C CA . ASN A 1 286 ? -9.174 3.969 -2.940 1.00 91.88 286 ASN A CA 1
ATOM 2296 C C . ASN A 1 286 ? -8.910 4.337 -1.473 1.00 91.88 286 ASN A C 1
ATOM 2298 O O . ASN A 1 286 ? -9.797 4.198 -0.631 1.00 91.88 286 ASN A O 1
ATOM 2302 N N . ILE A 1 287 ? -7.684 4.757 -1.159 1.00 93.31 287 ILE A N 1
ATOM 2303 C CA . ILE A 1 287 ? -7.261 5.019 0.224 1.00 93.31 287 ILE A CA 1
ATOM 2304 C C . ILE A 1 287 ? -7.141 6.515 0.543 1.00 93.31 287 ILE A C 1
ATOM 2306 O O . ILE A 1 287 ? -6.603 6.861 1.594 1.00 93.31 287 ILE A O 1
ATOM 2310 N N . THR A 1 288 ? -7.634 7.413 -0.318 1.00 94.25 288 THR A N 1
ATOM 2311 C CA . THR A 1 288 ? -7.601 8.865 -0.068 1.00 94.25 288 THR A CA 1
ATOM 2312 C C . THR A 1 288 ? -8.237 9.215 1.271 1.00 94.25 288 THR A C 1
ATOM 2314 O O . THR A 1 288 ? -7.581 9.827 2.110 1.00 94.25 288 THR A O 1
ATOM 2317 N N . SER A 1 289 ? -9.462 8.742 1.513 1.00 94.94 289 SER A N 1
ATOM 2318 C CA . SER A 1 289 ? -10.190 8.991 2.761 1.00 94.94 289 SER A CA 1
ATOM 2319 C C . SER A 1 289 ? -9.431 8.471 3.982 1.00 94.94 289 SER A C 1
ATOM 2321 O O . SER A 1 289 ? -9.376 9.135 5.012 1.00 94.94 289 SER A O 1
ATOM 2323 N N . LEU A 1 290 ? -8.760 7.322 3.855 1.00 95.75 290 LEU A N 1
ATOM 2324 C CA . LEU A 1 290 ? -7.915 6.783 4.918 1.00 95.75 290 LEU A CA 1
ATOM 2325 C C . LEU A 1 290 ? -6.730 7.694 5.238 1.00 95.75 290 LEU A C 1
ATOM 2327 O O . LEU A 1 290 ? -6.461 7.968 6.406 1.00 95.75 290 LEU A O 1
ATOM 2331 N N . LEU A 1 291 ? -6.028 8.171 4.215 1.00 94.62 291 LEU A N 1
ATOM 2332 C CA . LEU A 1 291 ? -4.880 9.056 4.388 1.00 94.62 291 LEU A CA 1
ATOM 2333 C C . LEU A 1 291 ? -5.294 10.421 4.957 1.00 94.62 291 LEU A C 1
ATOM 2335 O O . LEU A 1 291 ? -4.624 10.942 5.846 1.00 94.62 291 LEU A O 1
ATOM 2339 N N . GLU A 1 292 ? -6.425 10.972 4.516 1.00 95.62 292 GLU A N 1
ATOM 2340 C CA . GLU A 1 292 ? -6.987 12.218 5.054 1.00 95.62 292 GLU A CA 1
ATOM 2341 C C . GLU A 1 292 ? -7.433 12.074 6.508 1.00 95.62 292 GLU A C 1
ATOM 2343 O O . GLU A 1 292 ? -7.170 12.962 7.324 1.00 95.62 292 GLU A O 1
ATOM 2348 N N . PHE A 1 293 ? -8.060 10.948 6.852 1.00 96.62 293 PHE A N 1
ATOM 2349 C CA . PHE A 1 293 ? -8.429 10.631 8.225 1.00 96.62 293 PHE A CA 1
ATOM 2350 C C . PHE A 1 293 ? -7.188 10.549 9.118 1.00 96.62 293 PHE A C 1
ATOM 2352 O O . PHE A 1 293 ? -7.123 11.216 10.151 1.00 96.62 293 PHE A O 1
ATOM 2359 N N . ILE A 1 294 ? -6.169 9.787 8.698 1.00 95.19 294 ILE A N 1
ATOM 2360 C CA . ILE A 1 294 ? -4.903 9.648 9.431 1.00 95.19 294 ILE A CA 1
ATOM 2361 C C . ILE A 1 294 ? -4.240 11.014 9.605 1.00 95.19 294 ILE A C 1
ATOM 2363 O O . ILE A 1 294 ? -3.843 11.359 10.717 1.00 95.19 294 ILE A O 1
ATOM 2367 N N . SER A 1 295 ? -4.162 11.809 8.536 1.00 95.31 295 SER A N 1
ATOM 2368 C CA . SER A 1 295 ? -3.608 13.162 8.587 1.00 95.31 295 SER A CA 1
ATOM 2369 C C . SER A 1 295 ? -4.369 14.056 9.568 1.00 95.31 295 SER A C 1
ATOM 2371 O O . SER A 1 295 ? -3.753 14.726 10.396 1.00 95.31 295 SER A O 1
ATOM 2373 N N . THR A 1 296 ? -5.704 14.009 9.543 1.00 95.88 296 THR A N 1
ATOM 2374 C CA . THR A 1 296 ? -6.563 14.826 10.409 1.00 95.88 296 THR A CA 1
ATOM 2375 C C . THR A 1 296 ? -6.411 14.445 11.878 1.00 95.88 296 THR A C 1
ATOM 2377 O O . THR A 1 296 ? -6.150 15.310 12.713 1.00 95.88 296 THR A O 1
ATOM 2380 N N . VAL A 1 297 ? -6.544 13.159 12.211 1.00 95.62 297 VAL A N 1
ATOM 2381 C CA . VAL A 1 297 ? -6.502 12.701 13.606 1.00 95.62 297 VAL A CA 1
ATOM 2382 C C . VAL A 1 297 ? -5.088 12.825 14.175 1.00 95.62 297 VAL A C 1
ATOM 2384 O O . VAL A 1 297 ? -4.915 13.389 15.256 1.00 95.62 297 VAL A O 1
ATOM 2387 N N . LYS A 1 298 ? -4.058 12.395 13.430 1.00 94.44 298 LYS A N 1
ATOM 2388 C CA . LYS A 1 298 ? -2.659 12.503 13.881 1.00 94.44 298 LYS A CA 1
ATOM 2389 C C . LYS A 1 298 ? -2.123 13.931 13.856 1.00 94.44 298 LYS A C 1
ATOM 2391 O O . LYS A 1 298 ? -1.182 14.226 14.584 1.00 94.44 298 LYS A O 1
ATOM 2396 N N . GLY A 1 299 ? -2.727 14.822 13.067 1.00 92.81 299 GLY A N 1
ATOM 2397 C CA . GLY A 1 299 ? -2.453 16.258 13.111 1.00 92.81 299 GLY A CA 1
ATOM 2398 C C . GLY A 1 299 ? -2.855 16.902 14.442 1.00 92.81 299 GLY A C 1
ATOM 2399 O O . GLY A 1 299 ? -2.238 17.883 14.848 1.00 92.81 299 GLY A O 1
ATOM 2400 N N . VAL A 1 300 ? -3.843 16.329 15.142 1.00 93.75 300 VAL A N 1
ATOM 2401 C CA . VAL A 1 300 ? -4.250 16.755 16.492 1.00 93.75 300 VAL A CA 1
ATOM 2402 C C . VAL A 1 300 ? -3.508 15.960 17.572 1.00 93.75 300 VAL A C 1
ATOM 2404 O O . VAL A 1 300 ? -2.980 16.554 18.513 1.00 93.75 300 VAL A O 1
ATOM 2407 N N . LYS A 1 301 ? -3.439 14.627 17.437 1.00 93.69 301 LYS A N 1
ATOM 2408 C CA . LYS A 1 301 ? -2.732 13.722 18.362 1.00 93.69 301 LYS A CA 1
ATOM 2409 C C . LYS A 1 301 ? -1.970 12.625 17.619 1.00 93.69 301 LYS A C 1
ATOM 2411 O O . LYS A 1 301 ? -2.583 11.640 17.195 1.00 93.69 301 LYS A O 1
ATOM 2416 N N . PRO A 1 302 ? -0.634 12.730 17.502 1.00 89.75 302 PRO A N 1
ATOM 2417 C CA . PRO A 1 302 ? 0.188 11.705 16.858 1.00 89.75 302 PRO A CA 1
ATOM 2418 C C . PRO A 1 302 ? 0.016 10.306 17.468 1.00 89.75 302 PRO A C 1
ATOM 2420 O O . PRO A 1 302 ? 0.143 9.301 16.772 1.00 89.75 302 PRO A O 1
ATOM 2423 N N . GLU A 1 303 ? -0.324 10.234 18.756 1.00 90.81 303 GLU A N 1
ATOM 2424 C CA . GLU A 1 303 ? -0.432 8.997 19.525 1.00 90.81 303 GLU A CA 1
ATOM 2425 C C . GLU A 1 303 ? -1.633 8.110 19.167 1.00 90.81 303 GLU A C 1
ATOM 2427 O O . GLU A 1 303 ? -1.734 6.994 19.687 1.00 90.81 303 GLU A O 1
ATOM 2432 N N . PHE A 1 304 ? -2.520 8.556 18.273 1.00 92.62 304 PHE A N 1
ATOM 2433 C CA . PHE A 1 304 ? -3.625 7.736 17.770 1.00 92.62 304 PHE A CA 1
ATOM 2434 C C . PHE A 1 304 ? -3.130 6.422 17.143 1.00 92.62 304 PHE A C 1
ATOM 2436 O O . PHE A 1 304 ? -3.794 5.386 17.231 1.00 92.62 304 PHE A O 1
ATOM 2443 N N . GLU A 1 305 ? -1.913 6.420 16.585 1.00 90.81 305 GLU A N 1
ATOM 2444 C CA . GLU A 1 305 ? -1.276 5.206 16.068 1.00 90.81 305 GLU A CA 1
ATOM 2445 C C . GLU A 1 305 ? -1.111 4.111 17.133 1.00 90.81 305 GLU A C 1
ATOM 2447 O O . GLU A 1 305 ? -1.169 2.928 16.799 1.00 90.81 305 GLU A O 1
ATOM 2452 N N . TYR A 1 306 ? -0.968 4.471 18.416 1.00 91.31 306 TYR A N 1
ATOM 2453 C CA . TYR A 1 306 ? -0.827 3.502 19.505 1.00 91.31 306 TYR A CA 1
ATOM 2454 C C . TYR A 1 306 ? -2.132 2.773 19.813 1.00 91.31 306 TYR A C 1
ATOM 2456 O O . TYR A 1 306 ? -2.086 1.629 20.263 1.00 91.31 306 TYR A O 1
ATOM 2464 N N . THR A 1 307 ? -3.286 3.386 19.537 1.00 93.19 307 THR A N 1
ATOM 2465 C CA . THR A 1 307 ? -4.579 2.691 19.600 1.00 93.19 307 THR A CA 1
ATOM 2466 C C . THR A 1 307 ? -4.612 1.563 18.574 1.00 93.19 307 THR A C 1
ATOM 2468 O O . THR A 1 307 ? -4.886 0.412 18.916 1.00 93.19 307 THR A O 1
ATOM 2471 N N . ILE A 1 308 ? -4.256 1.872 17.323 1.00 92.69 308 ILE A N 1
ATOM 2472 C CA . ILE A 1 308 ? -4.253 0.892 16.232 1.00 92.69 308 ILE A CA 1
ATOM 2473 C C . ILE A 1 308 ? -3.171 -0.170 16.465 1.00 92.69 308 ILE A C 1
ATOM 2475 O O . ILE A 1 308 ? -3.439 -1.359 16.296 1.00 92.69 308 ILE A O 1
ATOM 2479 N N . ASP A 1 309 ? -1.975 0.218 16.919 1.00 89.81 309 ASP A N 1
ATOM 2480 C CA . ASP A 1 309 ? -0.908 -0.740 17.223 1.00 89.81 309 ASP A CA 1
ATOM 2481 C C . ASP A 1 309 ? -1.292 -1.686 18.368 1.00 89.81 309 ASP A C 1
ATOM 2483 O O . ASP A 1 309 ? -1.000 -2.879 18.292 1.00 89.81 309 ASP A O 1
ATOM 2487 N N . ALA A 1 310 ? -1.975 -1.193 19.408 1.00 90.25 310 ALA A N 1
ATOM 2488 C CA . ALA A 1 310 ? -2.450 -2.032 20.505 1.00 90.25 310 ALA A CA 1
ATOM 2489 C C . ALA A 1 310 ? -3.494 -3.055 20.029 1.00 90.25 310 ALA A C 1
ATOM 2491 O O . ALA A 1 310 ? -3.377 -4.240 20.344 1.00 90.25 310 ALA A O 1
ATOM 2492 N N . LEU A 1 311 ? -4.460 -2.631 19.206 1.00 91.00 311 LEU A N 1
ATOM 2493 C CA . LEU A 1 311 ? -5.447 -3.532 18.600 1.00 91.00 311 LEU A CA 1
ATOM 2494 C C . LEU A 1 311 ? -4.779 -4.569 17.691 1.00 91.00 311 LEU A C 1
ATOM 2496 O O . LEU A 1 311 ? -5.073 -5.757 17.790 1.00 91.00 311 LEU A O 1
ATOM 2500 N N . ARG A 1 312 ? -3.816 -4.148 16.863 1.00 87.75 312 ARG A N 1
ATOM 2501 C CA . ARG A 1 312 ? -3.032 -5.033 15.989 1.00 87.75 312 ARG A CA 1
ATOM 2502 C C . ARG A 1 312 ? -2.242 -6.078 16.778 1.00 87.75 312 ARG A C 1
ATOM 2504 O O . ARG A 1 312 ? -2.161 -7.230 16.357 1.00 87.75 312 ARG A O 1
ATOM 2511 N N . ARG A 1 313 ? -1.650 -5.710 17.920 1.00 85.75 313 ARG A N 1
ATOM 2512 C CA . ARG A 1 313 ? -0.943 -6.662 18.801 1.00 85.75 313 ARG A CA 1
ATOM 2513 C C . ARG A 1 313 ? -1.872 -7.713 19.412 1.00 85.75 313 ARG A C 1
ATOM 2515 O O . ARG A 1 313 ? -1.396 -8.781 19.783 1.00 85.75 313 ARG A O 1
ATOM 2522 N N . HIS A 1 314 ? -3.169 -7.428 19.477 1.00 86.50 314 HIS A N 1
ATOM 2523 C CA . HIS A 1 314 ? -4.215 -8.323 19.967 1.00 86.50 314 HIS A CA 1
ATOM 2524 C C . HIS A 1 314 ? -5.211 -8.709 18.864 1.00 86.50 314 HIS A C 1
ATOM 2526 O O . HIS A 1 314 ? -6.388 -8.927 19.154 1.00 86.50 314 HIS A O 1
ATOM 2532 N N . VAL A 1 315 ? -4.756 -8.797 17.605 1.00 85.12 315 VAL A N 1
ATOM 2533 C CA . VAL A 1 315 ? -5.659 -8.953 16.452 1.00 85.12 315 VAL A CA 1
ATOM 2534 C C . VAL A 1 315 ? -6.599 -10.150 16.584 1.00 85.12 315 VAL A C 1
ATOM 2536 O O . VAL A 1 315 ? -7.770 -10.021 16.265 1.00 85.12 315 VAL A O 1
ATOM 2539 N N . ASP A 1 316 ? -6.148 -11.259 17.171 1.00 81.19 316 ASP A N 1
ATOM 2540 C CA . ASP A 1 316 ? -6.964 -12.464 17.374 1.00 81.19 316 ASP A CA 1
ATOM 2541 C C . ASP A 1 316 ? -8.242 -12.222 18.192 1.00 81.19 316 ASP A C 1
ATOM 2543 O O . ASP A 1 316 ? -9.185 -13.005 18.112 1.00 81.19 316 ASP A O 1
ATOM 2547 N N . LYS A 1 317 ? -8.263 -11.160 19.003 1.00 87.00 317 LYS A N 1
ATOM 2548 C CA . LYS A 1 317 ? -9.402 -10.774 19.844 1.00 87.00 317 LYS A CA 1
ATOM 2549 C C . LYS A 1 317 ? -10.091 -9.503 19.367 1.00 87.00 317 LYS A C 1
ATOM 2551 O O . LYS A 1 317 ? -11.278 -9.359 19.620 1.00 87.00 317 LYS A O 1
ATOM 2556 N N . CYS A 1 318 ? -9.349 -8.607 18.716 1.00 90.81 318 CYS A N 1
ATOM 2557 C CA . CYS A 1 318 ? -9.782 -7.243 18.407 1.00 90.81 318 CYS A CA 1
ATOM 2558 C C . CYS A 1 318 ? -9.930 -6.972 16.895 1.00 90.81 318 CYS A C 1
ATOM 2560 O O . CYS A 1 318 ? -9.898 -5.815 16.463 1.00 90.81 318 CYS A O 1
ATOM 2562 N N . VAL A 1 319 ? -10.010 -8.022 16.069 1.00 89.94 319 VAL A N 1
ATOM 2563 C CA . VAL A 1 319 ? -10.090 -7.905 14.601 1.00 89.94 319 VAL A CA 1
ATOM 2564 C C . VAL A 1 319 ? -11.342 -7.162 14.132 1.00 89.94 319 VAL A C 1
ATOM 2566 O O . VAL A 1 319 ? -11.299 -6.425 13.149 1.00 89.94 319 VAL A O 1
ATOM 2569 N N . ASP A 1 320 ? -12.448 -7.309 14.845 1.00 93.62 320 ASP A N 1
ATOM 2570 C CA . ASP A 1 320 ? -13.706 -6.608 14.605 1.00 93.62 320 ASP A CA 1
ATOM 2571 C C . ASP A 1 320 ? -13.574 -5.094 14.824 1.00 93.62 320 ASP A C 1
ATOM 2573 O O . ASP A 1 320 ? -13.996 -4.338 13.958 1.00 93.62 320 ASP A O 1
ATOM 2577 N N . ALA A 1 321 ? -12.907 -4.625 15.883 1.00 95.69 321 ALA A N 1
ATOM 2578 C CA . ALA A 1 321 ? -12.654 -3.201 16.108 1.00 95.69 321 ALA A CA 1
ATOM 2579 C C . ALA A 1 321 ? -11.836 -2.599 14.958 1.00 95.69 321 ALA A C 1
ATOM 2581 O O . ALA A 1 321 ? -12.178 -1.538 14.437 1.00 95.69 321 ALA A O 1
ATOM 2582 N N . LEU A 1 322 ? -10.795 -3.304 14.503 1.00 94.50 322 LEU A N 1
ATOM 2583 C CA . LEU A 1 322 ? -10.029 -2.897 13.320 1.00 94.50 322 LEU A CA 1
ATOM 2584 C C . LEU A 1 322 ? -10.890 -2.898 12.048 1.00 94.50 322 LEU A C 1
ATOM 2586 O O . LEU A 1 322 ? -10.731 -2.020 11.197 1.00 94.50 322 LEU A O 1
ATOM 2590 N N . THR A 1 323 ? -11.810 -3.855 11.924 1.00 95.25 323 THR A N 1
ATOM 2591 C CA . THR A 1 323 ? -12.740 -3.966 10.793 1.00 95.25 323 THR A CA 1
ATOM 2592 C C . THR A 1 323 ? -13.728 -2.805 10.774 1.00 95.25 323 THR A C 1
ATOM 2594 O O . THR A 1 323 ? -13.843 -2.140 9.748 1.00 95.25 323 THR A O 1
ATOM 2597 N N . PHE A 1 324 ? -14.377 -2.501 11.899 1.00 97.06 324 PHE A N 1
ATOM 2598 C CA . PHE A 1 324 ? -15.292 -1.368 12.038 1.00 97.06 324 PHE A CA 1
ATOM 2599 C C . PHE A 1 324 ? -14.587 -0.035 11.799 1.00 97.06 324 PHE A C 1
ATOM 2601 O O . PHE A 1 324 ? -15.111 0.796 11.060 1.00 97.06 324 PHE A O 1
ATOM 2608 N N . LEU A 1 325 ? -13.368 0.148 12.323 1.00 97.38 325 LEU A N 1
ATOM 2609 C CA . LEU A 1 325 ? -12.581 1.348 12.041 1.00 97.38 325 LEU A CA 1
ATOM 2610 C C . LEU A 1 325 ? -12.285 1.472 10.540 1.00 97.38 325 LEU A C 1
ATOM 2612 O O . LEU A 1 325 ? -12.536 2.519 9.949 1.00 97.38 325 LEU A O 1
ATOM 2616 N N . SER A 1 326 ? -11.827 0.395 9.901 1.00 96.19 326 SER A N 1
ATOM 2617 C CA . SER A 1 326 ? -11.508 0.408 8.468 1.00 96.19 326 SER A CA 1
ATOM 2618 C C . SER A 1 326 ? -12.743 0.678 7.607 1.00 96.19 326 SER A C 1
ATOM 2620 O O . SER A 1 326 ? -12.688 1.519 6.714 1.00 96.19 326 SER A O 1
ATOM 2622 N N . LEU A 1 327 ? -13.872 0.027 7.907 1.00 94.88 327 LEU A N 1
ATOM 2623 C CA . LEU A 1 327 ? -15.148 0.259 7.229 1.00 94.88 327 LEU A CA 1
ATOM 2624 C C . LEU A 1 327 ? -15.653 1.682 7.437 1.00 94.88 327 LEU A C 1
ATOM 2626 O O . LEU A 1 327 ? -16.125 2.292 6.485 1.00 94.88 327 LEU A O 1
ATOM 2630 N N . SER A 1 328 ? -15.553 2.218 8.656 1.00 96.56 328 SER A N 1
ATOM 2631 C CA . SER A 1 328 ? -15.981 3.588 8.936 1.00 96.56 328 SER A CA 1
ATOM 2632 C C . SER A 1 328 ? -15.233 4.575 8.050 1.00 96.56 328 SER A C 1
ATOM 2634 O O . SER A 1 328 ? -15.860 5.359 7.350 1.00 96.56 328 SER A O 1
ATOM 2636 N N . ILE A 1 329 ? -13.906 4.462 7.979 1.00 96.25 329 ILE A N 1
ATOM 2637 C CA . ILE A 1 329 ? -13.066 5.406 7.249 1.00 96.25 329 ILE A CA 1
ATOM 2638 C C . ILE A 1 329 ? -13.214 5.223 5.735 1.00 96.25 329 ILE A C 1
ATOM 2640 O O . ILE A 1 329 ? -13.404 6.196 5.013 1.00 96.25 329 ILE A O 1
ATOM 2644 N N . LEU A 1 330 ? -13.139 3.983 5.239 1.00 93.19 330 LEU A N 1
ATOM 2645 C CA . LEU A 1 330 ? -13.168 3.714 3.797 1.00 93.19 330 LEU A CA 1
ATOM 2646 C C . LEU A 1 330 ? -14.560 3.912 3.183 1.00 93.19 330 LEU A C 1
ATOM 2648 O O . LEU A 1 330 ? -14.649 4.260 2.011 1.00 93.19 330 LEU A O 1
ATOM 2652 N N . ALA A 1 331 ? -15.633 3.701 3.951 1.00 90.81 331 ALA A N 1
ATOM 2653 C CA . ALA A 1 331 ? -17.008 3.902 3.487 1.00 90.81 331 ALA A CA 1
ATOM 2654 C C . ALA A 1 331 ? -17.631 5.232 3.953 1.00 90.81 331 ALA A C 1
ATOM 2656 O O . ALA A 1 331 ? -18.785 5.495 3.627 1.00 90.81 331 ALA A O 1
ATOM 2657 N N . GLY A 1 332 ? -16.914 6.046 4.737 1.00 90.75 332 GLY A N 1
ATOM 2658 C CA . GLY A 1 332 ? -17.428 7.307 5.286 1.00 90.75 332 GLY A CA 1
ATOM 2659 C C . GLY A 1 332 ? -18.597 7.140 6.267 1.00 90.75 332 GLY A C 1
ATOM 2660 O O . GLY A 1 332 ? -19.440 8.024 6.373 1.00 90.75 332 GLY A O 1
ATOM 2661 N N . ASN A 1 333 ? -18.687 6.007 6.971 1.00 93.75 333 ASN A N 1
ATOM 2662 C CA . ASN A 1 333 ? -19.813 5.695 7.855 1.00 93.75 333 ASN A CA 1
ATOM 2663 C C . ASN A 1 333 ? -19.458 5.927 9.335 1.00 93.75 333 ASN A C 1
ATOM 2665 O O . ASN A 1 333 ? -18.729 5.136 9.938 1.00 93.75 333 ASN A O 1
ATOM 2669 N N . ILE A 1 334 ? -20.023 6.982 9.927 1.00 96.00 334 ILE A N 1
ATOM 2670 C CA . ILE A 1 334 ? -19.794 7.359 11.329 1.00 96.00 334 ILE A CA 1
ATOM 2671 C C . ILE A 1 334 ? -20.378 6.359 12.342 1.00 96.00 334 ILE A C 1
ATOM 2673 O O . ILE A 1 334 ? -19.811 6.194 13.421 1.00 96.00 334 ILE A O 1
ATOM 2677 N N . ASP A 1 335 ? -21.449 5.632 12.011 1.00 96.38 335 ASP A N 1
ATOM 2678 C CA . ASP A 1 335 ? -22.039 4.639 12.921 1.00 96.38 335 ASP A CA 1
ATOM 2679 C C . ASP A 1 335 ? -21.048 3.500 13.186 1.00 96.38 335 ASP A C 1
ATOM 2681 O O . ASP A 1 335 ? -20.815 3.115 14.334 1.00 96.38 335 ASP A O 1
ATOM 2685 N N . ASN A 1 336 ? -20.346 3.056 12.138 1.00 96.44 336 ASN A N 1
ATOM 2686 C CA . ASN A 1 336 ? -19.253 2.091 12.269 1.00 96.44 336 ASN A CA 1
ATOM 2687 C C . ASN A 1 336 ? -18.104 2.633 13.140 1.00 96.44 336 ASN A C 1
ATOM 2689 O O . ASN A 1 336 ? -17.433 1.863 13.828 1.00 96.44 336 ASN A O 1
ATOM 2693 N N . PHE A 1 337 ? -17.867 3.950 13.137 1.00 97.06 337 PHE A N 1
ATOM 2694 C CA . PHE A 1 337 ? -16.863 4.564 14.008 1.00 97.06 337 PHE A CA 1
ATOM 2695 C C . PHE A 1 337 ? -17.299 4.532 15.479 1.00 97.06 337 PHE A C 1
ATOM 2697 O O . PHE A 1 337 ? -16.489 4.228 16.358 1.00 97.06 337 PHE A O 1
ATOM 2704 N N . TYR A 1 338 ? -18.582 4.767 15.767 1.00 97.25 338 TYR A N 1
ATOM 2705 C CA . TYR A 1 338 ? -19.117 4.599 17.120 1.00 97.25 338 TYR A CA 1
ATOM 2706 C C . TYR A 1 338 ? -19.052 3.142 17.593 1.00 97.25 338 TYR A C 1
ATOM 2708 O O . TYR A 1 338 ? -18.680 2.893 18.744 1.00 97.25 338 TYR A O 1
ATOM 2716 N N . ASP A 1 339 ? -19.324 2.173 16.715 1.00 97.56 339 ASP A N 1
ATOM 2717 C CA . ASP A 1 339 ? -19.147 0.751 17.034 1.00 97.56 339 ASP A CA 1
ATOM 2718 C C . ASP A 1 339 ? -17.685 0.402 17.341 1.00 97.56 339 ASP A C 1
ATOM 2720 O O . ASP A 1 339 ? -17.410 -0.296 18.321 1.00 97.56 339 ASP A O 1
ATOM 2724 N N . PHE A 1 340 ? -16.733 0.960 16.590 1.00 97.56 340 PHE A N 1
ATOM 2725 C CA . PHE A 1 340 ? -15.307 0.852 16.904 1.00 97.56 340 PHE A CA 1
ATOM 2726 C C . PHE A 1 340 ? -14.975 1.364 18.320 1.00 97.56 340 PHE A C 1
ATOM 2728 O O . PHE A 1 340 ? -14.279 0.677 19.076 1.00 97.56 340 PHE A O 1
ATOM 2735 N N . LEU A 1 341 ? -15.493 2.532 18.718 1.00 97.06 341 LEU A N 1
ATOM 2736 C CA . LEU A 1 341 ? -15.264 3.087 20.061 1.00 97.06 341 LEU A CA 1
ATOM 2737 C C . LEU A 1 341 ? -15.889 2.214 21.160 1.00 97.06 341 LEU A C 1
ATOM 2739 O O . LEU A 1 341 ? -15.289 2.012 22.225 1.00 97.06 341 LEU A O 1
ATOM 2743 N N . ARG A 1 342 ? -17.075 1.653 20.896 1.00 96.75 342 ARG A N 1
ATOM 2744 C CA . ARG A 1 342 ? -17.760 0.733 21.812 1.00 96.75 342 ARG A CA 1
ATOM 2745 C C . ARG A 1 342 ? -16.951 -0.545 22.024 1.00 96.75 342 ARG A C 1
ATOM 2747 O O . ARG A 1 342 ? -16.781 -0.966 23.168 1.00 96.75 342 ARG A O 1
ATOM 2754 N N . LEU A 1 343 ? -16.406 -1.121 20.953 1.00 96.38 343 LEU A N 1
ATOM 2755 C CA . LEU A 1 343 ? -15.538 -2.298 21.026 1.00 96.38 343 LEU A CA 1
ATOM 2756 C C . LEU A 1 343 ? -14.237 -2.000 21.778 1.00 96.38 343 LEU A C 1
ATOM 2758 O O . LEU A 1 343 ? -13.857 -2.766 22.661 1.00 96.38 343 LEU A O 1
ATOM 2762 N N . CYS A 1 344 ? -13.603 -0.848 21.529 1.00 95.00 344 CYS A N 1
ATOM 2763 C CA . CYS A 1 344 ? -12.444 -0.415 22.318 1.00 95.00 344 CYS A CA 1
ATOM 2764 C C . CYS A 1 344 ? -12.773 -0.322 23.819 1.00 95.00 344 CYS A C 1
ATOM 2766 O O . CYS A 1 344 ? -12.009 -0.761 24.673 1.00 95.00 344 CYS A O 1
ATOM 2768 N N . SER A 1 345 ? -13.942 0.199 24.173 1.00 93.31 345 SER A N 1
ATOM 2769 C CA . SER A 1 345 ? -14.343 0.265 25.584 1.00 93.31 345 SER A CA 1
ATOM 2770 C C . SER A 1 345 ? -14.570 -1.132 26.179 1.00 93.31 345 SER A C 1
ATOM 2772 O O . SER A 1 345 ? -14.134 -1.412 27.297 1.00 93.31 345 SER A O 1
ATOM 2774 N N . ALA A 1 346 ? -15.198 -2.034 25.419 1.00 94.94 346 ALA A N 1
ATOM 2775 C CA . ALA A 1 346 ? -15.456 -3.407 25.846 1.00 94.94 346 ALA A CA 1
ATOM 2776 C C . ALA A 1 346 ? -14.160 -4.203 26.074 1.00 94.94 346 ALA A C 1
ATOM 2778 O O . ALA A 1 346 ? -14.014 -4.854 27.108 1.00 94.94 346 ALA A O 1
ATOM 2779 N N . TYR A 1 347 ? -13.196 -4.118 25.156 1.00 95.06 347 TYR A N 1
ATOM 2780 C CA . TYR A 1 347 ? -11.914 -4.817 25.279 1.00 95.06 347 TYR A CA 1
ATOM 2781 C C . TYR A 1 347 ? -11.061 -4.306 26.430 1.00 95.06 347 TYR A C 1
ATOM 2783 O O . TYR A 1 347 ? -10.461 -5.111 27.146 1.00 95.06 347 TYR A O 1
ATOM 2791 N N . TYR A 1 348 ? -11.058 -2.992 26.655 1.00 91.56 348 TYR A N 1
ATOM 2792 C CA . TYR A 1 348 ? -10.428 -2.420 27.838 1.00 91.56 348 TYR A CA 1
ATOM 2793 C C . TYR A 1 348 ? -11.054 -2.986 29.125 1.00 91.56 348 TYR A C 1
ATOM 2795 O O . TYR A 1 348 ? -10.337 -3.433 30.020 1.00 91.56 348 TYR A O 1
ATOM 2803 N N . GLY A 1 349 ? -12.389 -3.077 29.185 1.00 90.50 349 GLY A N 1
ATOM 2804 C CA . GLY A 1 349 ? -13.114 -3.694 30.305 1.00 90.50 349 GLY A CA 1
ATOM 2805 C C . GLY A 1 349 ? -12.828 -5.190 30.505 1.00 90.50 349 GLY A C 1
ATOM 2806 O O . GLY A 1 349 ? -12.915 -5.688 31.624 1.00 90.50 349 GLY A O 1
ATOM 2807 N N . GLN A 1 350 ? -12.426 -5.903 29.450 1.00 92.75 350 GLN A N 1
ATOM 2808 C CA . GLN A 1 350 ? -11.981 -7.303 29.505 1.00 92.75 350 GLN A CA 1
ATOM 2809 C C . GLN A 1 350 ? -10.504 -7.459 29.916 1.00 92.75 350 GLN A C 1
ATOM 2811 O O . GLN A 1 350 ? -9.968 -8.569 29.888 1.00 92.75 350 GLN A O 1
ATOM 2816 N N . GLY A 1 351 ? -9.824 -6.366 30.278 1.00 89.94 351 GLY A N 1
ATOM 2817 C CA . GLY A 1 351 ? -8.415 -6.375 30.673 1.00 89.94 351 GLY A CA 1
ATOM 2818 C C . GLY A 1 351 ? -7.439 -6.516 29.503 1.00 89.94 351 GLY A C 1
ATOM 2819 O O . GLY A 1 351 ? -6.259 -6.797 29.722 1.00 89.94 351 GLY A O 1
ATOM 2820 N N . ILE A 1 352 ? -7.896 -6.335 28.258 1.00 89.88 352 ILE A N 1
ATOM 2821 C CA . ILE A 1 352 ? -6.993 -6.239 27.109 1.00 89.88 352 ILE A CA 1
ATOM 2822 C C . ILE A 1 352 ? -6.372 -4.843 27.137 1.00 89.88 352 ILE A C 1
ATOM 2824 O O . ILE A 1 352 ? -7.084 -3.840 27.144 1.00 89.88 352 ILE A O 1
ATOM 2828 N N . ASN A 1 353 ? -5.040 -4.776 27.161 1.00 88.69 353 ASN A N 1
ATOM 2829 C CA . ASN A 1 353 ? -4.303 -3.517 27.242 1.00 88.69 353 ASN A CA 1
ATOM 2830 C C . ASN A 1 353 ? -4.357 -2.755 25.910 1.00 88.69 353 ASN A C 1
ATOM 2832 O O . ASN A 1 353 ? -3.408 -2.770 25.124 1.00 88.69 353 ASN A O 1
ATOM 2836 N N . ILE A 1 354 ? -5.489 -2.108 25.657 1.00 90.88 354 ILE A N 1
ATOM 2837 C CA . ILE A 1 354 ? -5.681 -1.206 24.529 1.00 90.88 354 ILE A CA 1
ATOM 2838 C C . ILE A 1 354 ? -5.843 0.230 25.011 1.00 90.88 354 ILE A C 1
ATOM 2840 O O . ILE A 1 354 ? -6.397 0.499 26.076 1.00 90.88 354 ILE A O 1
ATOM 2844 N N . ARG A 1 355 ? -5.357 1.168 24.201 1.00 92.25 355 ARG A N 1
ATOM 2845 C CA . ARG A 1 355 ? -5.597 2.595 24.400 1.00 92.25 355 ARG A CA 1
ATOM 2846 C C . ARG A 1 355 ? -6.964 2.933 23.818 1.00 92.25 355 ARG A C 1
ATOM 2848 O O . ARG A 1 355 ? -7.211 2.671 22.647 1.00 92.25 355 ARG A O 1
ATOM 2855 N N . ILE A 1 356 ? -7.828 3.542 24.617 1.00 92.62 356 ILE A N 1
ATOM 2856 C CA . ILE A 1 356 ? -9.052 4.162 24.109 1.00 92.62 356 ILE A CA 1
ATOM 2857 C C . ILE A 1 356 ? -8.670 5.544 23.552 1.00 92.62 356 ILE A C 1
ATOM 2859 O O . ILE A 1 356 ? -7.931 6.265 24.232 1.00 92.62 356 ILE A O 1
ATOM 2863 N N . PRO A 1 357 ? -9.127 5.924 22.343 1.00 93.81 357 PRO A N 1
ATOM 2864 C CA . PRO A 1 357 ? -8.938 7.278 21.838 1.00 93.81 357 PRO A CA 1
ATOM 2865 C C . PRO A 1 357 ? -9.452 8.327 22.831 1.00 93.81 357 PRO A C 1
ATOM 2867 O O . PRO A 1 357 ? -10.521 8.165 23.418 1.00 93.81 357 PRO A O 1
ATOM 2870 N N . ASN A 1 358 ? -8.695 9.401 23.029 1.00 94.44 358 ASN A N 1
ATOM 2871 C CA . ASN A 1 358 ? -9.099 10.503 23.895 1.00 94.44 358 ASN A CA 1
ATOM 2872 C C . ASN A 1 358 ? -10.143 11.410 23.215 1.00 94.44 358 ASN A C 1
ATOM 2874 O O . ASN A 1 358 ? -10.442 11.276 22.028 1.00 94.44 358 ASN A O 1
ATOM 2878 N N . GLU A 1 359 ? -10.698 12.358 23.971 1.00 95.31 359 GLU A N 1
ATOM 2879 C CA . GLU A 1 359 ? -11.753 13.246 23.471 1.00 95.31 359 GLU A CA 1
ATOM 2880 C C . GLU A 1 359 ? -11.314 14.080 22.255 1.00 95.31 359 GLU A C 1
ATOM 2882 O O . GLU A 1 359 ? -12.098 14.270 21.327 1.00 95.31 359 GLU A O 1
ATOM 2887 N N . GLU A 1 360 ? -10.065 14.551 22.223 1.00 96.06 360 GLU A N 1
ATOM 2888 C CA . GLU A 1 360 ? -9.539 15.353 21.112 1.00 96.06 360 GLU A CA 1
ATOM 2889 C C . GLU A 1 360 ? -9.416 14.515 19.829 1.00 96.06 360 GLU A C 1
ATOM 2891 O O . GLU A 1 360 ? -9.806 14.976 18.756 1.00 96.06 360 GLU A O 1
ATOM 2896 N N . GLU A 1 361 ? -8.961 13.262 19.944 1.00 95.50 361 GLU A N 1
ATOM 2897 C CA . GLU A 1 361 ? -8.901 12.293 18.839 1.00 95.50 361 GLU A CA 1
ATOM 2898 C C . GLU A 1 361 ? -10.295 11.972 18.298 1.00 95.50 361 GLU A C 1
ATOM 2900 O O . GLU A 1 361 ? -10.519 12.013 17.087 1.00 95.50 361 GLU A O 1
ATOM 2905 N N . ILE A 1 362 ? -11.250 11.699 19.194 1.00 96.62 362 ILE A N 1
ATOM 2906 C CA . ILE A 1 362 ? -12.641 11.406 18.829 1.00 96.62 362 ILE A CA 1
ATOM 2907 C C . ILE A 1 362 ? -13.270 12.617 18.140 1.00 96.62 362 ILE A C 1
ATOM 2909 O O . ILE A 1 362 ? -13.912 12.473 17.102 1.00 96.62 362 ILE A O 1
ATOM 2913 N N . ARG A 1 363 ? -13.064 13.824 18.676 1.00 96.69 363 ARG A N 1
ATOM 2914 C CA . ARG A 1 363 ? -13.587 15.060 18.087 1.00 96.69 363 ARG A CA 1
ATOM 2915 C C . ARG A 1 363 ? -13.000 15.309 16.700 1.00 96.69 363 ARG A C 1
ATOM 2917 O O . ARG A 1 363 ? -13.754 15.658 15.796 1.00 96.69 363 ARG A O 1
ATOM 2924 N N . ALA A 1 364 ? -11.695 15.108 16.517 1.00 96.38 364 ALA A N 1
ATOM 2925 C CA . ALA A 1 364 ? -11.039 15.245 15.217 1.00 96.38 364 ALA A CA 1
ATOM 2926 C C . ALA A 1 364 ? -11.589 14.238 14.192 1.00 96.38 364 ALA A C 1
ATOM 2928 O O . ALA A 1 364 ? -11.905 14.622 13.066 1.00 96.38 364 ALA A O 1
ATOM 2929 N N . ALA A 1 365 ? -11.770 12.978 14.598 1.00 96.12 365 ALA A N 1
ATOM 2930 C CA . ALA A 1 365 ? -12.366 11.936 13.765 1.00 96.12 365 ALA A CA 1
ATOM 2931 C C . ALA A 1 365 ? -13.810 12.280 13.363 1.00 96.12 365 ALA A C 1
ATOM 2933 O O . ALA A 1 365 ? -14.147 12.249 12.184 1.00 96.12 365 ALA A O 1
ATOM 2934 N N . ILE A 1 366 ? -14.650 12.681 14.321 1.00 96.56 366 ILE A N 1
ATOM 2935 C CA . ILE A 1 366 ? -16.039 13.090 14.064 1.00 96.56 366 ILE A CA 1
ATOM 2936 C C . ILE A 1 366 ? -16.089 14.298 13.120 1.00 96.56 366 ILE A C 1
ATOM 2938 O O . ILE A 1 366 ? -16.869 14.310 12.173 1.00 96.56 366 ILE A O 1
ATOM 2942 N N . GLN A 1 367 ? -15.242 15.307 13.340 1.00 95.31 367 GLN A N 1
ATOM 2943 C CA . GLN A 1 367 ? -15.155 16.457 12.439 1.00 95.31 367 GLN A CA 1
ATOM 2944 C C . GLN A 1 367 ? -14.759 16.048 11.022 1.00 95.31 367 GLN A C 1
ATOM 2946 O O . GLN A 1 367 ? -15.276 16.630 10.076 1.00 95.31 367 GLN A O 1
ATOM 2951 N N . TRP A 1 368 ? -13.868 15.068 10.868 1.00 96.25 368 TRP A N 1
ATOM 2952 C CA . TRP A 1 368 ? -13.516 14.531 9.558 1.00 96.25 368 TRP A CA 1
ATOM 2953 C C . TRP A 1 368 ? -14.727 13.891 8.863 1.00 96.25 368 TRP A C 1
ATOM 2955 O O . TRP A 1 368 ? -14.990 14.230 7.713 1.00 96.25 368 TRP A O 1
ATOM 2965 N N . PHE A 1 369 ? -15.523 13.079 9.569 1.00 95.56 369 PHE A N 1
ATOM 2966 C CA . PHE A 1 369 ? -16.748 12.482 9.011 1.00 95.56 369 PHE A CA 1
ATOM 2967 C C . PHE A 1 369 ? -17.764 13.525 8.523 1.00 95.56 369 PHE A C 1
ATOM 2969 O O . PHE A 1 369 ? -18.440 13.294 7.530 1.00 95.56 369 PHE A O 1
ATOM 2976 N N . TYR A 1 370 ? -17.852 14.683 9.184 1.00 92.19 370 TYR A N 1
ATOM 2977 C CA . TYR A 1 370 ? -18.761 15.769 8.792 1.00 92.19 370 TYR A CA 1
ATOM 2978 C C . TYR A 1 370 ? -18.199 16.733 7.731 1.00 92.19 370 TYR A C 1
ATOM 2980 O O . TYR A 1 370 ? -18.895 17.670 7.344 1.00 92.19 370 TYR A O 1
ATOM 2988 N N . ARG A 1 371 ? -16.949 16.557 7.278 1.00 85.62 371 ARG A N 1
ATOM 2989 C CA . ARG A 1 371 ? -16.369 17.344 6.169 1.00 85.62 371 ARG A CA 1
ATOM 2990 C C . ARG A 1 371 ? -16.692 16.764 4.788 1.00 85.62 371 ARG A C 1
ATOM 2992 O O . ARG A 1 371 ? -16.465 17.471 3.807 1.00 85.62 371 ARG A O 1
ATOM 2999 N N . GLY A 1 372 ? -17.126 15.502 4.741 1.00 59.69 372 GLY A N 1
ATOM 3000 C CA . GLY A 1 372 ? -17.396 14.726 3.526 1.00 59.69 372 GLY A CA 1
ATOM 3001 C C . GLY A 1 372 ? -18.727 15.038 2.865 1.00 59.69 372 GLY A C 1
ATOM 3002 O O . GLY A 1 372 ? -19.696 15.339 3.599 1.00 59.69 372 GLY A O 1
#

Solvent-accessible surface area (backbone atoms only — not comparable to full-atom values): 20221 Å² total; per-residue (Å²): 132,65,69,40,62,36,46,55,86,45,45,60,55,70,34,32,52,18,28,52,42,17,50,51,54,42,51,45,68,71,40,59,80,96,50,27,67,55,31,34,40,32,57,63,85,68,32,38,40,39,35,31,54,60,90,63,62,73,59,66,69,62,51,50,57,49,43,53,52,54,47,53,51,42,48,72,74,64,67,53,56,82,82,55,27,79,51,63,57,74,53,55,84,46,71,66,50,43,54,51,49,49,52,59,43,64,68,54,58,63,68,69,71,67,28,25,73,81,64,46,75,78,56,77,72,84,60,72,68,66,59,84,62,98,68,51,39,51,42,49,49,80,54,44,57,35,61,37,101,81,65,62,78,82,61,76,73,47,85,78,57,55,69,78,60,81,42,38,36,46,59,57,57,50,52,24,23,46,38,10,44,71,64,50,37,34,69,44,65,34,49,51,100,88,42,44,34,39,38,41,35,34,76,41,67,66,39,73,40,30,45,48,60,52,48,54,55,28,53,38,32,50,53,28,39,56,64,55,68,63,83,55,74,32,46,93,73,63,74,73,31,48,64,50,65,48,47,53,83,48,51,30,67,56,22,45,62,48,28,77,34,53,30,30,40,41,36,36,32,34,34,51,74,76,96,56,72,25,47,79,48,75,49,77,39,75,42,30,54,45,24,46,48,49,16,50,25,32,65,77,37,66,66,59,37,51,32,55,50,33,36,60,77,40,35,82,80,34,48,61,36,48,40,27,40,29,47,12,46,66,69,67,36,63,67,36,40,53,51,20,53,52,43,43,52,52,41,40,75,71,70,45,87,50,57,70,81,50,71,68,41,49,50,38,46,54,52,54,60,71,72,109